Protein AF-0000000065859025 (afdb_homodimer)

Nearest PDB structures (foldseek):
  3ngj-assembly1_B  TM=9.848E-01  e=3.069E-27  Entamoeba histolytica
  1ub3-assembly1_A  TM=9.767E-01  e=1.092E-24  Thermus thermophilus
  3r12-assembly1_B  TM=9.719E-01  e=2.907E-24  Thermotoga maritima
  5dbu-assembly3_F  TM=9.724E-01  e=1.051E-23  Streptococcus suis GZ1
  1mzh-assembly1_B  TM=9.435E-01  e=1.215E-22  Aquifex aeolicus

Organism: Streptococcus agalactiae serotype Ia (strain ATCC 27591 / A909 / CDC SS700) (NCBI:txid205921)

InterPro domains:
  IPR002915 DeoC/FbaB/LacD aldolase [PF01791] (9-194)
  IPR002915 DeoC/FbaB/LacD aldolase [SM01133] (5-215)
  IPR011343 Deoxyribose-phosphate aldolase [PIRSF001357] (2-219)
  IPR011343 Deoxyribose-phosphate aldolase [PTHR10889] (4-218)
  IPR011343 Deoxyribose-phosphate aldolase [TIGR00126] (6-213)
  IPR011343 Deoxyribose-phosphate aldolase [cd00959] (6-207)
  IPR013785 Aldolase-type TIM barrel [G3DSA:3.20.20.70] (1-221)
  IPR028581 Deoxyribose-phosphate aldolase type I [MF_00114] (4-217)

Secondary structure (DSSP, 8-state):
--HHHHHTTEEEE---TT--HHHHHHHHHHHHHTT-SEEE--GGGHHHHHHHHTTSS-EEEEESTTT--S-HHHHHHHHHHHHHTT-SEEEEE--HHHHHTT-HHHHHHHHHHHHHHHTTSEEEEE--GGGS-HHHHHHHHHHHHHHT-SEEE---SSSS----HHHHHHHHHHS-TT-EEEEES---SHHHHHHHHHHTEEEEEESSHHHHHHHHHHHHHT-/--HHHHHTTEEEE---TT--HHHHHHHHHHHHHTT-SEEE--GGGHHHHHHHHTTSS-EEEEESTTT--S-HHHHHHHHHHHHHTT-SEEEEE--HHHHHTT-HHHHHHHHHHHHHHHTTSEEEEE--GGGS-HHHHHHHHHHHHHHT-SEEE---SSSS----HHHHHHHHHHS-TT-EEEEES---SHHHHHHHHHHTEEEEEESSHHHHHHHHHHHHHT-

Foldseek 3Di:
DDLLVLQQQEAQEDEDPPDDPVNLVVSLVLCLVSVHVAHEYELVCLLVSQVVCVPSGAYEYEFCPPQQQDDLVRRLVSLLSSVVSHHQEYEYEHHVVCLVVVNLVVRLVSLLSSVVSNPPGAYEYEDAQVVDDLVSLLSVLVSCQVSQHQEYEHRRQPDDFFFDLVSLLSSQVRHDDRYAYEGEGDQAEPVSSVSSVVSGHSHYYDNHHSVVVVVVVVVVVVD/DDLLLLQQQEAQEDEDPPDDPVNLVVSLVLCLVSVHVAHEYELVCLLVSQVVCVPSGAYEYEFCPPQQQDDLVRRLVSLLSSVVSHHQEYEYEHHVVCLVVVNLVVRLVSLLSNVVSNPPGAYEYEDAQVPDDLVSLLSVLVSCQVSQHQEYEHRRQPDDFFDDLVSLLSSQVRHDPRYAYEGEGDQAEPVSSVSSVVSGHSHYYDNHSSVVVVVVVVVVVVD

Structure (mmCIF, N/CA/C/O backbone):
data_AF-0000000065859025-model_v1
#
loop_
_entity.id
_entity.type
_entity.pdbx_description
1 polymer 'Deoxyribose-phosphate aldolase'
#
loop_
_atom_site.group_PDB
_atom_site.id
_atom_site.type_symbol
_atom_site.label_atom_id
_atom_site.label_alt_id
_atom_site.label_comp_id
_atom_site.label_asym_id
_atom_site.label_entity_id
_atom_site.label_seq_id
_atom_site.pdbx_PDB_ins_code
_atom_site.Cartn_x
_atom_site.Cartn_y
_atom_site.Cartn_z
_atom_site.occupancy
_atom_site.B_iso_or_equiv
_atom_site.auth_seq_id
_atom_site.auth_comp_id
_atom_site.auth_asym_id
_atom_site.auth_atom_id
_atom_site.pdbx_PDB_model_num
ATOM 1 N N . MET A 1 1 ? 0.119 24.859 26.078 1 86.12 1 MET A N 1
ATOM 2 C CA . MET A 1 1 ? -0.562 25.109 24.812 1 86.12 1 MET A CA 1
ATOM 3 C C . MET A 1 1 ? -2.055 24.812 24.922 1 86.12 1 MET A C 1
ATOM 5 O O . MET A 1 1 ? -2.451 23.859 25.594 1 86.12 1 MET A O 1
ATOM 9 N N . GLU A 1 2 ? -2.791 25.672 24.312 1 93.06 2 GLU A N 1
ATOM 10 C CA . GLU A 1 2 ? -4.227 25.406 24.297 1 93.0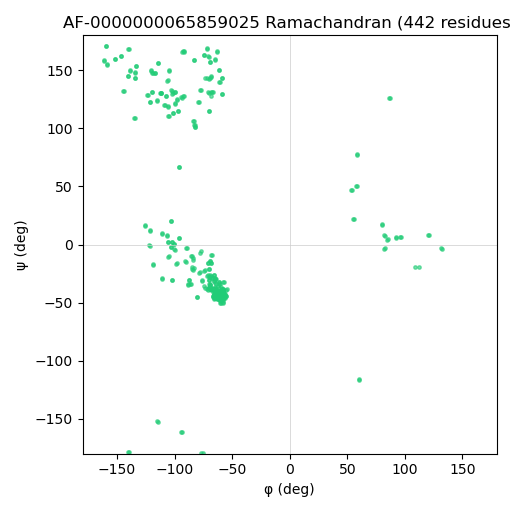6 2 GLU A CA 1
ATOM 11 C C . GLU A 1 2 ? -4.57 24.234 23.375 1 93.06 2 GLU A C 1
ATOM 13 O O . GLU A 1 2 ? -3.969 24.094 22.297 1 93.06 2 GLU A O 1
ATOM 18 N N . VAL A 1 3 ? -5.523 23.484 23.812 1 93.81 3 VAL A N 1
ATOM 19 C CA . VAL A 1 3 ? -5.934 22.297 23.062 1 93.81 3 VAL A CA 1
ATOM 20 C C . VAL A 1 3 ? -6.301 22.688 21.625 1 93.81 3 VAL A C 1
ATOM 22 O O . VAL A 1 3 ? -5.945 22 20.672 1 93.81 3 VAL A O 1
ATOM 25 N N . LYS A 1 4 ? -6.934 23.797 21.562 1 94.38 4 LYS A N 1
ATOM 26 C CA . LYS A 1 4 ? -7.375 24.266 20.25 1 94.38 4 LYS A CA 1
ATOM 27 C C . LYS A 1 4 ? -6.191 24.5 19.312 1 94.38 4 LYS A C 1
ATOM 29 O O . LYS A 1 4 ? -6.285 24.266 18.109 1 94.38 4 LYS A O 1
ATOM 34 N N . ASP A 1 5 ? -5.125 24.984 19.859 1 96.25 5 ASP A N 1
ATOM 35 C CA . ASP A 1 5 ? -3.926 25.25 19.062 1 96.25 5 ASP A CA 1
ATOM 36 C C . ASP A 1 5 ? -3.277 23.938 18.594 1 96.25 5 ASP A C 1
ATOM 38 O O . ASP A 1 5 ? -2.719 23.875 17.5 1 96.25 5 ASP A O 1
ATOM 42 N N . ILE A 1 6 ? -3.35 22.906 19.438 1 96.88 6 ILE A N 1
ATOM 43 C CA . ILE A 1 6 ? -2.861 21.594 19.062 1 96.88 6 ILE A CA 1
ATOM 44 C C . ILE A 1 6 ? -3.715 21.016 17.922 1 96.88 6 ILE A C 1
ATOM 46 O O . ILE A 1 6 ? -3.186 20.531 16.922 1 96.88 6 ILE A O 1
ATOM 50 N N . LEU A 1 7 ? -5.016 21.141 18.047 1 97.12 7 LEU A N 1
ATOM 51 C CA . LEU A 1 7 ? -5.957 20.562 17.094 1 97.12 7 LEU A CA 1
ATOM 52 C C . LEU A 1 7 ? -5.789 21.188 15.711 1 97.12 7 LEU A C 1
ATOM 54 O O . LEU A 1 7 ? -5.969 20.516 14.688 1 97.12 7 LEU A O 1
ATOM 58 N N . LYS A 1 8 ? -5.371 22.438 15.648 1 97.75 8 LYS A N 1
ATOM 59 C CA . LYS A 1 8 ? -5.184 23.156 14.391 1 97.75 8 LYS A CA 1
ATOM 60 C C . LYS A 1 8 ? -3.998 22.594 13.609 1 97.75 8 LYS A C 1
ATOM 62 O O . LYS A 1 8 ? -3.84 22.875 12.422 1 97.75 8 LYS A O 1
ATOM 67 N N . THR A 1 9 ? -3.127 21.766 14.242 1 98.19 9 THR A N 1
ATOM 68 C CA . THR A 1 9 ? -1.971 21.172 13.578 1 98.19 9 THR A CA 1
ATOM 69 C C . THR A 1 9 ? -2.256 19.719 13.188 1 98.19 9 THR A C 1
ATOM 71 O O . THR A 1 9 ? -1.408 19.062 12.586 1 98.19 9 THR A O 1
ATOM 74 N N . VAL A 1 10 ? -3.428 19.234 13.469 1 98.25 10 VAL A N 1
ATOM 75 C CA . VAL A 1 10 ? -3.709 17.812 13.359 1 98.25 10 VAL A CA 1
ATOM 76 C C . VAL A 1 10 ? -4.301 17.5 11.984 1 98.25 10 VAL A C 1
ATOM 78 O O . VAL A 1 10 ? -5.23 18.188 11.539 1 98.25 10 VAL A O 1
ATOM 81 N N . ASP A 1 11 ? -3.734 16.594 11.289 1 98.69 11 ASP A N 1
ATOM 82 C CA . ASP A 1 11 ? -4.457 15.852 10.266 1 98.69 11 ASP A CA 1
ATOM 83 C C . ASP A 1 11 ? -5.25 14.695 10.875 1 98.69 11 ASP A C 1
ATOM 85 O O . ASP A 1 11 ? -4.676 13.672 11.258 1 98.69 11 ASP A O 1
ATOM 89 N N . HIS A 1 12 ? -6.492 14.867 11.008 1 98.38 12 HIS A N 1
ATOM 90 C CA . HIS A 1 12 ? -7.332 13.812 11.562 1 98.38 12 HIS A CA 1
ATOM 91 C C . HIS A 1 12 ? -7.457 12.641 10.602 1 98.38 12 HIS A C 1
ATOM 93 O O . HIS A 1 12 ? -8.055 12.773 9.531 1 98.38 12 HIS A O 1
ATOM 99 N N . THR A 1 13 ? -6.918 11.469 11.023 1 98.56 13 THR A N 1
ATOM 100 C CA . THR A 1 13 ? -6.547 10.469 10.031 1 98.56 13 THR A CA 1
ATOM 101 C C . THR A 1 13 ? -7.32 9.172 10.258 1 98.56 13 THR A C 1
ATOM 103 O O . THR A 1 13 ? -7.453 8.719 11.398 1 98.56 13 THR A O 1
ATOM 106 N N . LEU A 1 14 ? -7.891 8.617 9.281 1 98.31 14 LEU A N 1
ATOM 107 C CA . LEU A 1 14 ? -8.367 7.246 9.219 1 98.31 14 LEU A CA 1
ATOM 108 C C . LEU A 1 14 ? -7.977 6.594 7.895 1 98.31 14 LEU A C 1
ATOM 110 O O . LEU A 1 14 ? -8.555 6.902 6.848 1 98.31 14 LEU A O 1
ATOM 114 N N . LEU A 1 15 ? -7.023 5.648 7.945 1 98.56 15 LEU A N 1
ATOM 115 C CA . LEU A 1 15 ? -6.508 5.016 6.738 1 98.56 15 LEU A CA 1
ATOM 116 C C . LEU A 1 15 ? -6.625 3.498 6.824 1 98.56 15 LEU A C 1
ATOM 118 O O . LEU A 1 15 ? -5.961 2.773 6.082 1 98.56 15 LEU A O 1
ATOM 122 N N . ALA A 1 16 ? -7.441 3.025 7.77 1 98.06 16 ALA A N 1
ATOM 123 C CA . ALA A 1 16 ? -7.672 1.587 7.875 1 98.06 16 ALA A CA 1
ATOM 124 C C . ALA A 1 16 ? -8.242 1.027 6.578 1 98.06 16 ALA A C 1
ATOM 126 O O . ALA A 1 16 ? -9.117 1.643 5.961 1 98.06 16 ALA A O 1
ATOM 127 N N . THR A 1 17 ? -7.859 -0.178 6.172 1 98.69 17 THR A N 1
ATOM 128 C CA . THR A 1 17 ? -8.234 -0.765 4.891 1 98.69 17 THR A CA 1
ATOM 129 C C . THR A 1 17 ? -9.719 -1.142 4.887 1 98.69 17 THR A C 1
ATOM 131 O O . THR A 1 17 ? -10.297 -1.387 3.824 1 98.69 17 THR A O 1
ATOM 134 N N . THR A 1 18 ? -10.328 -1.204 6.07 1 98.69 18 THR A N 1
ATOM 135 C CA . THR A 1 18 ? -11.719 -1.63 6.16 1 98.69 18 THR A CA 1
ATOM 136 C C . THR A 1 18 ? -12.617 -0.462 6.555 1 98.69 18 THR A C 1
ATOM 138 O O . THR A 1 18 ? -13.773 -0.663 6.934 1 98.69 18 THR A O 1
ATOM 141 N N . ALA A 1 19 ? -12.062 0.735 6.559 1 98.69 19 ALA A N 1
ATOM 142 C CA . ALA A 1 19 ? -12.836 1.905 6.969 1 98.69 19 ALA A CA 1
ATOM 143 C C . ALA A 1 19 ? -14.07 2.084 6.09 1 98.69 19 ALA A C 1
ATOM 145 O O . ALA A 1 19 ? -13.961 2.156 4.863 1 98.69 19 ALA A O 1
ATOM 146 N N . THR A 1 20 ? -15.227 2.252 6.711 1 98.81 20 THR A N 1
ATOM 147 C CA . THR A 1 20 ? -16.469 2.443 5.98 1 98.81 20 THR A CA 1
ATOM 148 C C . THR A 1 20 ? -16.766 3.928 5.773 1 98.81 20 THR A C 1
ATOM 150 O O . THR A 1 20 ? -16.125 4.781 6.402 1 98.81 20 THR A O 1
ATOM 153 N N . TRP A 1 21 ? -17.703 4.164 4.891 1 98.81 21 TRP A N 1
ATOM 154 C CA . TRP A 1 21 ? -18.062 5.559 4.645 1 98.81 21 TRP A CA 1
ATOM 155 C C . TRP A 1 21 ? -18.594 6.215 5.91 1 98.81 21 TRP A C 1
ATOM 157 O O . TRP A 1 21 ? -18.203 7.336 6.25 1 98.81 21 TRP A O 1
ATOM 167 N N . PRO A 1 22 ? -19.469 5.555 6.699 1 98.88 22 PRO A N 1
ATOM 168 C CA . PRO A 1 22 ? -19.922 6.199 7.934 1 98.88 22 PRO A CA 1
ATOM 169 C C . PRO A 1 22 ? -18.766 6.562 8.867 1 98.88 22 PRO A C 1
ATOM 171 O O . PRO A 1 22 ? -18.781 7.617 9.5 1 98.88 22 PRO A O 1
ATOM 174 N N . GLU A 1 23 ? -17.781 5.738 8.953 1 98.75 23 GLU A N 1
ATOM 175 C CA . GLU A 1 23 ? -16.609 6.043 9.781 1 98.75 23 GLU A CA 1
ATOM 176 C C . GLU A 1 23 ? -15.836 7.234 9.219 1 98.75 23 GLU A C 1
ATOM 178 O O . GLU A 1 23 ? -15.375 8.086 9.977 1 98.75 23 GLU A O 1
ATOM 183 N N . ILE A 1 24 ? -15.695 7.277 7.887 1 98.88 24 ILE A N 1
ATOM 184 C CA . ILE A 1 24 ? -15.031 8.398 7.234 1 98.88 24 ILE A CA 1
ATOM 185 C C . ILE A 1 24 ? -15.82 9.688 7.488 1 98.88 24 ILE A C 1
ATOM 187 O O . ILE A 1 24 ? -15.234 10.727 7.797 1 98.88 24 ILE A O 1
ATOM 191 N N . GLN A 1 25 ? -17.094 9.57 7.348 1 98.81 25 GLN A N 1
ATOM 192 C CA . GLN A 1 25 ? -17.938 10.727 7.613 1 98.81 25 GLN A CA 1
ATOM 193 C C . GLN A 1 25 ? -17.719 11.258 9.023 1 98.81 25 GLN A C 1
ATOM 195 O O . GLN A 1 25 ? -17.688 12.469 9.242 1 98.81 25 GLN A O 1
ATOM 200 N N . THR A 1 26 ? -17.641 10.391 9.969 1 98.44 26 THR A N 1
ATOM 201 C CA . THR A 1 26 ? -17.375 10.789 11.344 1 98.44 26 THR A CA 1
ATOM 202 C C . THR A 1 26 ? -16.062 11.539 11.453 1 98.44 26 THR A C 1
ATOM 204 O O . THR A 1 26 ? -15.977 12.555 12.148 1 98.44 26 THR A O 1
ATOM 207 N N . ILE A 1 27 ? -15.031 11.055 10.797 1 98.38 27 ILE A N 1
ATOM 208 C CA . ILE A 1 27 ? -13.727 11.711 10.75 1 98.38 27 ILE A CA 1
ATOM 209 C C . ILE A 1 27 ? -13.875 13.125 10.211 1 98.38 27 ILE A C 1
ATOM 211 O O . ILE A 1 27 ? -13.312 14.07 10.766 1 98.38 27 ILE A O 1
ATOM 215 N N . LEU A 1 28 ? -14.633 13.242 9.141 1 98.81 28 LEU A N 1
ATOM 216 C CA . LEU A 1 28 ? -14.828 14.539 8.492 1 98.81 28 LEU A CA 1
ATOM 217 C C . LEU A 1 28 ? -15.594 15.484 9.406 1 98.81 28 LEU A C 1
ATOM 219 O O . LEU A 1 28 ? -15.203 16.641 9.57 1 98.81 28 LEU A O 1
ATOM 223 N N . ASP A 1 29 ? -16.641 14.992 9.984 1 98.69 29 ASP A N 1
ATOM 224 C CA . ASP A 1 29 ? -17.438 15.805 10.898 1 98.69 29 ASP A CA 1
ATOM 225 C C . ASP A 1 29 ? -16.594 16.281 12.086 1 98.69 29 ASP A C 1
ATOM 227 O O . ASP A 1 29 ? -16.641 17.453 12.445 1 98.69 29 ASP A O 1
ATOM 231 N N . ASP A 1 30 ? -15.859 15.391 12.656 1 98.19 30 ASP A N 1
ATOM 232 C CA . ASP A 1 30 ? -14.992 15.734 13.773 1 98.19 30 ASP A CA 1
ATOM 233 C C . ASP A 1 30 ? -13.953 16.781 13.367 1 98.19 30 ASP A C 1
ATOM 235 O O . ASP A 1 30 ? -13.719 17.75 14.094 1 98.19 30 ASP A O 1
ATOM 239 N N . ALA A 1 31 ? -13.344 16.547 12.258 1 98.56 31 ALA A N 1
ATOM 240 C CA . ALA A 1 31 ? -12.305 17.453 11.789 1 98.56 31 ALA A CA 1
ATOM 241 C C . ALA A 1 31 ? -12.859 18.859 11.602 1 98.56 31 ALA A C 1
ATOM 243 O O . ALA A 1 31 ? -12.195 19.844 11.945 1 98.56 31 ALA A O 1
ATOM 244 N N . MET A 1 32 ? -14.031 18.984 11.023 1 98.62 32 MET A N 1
ATOM 245 C CA . MET A 1 32 ? -14.672 20.297 10.844 1 98.62 32 MET A CA 1
ATOM 246 C C . MET A 1 32 ? -15.031 20.906 12.195 1 98.62 32 MET A C 1
ATOM 248 O O . MET A 1 32 ? -14.742 22.078 12.438 1 98.62 32 MET A O 1
ATOM 252 N N . ALA A 1 33 ? -15.562 20.094 13.055 1 97.69 33 ALA A N 1
ATOM 253 C CA . ALA A 1 33 ? -16.031 20.594 14.352 1 97.69 33 ALA A CA 1
ATOM 254 C C . ALA A 1 33 ? -14.859 21.109 15.195 1 97.69 33 ALA A C 1
ATOM 256 O O . ALA A 1 33 ? -14.992 22.094 15.906 1 97.69 33 ALA A O 1
ATOM 257 N N . TYR A 1 34 ? -13.75 20.453 15.109 1 97.25 34 TYR A N 1
ATOM 258 C CA . TYR A 1 34 ? -12.617 20.781 15.969 1 97.25 34 TYR A CA 1
ATOM 259 C C . TYR A 1 34 ? -11.57 21.594 15.219 1 97.25 34 TYR A C 1
ATOM 261 O O . TYR A 1 34 ? -10.477 21.844 15.727 1 97.25 34 TYR A O 1
ATOM 269 N N . GLU A 1 35 ? -11.867 21.891 13.992 1 97.81 35 GLU A N 1
ATOM 270 C CA . GLU A 1 35 ? -11.062 22.781 13.164 1 97.81 35 GLU A CA 1
ATOM 271 C C . GLU A 1 35 ? -9.633 22.266 13.039 1 97.81 35 GLU A C 1
ATOM 273 O O . GLU A 1 35 ? -8.68 23.016 13.273 1 97.81 35 GLU A O 1
ATOM 278 N N . THR A 1 36 ? -9.531 21.031 12.688 1 98.56 36 THR A N 1
ATOM 279 C CA . THR A 1 36 ? -8.211 20.438 12.453 1 98.56 36 THR A CA 1
ATOM 280 C C . THR A 1 36 ? -7.605 20.984 11.156 1 98.56 36 THR A C 1
ATOM 282 O O . THR A 1 36 ? -8.273 21.688 10.398 1 98.56 36 THR A O 1
ATOM 285 N N . ALA A 1 37 ? -6.324 20.719 10.953 1 98.69 37 ALA A N 1
ATOM 286 C CA . ALA A 1 37 ? -5.641 21.172 9.75 1 98.69 37 ALA A CA 1
ATOM 287 C C . ALA A 1 37 ? -6.223 20.516 8.5 1 98.69 37 ALA A C 1
ATOM 289 O O . ALA A 1 37 ? -6.414 21.172 7.477 1 98.69 37 ALA A O 1
ATOM 290 N N . SER A 1 38 ? -6.465 19.203 8.562 1 98.88 38 SER A N 1
ATOM 291 C CA . SER A 1 38 ? -7.059 18.438 7.473 1 98.88 38 SER A CA 1
ATOM 292 C C . SER A 1 38 ? -7.656 17.125 7.98 1 98.88 38 SER A C 1
ATOM 294 O O . SER A 1 38 ? -7.547 16.812 9.172 1 98.88 38 SER A O 1
ATOM 296 N N . ALA A 1 39 ? -8.367 16.438 7.152 1 98.88 39 ALA A N 1
ATOM 297 C CA . ALA A 1 39 ? -8.68 15.023 7.305 1 98.88 39 ALA A CA 1
ATOM 298 C C . ALA A 1 39 ? -7.898 14.18 6.301 1 98.88 39 ALA A C 1
ATOM 300 O O . ALA A 1 39 ? -7.875 14.484 5.105 1 98.88 39 ALA A O 1
ATOM 301 N N . CYS A 1 40 ? -7.238 13.219 6.773 1 98.94 40 CYS A N 1
ATOM 302 C CA . CYS A 1 40 ? -6.469 12.328 5.906 1 98.94 40 CYS A CA 1
ATOM 303 C C . CYS A 1 40 ? -7.164 10.977 5.758 1 98.94 40 CYS A C 1
ATOM 305 O O . CYS A 1 40 ? -7.324 10.25 6.738 1 98.94 40 CYS A O 1
ATOM 307 N N . ILE A 1 41 ? -7.527 10.664 4.535 1 98.94 41 ILE A N 1
ATOM 308 C CA . ILE A 1 41 ? -8.383 9.508 4.281 1 98.94 41 ILE A CA 1
ATOM 309 C C . ILE A 1 41 ? -7.906 8.773 3.031 1 98.94 41 ILE A C 1
ATOM 311 O O . ILE A 1 41 ? -7.074 9.289 2.281 1 98.94 41 ILE A O 1
ATOM 315 N N . PRO A 1 42 ? -8.414 7.547 2.777 1 98.94 42 PRO A N 1
ATOM 316 C CA . PRO A 1 42 ? -8.039 6.801 1.574 1 98.94 42 PRO A CA 1
ATOM 317 C C . PRO A 1 42 ? -8.422 7.523 0.286 1 98.94 42 PRO A C 1
ATOM 319 O O . PRO A 1 42 ? -9.461 8.188 0.232 1 98.94 42 PRO A O 1
ATOM 322 N N . ALA A 1 43 ? -7.633 7.281 -0.744 1 98.94 43 ALA A N 1
ATOM 323 C CA . ALA A 1 43 ? -7.805 7.984 -2.012 1 98.94 43 ALA A CA 1
ATOM 324 C C . ALA A 1 43 ? -9.172 7.695 -2.619 1 98.94 43 ALA A C 1
ATOM 326 O O . ALA A 1 43 ? -9.766 8.555 -3.268 1 98.94 43 ALA A O 1
ATOM 327 N N . SER A 1 44 ? -9.695 6.508 -2.402 1 98.81 44 SER A N 1
ATOM 328 C CA . SER A 1 44 ? -10.953 6.105 -3.014 1 98.81 44 SER A CA 1
ATOM 329 C C . SER A 1 44 ? -12.125 6.906 -2.447 1 98.81 44 SER A C 1
ATOM 331 O O . SER A 1 44 ? -13.203 6.934 -3.033 1 98.81 44 SER A O 1
ATOM 333 N N . TYR A 1 45 ? -11.938 7.582 -1.301 1 98.94 45 TYR A N 1
ATOM 334 C CA . TYR A 1 45 ? -13.008 8.328 -0.657 1 98.94 45 TYR A CA 1
ATOM 335 C C . TYR A 1 45 ? -12.898 9.82 -0.964 1 98.94 45 TYR A C 1
ATOM 337 O O . TYR A 1 45 ? -13.766 10.609 -0.576 1 98.94 45 TYR A O 1
ATOM 345 N N . VAL A 1 46 ? -11.852 10.234 -1.655 1 98.94 46 VAL A N 1
ATOM 346 C CA . VAL A 1 46 ? -11.508 11.648 -1.755 1 98.94 46 VAL A CA 1
ATOM 347 C C . VAL A 1 46 ? -12.633 12.406 -2.459 1 98.94 46 VAL A C 1
ATOM 349 O O . VAL A 1 46 ? -13.07 13.453 -1.985 1 98.94 46 VAL A O 1
ATOM 352 N N . LYS A 1 47 ? -13.125 11.867 -3.584 1 98.94 47 LYS A N 1
ATOM 353 C CA . LYS A 1 47 ? -14.156 12.57 -4.336 1 98.94 47 LYS A CA 1
ATOM 354 C C . LYS A 1 47 ? -15.406 12.789 -3.488 1 98.94 47 LYS A C 1
ATOM 356 O O . LYS A 1 47 ? -15.898 13.914 -3.377 1 98.94 47 LYS A O 1
ATOM 361 N N . LYS A 1 48 ? -15.875 11.734 -2.832 1 98.88 48 LYS A N 1
ATOM 362 C CA . LYS A 1 48 ? -17.062 11.812 -1.995 1 98.88 48 LYS A CA 1
ATOM 363 C C . LYS A 1 48 ? -16.844 12.734 -0.8 1 98.88 48 LYS A C 1
ATOM 365 O O . LYS A 1 48 ? -17.734 13.508 -0.429 1 98.88 48 LYS A O 1
ATOM 370 N N . ALA A 1 49 ? -15.695 12.656 -0.19 1 98.94 49 ALA A N 1
ATOM 371 C CA . ALA A 1 49 ? -15.367 13.484 0.966 1 98.94 49 ALA A CA 1
ATOM 372 C C . ALA A 1 49 ? -15.32 14.961 0.59 1 98.94 49 ALA A C 1
ATOM 374 O O . ALA A 1 49 ? -15.82 15.812 1.328 1 98.94 49 ALA A O 1
ATOM 375 N N . ALA A 1 50 ? -14.656 15.258 -0.562 1 98.94 50 ALA A N 1
ATOM 376 C CA . ALA A 1 50 ? -14.57 16.641 -1.027 1 98.94 50 ALA A CA 1
ATOM 377 C C . ALA A 1 50 ? -15.961 17.234 -1.228 1 98.94 50 ALA A C 1
ATOM 379 O O . ALA A 1 50 ? -16.219 18.375 -0.83 1 98.94 50 ALA A O 1
ATOM 380 N N . GLU A 1 51 ? -16.828 16.484 -1.844 1 98.88 51 GLU A N 1
ATOM 381 C CA . GLU A 1 51 ? -18.203 16.938 -2.025 1 98.88 51 GLU A CA 1
ATOM 382 C C . GLU A 1 51 ? -18.906 17.141 -0.683 1 98.88 51 GLU A C 1
ATOM 384 O O . GLU A 1 51 ? -19.625 18.125 -0.493 1 98.88 51 GLU A O 1
ATOM 389 N N . TYR A 1 52 ? -18.688 16.234 0.207 1 98.88 52 TYR A N 1
ATOM 390 C CA . TYR A 1 52 ? -19.344 16.234 1.508 1 98.88 52 TYR A CA 1
ATOM 391 C C . TYR A 1 52 ? -18.953 17.469 2.311 1 98.88 52 TYR A C 1
ATOM 393 O O . TYR A 1 52 ? -19.812 18.141 2.898 1 98.88 52 TYR A O 1
ATOM 401 N N . VAL A 1 53 ? -17.672 17.828 2.35 1 98.81 53 VAL A N 1
ATOM 402 C CA . VAL A 1 53 ? -17.188 18.891 3.227 1 98.81 53 VAL A CA 1
ATOM 403 C C . VAL A 1 53 ? -17.391 20.25 2.543 1 98.81 53 VAL A C 1
ATOM 405 O O . VAL A 1 53 ? -17.281 21.297 3.186 1 98.81 53 VAL A O 1
ATOM 408 N N . SER A 1 54 ? -17.516 20.312 1.187 1 98.44 54 SER A N 1
ATOM 409 C CA . SER A 1 54 ? -17.859 21.484 0.392 1 98.44 54 SER A CA 1
ATOM 410 C C . SER A 1 54 ? -16.938 22.656 0.704 1 98.44 54 SER A C 1
ATOM 412 O O . SER A 1 54 ? -17.406 23.75 1.001 1 98.44 54 SER A O 1
ATOM 414 N N . GLY A 1 55 ? -15.68 22.391 0.734 1 98.31 55 GLY A N 1
ATOM 415 C CA . GLY A 1 55 ? -14.688 23.453 0.861 1 98.31 55 GLY A CA 1
ATOM 416 C C . GLY A 1 55 ? -14.438 23.859 2.299 1 98.31 55 GLY A C 1
ATOM 417 O O . GLY A 1 55 ? -13.578 24.703 2.566 1 98.31 55 GLY A O 1
ATOM 418 N N . LYS A 1 56 ? -15 23.25 3.326 1 98.69 56 LYS A N 1
ATOM 419 C CA . LYS A 1 56 ? -14.914 23.656 4.723 1 98.69 56 LYS A CA 1
ATOM 420 C C . LYS A 1 56 ? -13.719 23.016 5.418 1 98.69 56 LYS A C 1
ATOM 422 O O . LYS A 1 56 ? -13.344 23.422 6.52 1 98.69 56 LYS A O 1
ATOM 427 N N . LEU A 1 57 ? -13.211 22.078 4.836 1 98.88 57 LEU A N 1
ATOM 428 C CA . LEU A 1 57 ? -12.125 21.281 5.406 1 98.88 57 LEU A CA 1
ATOM 429 C C . LEU A 1 57 ? -11.148 20.844 4.32 1 98.88 57 LEU A C 1
ATOM 431 O O . LEU A 1 57 ? -11.57 20.406 3.244 1 98.88 57 LEU A O 1
ATOM 435 N N . ALA A 1 58 ? -9.859 21 4.527 1 98.94 58 ALA A N 1
ATOM 436 C CA . ALA A 1 58 ? -8.867 20.453 3.604 1 98.94 58 ALA A CA 1
ATOM 437 C C . ALA A 1 58 ? -8.875 18.922 3.635 1 98.94 58 ALA A C 1
ATOM 439 O O . ALA A 1 58 ? -8.852 18.328 4.711 1 98.94 58 ALA A O 1
ATOM 440 N N . ILE A 1 59 ? -8.914 18.328 2.463 1 98.94 59 ILE A N 1
ATOM 441 C CA . ILE A 1 59 ? -8.859 16.875 2.334 1 98.94 59 ILE A CA 1
ATOM 442 C C . ILE A 1 59 ? -7.441 16.438 1.96 1 98.94 59 ILE A C 1
ATOM 444 O O . ILE A 1 59 ? -6.883 16.906 0.967 1 98.94 59 ILE A O 1
ATOM 448 N N . CYS A 1 60 ? -6.855 15.633 2.773 1 98.94 60 CYS A N 1
ATOM 449 C CA . CYS A 1 60 ? -5.551 15.016 2.533 1 98.94 60 CYS A CA 1
ATOM 450 C C . CYS A 1 60 ? -5.699 13.547 2.178 1 98.94 60 CYS A C 1
ATOM 452 O O . CYS A 1 60 ? -6.559 12.852 2.727 1 98.94 60 CYS A O 1
ATOM 454 N N . THR A 1 61 ? -4.914 13.047 1.258 1 98.94 61 THR A N 1
ATOM 455 C CA . THR A 1 61 ? -4.871 11.617 0.961 1 98.94 61 THR A CA 1
ATOM 456 C C . THR A 1 61 ? -3.439 11.164 0.707 1 98.94 61 THR A C 1
ATOM 458 O O . THR A 1 61 ? -2.496 11.945 0.863 1 98.94 61 THR A O 1
ATOM 461 N N . VAL A 1 62 ? -3.334 9.859 0.392 1 98.94 62 VAL A N 1
ATOM 462 C CA . VAL A 1 62 ? -2.01 9.258 0.304 1 98.94 62 VAL A CA 1
ATOM 463 C C . VAL A 1 62 ? -1.793 8.688 -1.097 1 98.94 62 VAL A C 1
ATOM 465 O O . VAL A 1 62 ? -2.742 8.25 -1.751 1 98.94 62 VAL A O 1
ATOM 468 N N . ILE A 1 63 ? -0.53 8.68 -1.54 1 98.94 63 ILE A N 1
ATOM 469 C CA . ILE A 1 63 ? -0.17 8.039 -2.797 1 98.94 63 ILE A CA 1
ATOM 470 C C . ILE A 1 63 ? 1.081 7.184 -2.602 1 98.94 63 ILE A C 1
ATOM 472 O O . ILE A 1 63 ? 1.919 7.488 -1.749 1 98.94 63 ILE A O 1
ATOM 476 N N . GLY A 1 64 ? 1.205 6.082 -3.518 1 98.88 64 GLY A N 1
ATOM 477 C CA . GLY A 1 64 ? 2.273 5.125 -3.281 1 98.88 64 GLY A CA 1
ATOM 478 C C . GLY A 1 64 ? 2.238 4.52 -1.89 1 98.88 64 GLY A C 1
ATOM 479 O O . GLY A 1 64 ? 3.277 4.148 -1.342 1 98.88 64 GLY A O 1
ATOM 480 N N . PHE A 1 65 ? 1.107 4.52 -1.213 1 98.88 65 PHE A N 1
ATOM 481 C CA . PHE A 1 65 ? 0.931 4.242 0.208 1 98.88 65 PHE A CA 1
ATOM 482 C C . PHE A 1 65 ? 0.451 2.812 0.425 1 98.88 65 PHE A C 1
ATOM 484 O O . PHE A 1 65 ? -0.473 2.352 -0.25 1 98.88 65 PHE A O 1
ATOM 491 N N . PRO A 1 66 ? 1.026 2.021 1.293 1 98.81 66 PRO A N 1
ATOM 492 C CA . PRO A 1 66 ? 2.064 2.48 2.219 1 98.81 66 PRO A CA 1
ATOM 493 C C . PRO A 1 66 ? 3.467 2.061 1.786 1 98.81 66 PRO A C 1
ATOM 495 O O . PRO A 1 66 ? 4.453 2.432 2.43 1 98.81 66 PRO A O 1
ATOM 498 N N . ASN A 1 67 ? 3.584 1.31 0.684 1 98.81 67 ASN A N 1
ATOM 499 C CA . ASN A 1 67 ? 4.855 0.636 0.431 1 98.81 67 ASN A CA 1
ATOM 500 C C . ASN A 1 67 ? 5.824 1.535 -0.33 1 98.81 67 ASN A C 1
ATOM 502 O O . ASN A 1 67 ? 7.039 1.35 -0.253 1 98.81 67 ASN A O 1
ATOM 506 N N . GLY A 1 68 ? 5.281 2.42 -1.159 1 98.88 68 GLY A N 1
ATOM 507 C CA . GLY A 1 68 ? 6.082 3.439 -1.819 1 98.88 68 GLY A CA 1
ATOM 508 C C . GLY A 1 68 ? 6.785 2.934 -3.064 1 98.88 68 GLY A C 1
ATOM 509 O O . GLY A 1 68 ? 7.43 3.705 -3.775 1 98.88 68 GLY A O 1
ATOM 510 N N . TYR A 1 69 ? 6.656 1.607 -3.373 1 98.75 69 TYR A N 1
ATOM 511 C CA . TYR A 1 69 ? 7.527 1.069 -4.414 1 98.75 69 TYR A CA 1
ATOM 512 C C . TYR A 1 69 ? 6.766 0.888 -5.719 1 98.75 69 TYR A C 1
ATOM 514 O O . TYR A 1 69 ? 7.109 0.029 -6.535 1 98.75 69 TYR A O 1
ATOM 522 N N . SER A 1 70 ? 5.594 1.59 -5.922 1 98.69 70 SER A N 1
ATOM 523 C CA . SER A 1 70 ? 5.043 1.761 -7.262 1 98.69 70 SER A CA 1
ATOM 524 C C . SER A 1 70 ? 5.992 2.562 -8.148 1 98.69 70 SER A C 1
ATOM 526 O O . SER A 1 70 ? 6.934 3.184 -7.656 1 98.69 70 SER A O 1
ATOM 528 N N . THR A 1 71 ? 5.777 2.568 -9.453 1 98.88 71 THR A N 1
ATOM 529 C CA . THR A 1 71 ? 6.613 3.363 -10.352 1 98.88 71 THR A CA 1
ATOM 530 C C . THR A 1 71 ? 6.359 4.855 -10.148 1 98.88 71 THR A C 1
ATOM 532 O O . THR A 1 71 ? 5.297 5.25 -9.664 1 98.88 71 THR A O 1
ATOM 535 N N . THR A 1 72 ? 7.336 5.652 -10.531 1 98.88 72 THR A N 1
ATOM 536 C CA . THR A 1 72 ? 7.168 7.098 -10.5 1 98.88 72 THR A CA 1
ATOM 537 C C . THR A 1 72 ? 5.961 7.516 -11.344 1 98.88 72 THR A C 1
ATOM 539 O O . THR A 1 72 ? 5.156 8.344 -10.914 1 98.88 72 THR A O 1
ATOM 542 N N . ALA A 1 73 ? 5.789 6.906 -12.508 1 98.94 73 ALA A N 1
ATOM 543 C CA . ALA A 1 73 ? 4.668 7.234 -13.383 1 98.94 73 ALA A CA 1
ATOM 544 C C . ALA A 1 73 ? 3.336 6.969 -12.695 1 98.94 73 ALA A C 1
ATOM 546 O O . ALA A 1 73 ? 2.404 7.77 -12.797 1 98.94 73 ALA A O 1
ATOM 547 N N . ALA A 1 74 ? 3.262 5.891 -12.008 1 98.94 74 ALA A N 1
ATOM 548 C CA . ALA A 1 74 ? 2.037 5.531 -11.297 1 98.94 74 ALA A CA 1
ATOM 549 C C . ALA A 1 74 ? 1.736 6.535 -10.188 1 98.94 74 ALA A C 1
ATOM 551 O O . ALA A 1 74 ? 0.587 6.945 -10.008 1 98.94 74 ALA A O 1
ATOM 552 N N . LYS A 1 75 ? 2.773 6.945 -9.438 1 98.94 75 LYS A N 1
ATOM 553 C CA . LYS A 1 75 ? 2.555 7.879 -8.336 1 98.94 75 LYS A CA 1
ATOM 554 C C . LYS A 1 75 ? 2.182 9.266 -8.859 1 98.94 75 LYS A C 1
ATOM 556 O O . LYS A 1 75 ? 1.383 9.969 -8.234 1 98.94 75 LYS A O 1
ATOM 561 N N . VAL A 1 76 ? 2.799 9.656 -9.953 1 98.94 76 VAL A N 1
ATOM 562 C CA . VAL A 1 76 ? 2.416 10.914 -10.586 1 98.94 76 VAL A CA 1
ATOM 563 C C . VAL A 1 76 ? 0.943 10.867 -10.984 1 98.94 76 VAL A C 1
ATOM 565 O O . VAL A 1 76 ? 0.194 11.812 -10.742 1 98.94 76 VAL A O 1
ATOM 568 N N . PHE A 1 77 ? 0.488 9.766 -11.57 1 98.94 77 PHE A N 1
ATOM 569 C CA . PHE A 1 77 ? -0.911 9.609 -11.953 1 98.94 77 PHE A CA 1
ATOM 570 C C . PHE A 1 77 ? -1.815 9.664 -10.727 1 98.94 77 PHE A C 1
ATOM 572 O O . PHE A 1 77 ? -2.84 10.352 -10.734 1 98.94 77 PHE A O 1
ATOM 579 N N . GLU A 1 78 ? -1.44 8.938 -9.688 1 98.94 78 GLU A N 1
ATOM 580 C CA . GLU A 1 78 ? -2.221 8.953 -8.453 1 98.94 78 GLU A CA 1
ATOM 581 C C . GLU A 1 78 ? -2.389 10.383 -7.93 1 98.94 78 GLU A C 1
ATOM 583 O O . GLU A 1 78 ? -3.475 10.758 -7.484 1 98.94 78 GLU A O 1
ATOM 588 N N . CYS A 1 79 ? -1.287 11.102 -7.969 1 98.94 79 CYS A N 1
ATOM 589 C CA . CYS A 1 79 ? -1.301 12.477 -7.492 1 98.94 79 CYS A CA 1
ATOM 590 C C . CYS A 1 79 ? -2.293 13.32 -8.289 1 98.94 79 CYS A C 1
ATOM 592 O O . CYS A 1 79 ? -3.164 13.969 -7.707 1 98.94 79 CYS A O 1
ATOM 594 N N . GLN A 1 80 ? -2.205 13.25 -9.562 1 98.94 80 GLN A N 1
ATOM 595 C CA . GLN A 1 80 ? -3.086 14.023 -10.43 1 98.94 80 GLN A CA 1
ATOM 596 C C . GLN A 1 80 ? -4.543 13.609 -10.242 1 98.94 80 GLN A C 1
ATOM 598 O O . GLN A 1 80 ? -5.434 14.461 -10.195 1 98.94 80 GLN A O 1
ATOM 603 N N . ASP A 1 81 ? -4.742 12.344 -10.141 1 98.94 81 ASP A N 1
ATOM 604 C CA . ASP A 1 81 ? -6.082 11.797 -9.945 1 98.94 81 ASP A CA 1
ATOM 605 C C . ASP A 1 81 ? -6.68 12.266 -8.625 1 98.94 81 ASP A C 1
ATOM 607 O O . ASP A 1 81 ? -7.852 12.648 -8.57 1 98.94 81 ASP A O 1
ATOM 611 N N . ALA A 1 82 ? -5.871 12.211 -7.543 1 98.94 82 ALA A N 1
ATOM 612 C CA . ALA A 1 82 ? -6.324 12.648 -6.227 1 98.94 82 ALA A CA 1
ATOM 613 C C . ALA A 1 82 ? -6.719 14.117 -6.246 1 98.94 82 ALA A C 1
ATOM 615 O O . ALA A 1 82 ? -7.762 14.5 -5.703 1 98.94 82 ALA A O 1
ATOM 616 N N . ILE A 1 83 ? -5.906 14.969 -6.895 1 98.94 83 ILE A N 1
ATOM 617 C CA . ILE A 1 83 ? -6.164 16.406 -6.965 1 98.94 83 ILE A CA 1
ATOM 618 C C . ILE A 1 83 ? -7.422 16.656 -7.789 1 98.94 83 ILE A C 1
ATOM 620 O O . ILE A 1 83 ? -8.281 17.438 -7.387 1 98.94 83 ILE A O 1
ATOM 624 N N . LYS A 1 84 ? -7.52 15.969 -8.891 1 98.81 84 LYS A N 1
ATOM 625 C CA . LYS A 1 84 ? -8.719 16.078 -9.719 1 98.81 84 LYS A CA 1
ATOM 626 C C . LYS A 1 84 ? -9.969 15.719 -8.938 1 98.81 84 LYS A C 1
ATOM 628 O O . LYS A 1 84 ? -11.031 16.312 -9.141 1 98.81 84 LYS A O 1
ATOM 633 N N . ASN A 1 85 ? -9.828 14.805 -7.988 1 98.88 85 ASN A N 1
ATOM 634 C CA . ASN A 1 85 ? -10.961 14.32 -7.203 1 98.88 85 ASN A CA 1
ATOM 635 C C . ASN A 1 85 ? -11.242 15.227 -6.008 1 98.88 85 ASN A C 1
ATOM 637 O O . ASN A 1 85 ? -12.211 15.023 -5.281 1 98.88 85 ASN A O 1
ATOM 641 N N . GLY A 1 86 ? -10.336 16.188 -5.699 1 98.81 86 GLY A N 1
ATOM 642 C CA . GLY A 1 86 ? -10.664 17.188 -4.703 1 98.81 86 GLY A CA 1
ATOM 643 C C . GLY A 1 86 ? -9.703 17.203 -3.527 1 98.81 86 GLY A C 1
ATOM 644 O O . GLY A 1 86 ? -9.945 17.891 -2.531 1 98.81 86 GLY A O 1
ATOM 645 N N . ALA A 1 87 ? -8.625 16.469 -3.586 1 98.94 87 ALA A N 1
ATOM 646 C CA . ALA A 1 87 ? -7.633 16.516 -2.514 1 98.94 87 ALA A CA 1
ATOM 647 C C . ALA A 1 87 ? -6.926 17.859 -2.475 1 98.94 87 ALA A C 1
ATOM 649 O O . ALA A 1 87 ? -6.605 18.438 -3.52 1 98.94 87 ALA A O 1
ATOM 650 N N . ASP A 1 88 ? -6.602 18.328 -1.291 1 98.88 88 ASP A N 1
ATOM 651 C CA . ASP A 1 88 ? -5.883 19.578 -1.078 1 98.88 88 ASP A CA 1
ATOM 652 C C . ASP A 1 88 ? -4.414 19.312 -0.748 1 98.88 88 ASP A C 1
ATOM 654 O O . ASP A 1 88 ? -3.557 20.156 -1.006 1 98.88 88 ASP A O 1
ATOM 658 N N . GLU A 1 89 ? -4.188 18.219 -0.138 1 98.94 89 GLU A N 1
ATOM 659 C CA . GLU A 1 89 ? -2.854 17.828 0.304 1 98.94 89 GLU A CA 1
ATOM 660 C C . GLU A 1 89 ? -2.561 16.359 -0.039 1 98.94 89 GLU A C 1
ATOM 662 O O . GLU A 1 89 ? -3.453 15.516 0.026 1 98.94 89 GLU A O 1
ATOM 667 N N . ILE A 1 90 ? -1.319 16.125 -0.393 1 98.94 90 ILE A N 1
ATOM 668 C CA . ILE A 1 90 ? -0.879 14.781 -0.787 1 98.94 90 ILE A CA 1
ATOM 669 C C . ILE A 1 90 ? 0.251 14.32 0.13 1 98.94 90 ILE A C 1
ATOM 671 O O . ILE A 1 90 ? 1.248 15.023 0.301 1 98.94 90 ILE A O 1
ATOM 675 N N . ASP A 1 91 ? 0.077 13.188 0.79 1 98.94 91 ASP A N 1
ATOM 676 C CA . ASP A 1 91 ? 1.158 12.469 1.456 1 98.94 91 ASP A CA 1
ATOM 677 C C . ASP A 1 91 ? 1.698 11.344 0.57 1 98.94 91 ASP A C 1
ATOM 679 O O . ASP A 1 91 ? 0.997 10.367 0.298 1 98.94 91 ASP A O 1
ATOM 683 N N . MET A 1 92 ? 2.91 11.422 0.135 1 98.94 92 MET A N 1
ATOM 684 C CA . MET A 1 92 ? 3.508 10.367 -0.68 1 98.94 92 MET A CA 1
ATOM 685 C C . MET A 1 92 ? 4.492 9.539 0.139 1 98.94 92 MET A C 1
ATOM 687 O O . MET A 1 92 ? 5.117 10.055 1.071 1 98.94 92 MET A O 1
ATOM 691 N N . VAL A 1 93 ? 4.66 8.305 -0.174 1 99 93 VAL A N 1
ATOM 692 C CA . VAL A 1 93 ? 5.688 7.461 0.427 1 99 93 VAL A CA 1
ATOM 693 C C . VAL A 1 93 ? 6.863 7.312 -0.539 1 99 93 VAL A C 1
ATOM 695 O O . VAL A 1 93 ? 6.668 7.012 -1.719 1 99 93 VAL A O 1
ATOM 698 N N . ILE A 1 94 ? 8.016 7.539 -0.12 1 98.94 94 ILE A N 1
ATOM 699 C CA . ILE A 1 94 ? 9.18 7.359 -0.976 1 98.94 94 ILE A CA 1
ATOM 700 C C . ILE A 1 94 ? 9.406 5.871 -1.238 1 98.94 94 ILE A C 1
ATOM 702 O O . ILE A 1 94 ? 8.836 5.023 -0.55 1 98.94 94 ILE A O 1
ATOM 706 N N . ASN A 1 95 ? 10.172 5.59 -2.279 1 98.94 95 ASN A N 1
ATOM 707 C CA . ASN A 1 95 ? 10.578 4.215 -2.555 1 98.94 95 ASN A CA 1
ATOM 708 C C . ASN A 1 95 ? 11.781 3.809 -1.708 1 98.94 95 ASN A C 1
ATOM 710 O O . ASN A 1 95 ? 12.922 4.133 -2.047 1 98.94 95 ASN A O 1
ATOM 714 N N . LEU A 1 96 ? 11.586 3.076 -0.656 1 98.94 96 LEU A N 1
ATOM 715 C CA . LEU A 1 96 ? 12.648 2.695 0.27 1 98.94 96 LEU A CA 1
ATOM 716 C C . LEU A 1 96 ? 13.656 1.771 -0.408 1 98.94 96 LEU A C 1
ATOM 718 O O . LEU A 1 96 ? 14.805 1.682 0.019 1 98.94 96 LEU A O 1
ATOM 722 N N . THR A 1 97 ? 13.203 1.014 -1.459 1 98.81 97 THR A N 1
ATOM 723 C CA . THR A 1 97 ? 14.164 0.186 -2.174 1 98.81 97 THR A CA 1
ATOM 724 C C . THR A 1 97 ? 15.289 1.043 -2.76 1 98.81 97 THR A C 1
ATOM 726 O O . THR A 1 97 ? 16.453 0.638 -2.764 1 98.81 97 THR A O 1
ATOM 729 N N . ASP A 1 98 ? 14.938 2.244 -3.264 1 98.94 98 ASP A N 1
ATOM 730 C CA . ASP A 1 98 ? 15.945 3.156 -3.785 1 98.94 98 ASP A CA 1
ATOM 731 C C . ASP A 1 98 ? 16.891 3.617 -2.68 1 98.94 98 ASP A C 1
ATOM 733 O O . ASP A 1 98 ? 18.109 3.676 -2.879 1 98.94 98 ASP A O 1
ATOM 737 N N . VAL A 1 99 ? 16.375 3.908 -1.533 1 98.94 99 VAL A N 1
ATOM 738 C CA . VAL A 1 99 ? 17.188 4.324 -0.395 1 98.94 99 VAL A CA 1
ATOM 739 C C . VAL A 1 99 ? 18.172 3.217 -0.036 1 98.94 99 VAL A C 1
ATOM 741 O O . VAL A 1 99 ? 19.375 3.471 0.115 1 98.94 99 VAL A O 1
ATOM 744 N N . LYS A 1 100 ? 17.688 1.958 0.049 1 98.88 100 LYS A N 1
ATOM 745 C CA . LYS A 1 100 ? 18.516 0.831 0.481 1 98.88 100 LYS A CA 1
ATOM 746 C C . LYS A 1 100 ? 19.562 0.477 -0.574 1 98.88 100 LYS A C 1
ATOM 748 O O . LYS A 1 100 ? 20.594 -0.099 -0.253 1 98.88 100 LYS A O 1
ATOM 753 N N . ASN A 1 101 ? 19.281 0.904 -1.82 1 98.81 101 ASN A N 1
ATOM 754 C CA . ASN A 1 101 ? 20.266 0.723 -2.891 1 98.81 101 ASN A CA 1
ATOM 755 C C . ASN A 1 101 ? 21.219 1.911 -2.988 1 98.81 101 ASN A C 1
ATOM 757 O O . ASN A 1 101 ? 22.078 1.947 -3.863 1 98.81 101 ASN A O 1
ATOM 761 N N . GLY A 1 102 ? 21 2.955 -2.16 1 98.75 102 GLY A N 1
ATOM 762 C CA . GLY A 1 102 ? 21.844 4.141 -2.182 1 98.75 102 GLY A CA 1
ATOM 763 C C . GLY A 1 102 ? 21.5 5.094 -3.309 1 98.75 102 GLY A C 1
ATOM 764 O O . GLY A 1 102 ? 22.312 5.965 -3.656 1 98.75 102 GLY A O 1
ATOM 765 N N . ASP A 1 103 ? 20.328 4.941 -3.873 1 98.69 103 ASP A N 1
ATOM 766 C CA . ASP A 1 103 ? 19.938 5.742 -5.031 1 98.69 103 ASP A CA 1
ATOM 767 C C . ASP A 1 103 ? 19.109 6.949 -4.605 1 98.69 103 ASP A C 1
ATOM 769 O O . ASP A 1 103 ? 17.984 7.129 -5.078 1 98.69 103 ASP A O 1
ATOM 773 N N . PHE A 1 104 ? 19.672 7.867 -3.912 1 98.88 104 PHE A N 1
ATOM 774 C CA . PHE A 1 104 ? 19 9.039 -3.369 1 98.88 104 PHE A CA 1
ATOM 775 C C . PHE A 1 104 ? 18.625 10.016 -4.48 1 98.88 104 PHE A C 1
ATOM 777 O O . PHE A 1 104 ? 17.609 10.711 -4.387 1 98.88 104 PHE A O 1
ATOM 784 N N . ASP A 1 105 ? 19.359 10 -5.582 1 98.81 105 ASP A N 1
ATOM 785 C CA . ASP A 1 105 ? 19.047 10.859 -6.715 1 98.81 105 ASP A CA 1
ATOM 786 C C . ASP A 1 105 ? 17.688 10.484 -7.324 1 98.81 105 ASP A C 1
ATOM 788 O O . ASP A 1 105 ? 16.906 11.352 -7.707 1 98.81 105 ASP A O 1
ATOM 792 N N . THR A 1 106 ? 17.484 9.203 -7.422 1 98.88 106 THR A N 1
ATOM 793 C CA . THR A 1 106 ? 16.219 8.719 -7.957 1 98.88 106 THR A CA 1
ATOM 794 C C . THR A 1 106 ? 15.062 9.117 -7.043 1 98.88 106 THR A C 1
ATOM 796 O O . THR A 1 106 ? 13.992 9.5 -7.523 1 98.88 106 THR A O 1
ATOM 799 N N . VAL A 1 107 ? 15.281 9.039 -5.738 1 98.94 107 VAL A N 1
ATOM 800 C CA . VAL A 1 107 ? 14.273 9.461 -4.766 1 98.94 107 VAL A CA 1
ATOM 801 C C . VAL A 1 107 ? 13.969 10.945 -4.949 1 98.94 107 VAL A C 1
ATOM 803 O O . VAL A 1 107 ? 12.797 11.336 -5.02 1 98.94 107 VAL A O 1
ATOM 806 N N . GLU A 1 108 ? 14.977 11.75 -5.059 1 98.94 108 GL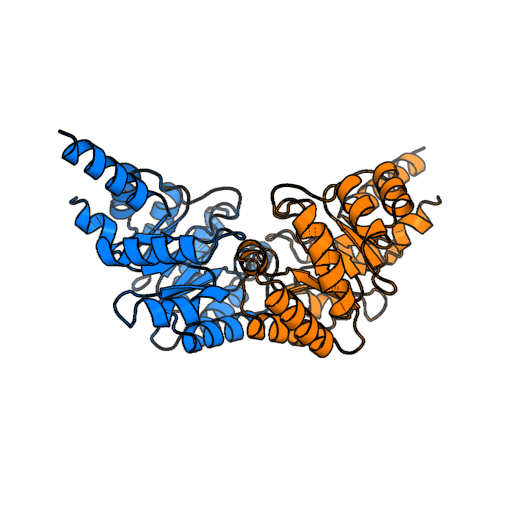U A N 1
ATOM 807 C CA . GLU A 1 108 ? 14.812 13.188 -5.219 1 98.94 108 GLU A CA 1
ATOM 808 C C . GLU A 1 108 ? 14.047 13.523 -6.492 1 98.94 108 GLU A C 1
ATOM 810 O O . GLU A 1 108 ? 13.133 14.352 -6.477 1 98.94 108 GLU A O 1
ATOM 815 N N . GLU A 1 109 ? 14.414 12.883 -7.559 1 98.94 109 GLU A N 1
ATOM 816 C CA . GLU A 1 109 ? 13.773 13.141 -8.844 1 98.94 109 GLU A CA 1
ATOM 817 C C . GLU A 1 109 ? 12.297 12.75 -8.805 1 98.94 109 GLU A C 1
ATOM 819 O O . GLU A 1 109 ? 11.453 13.453 -9.359 1 98.94 109 GLU A O 1
ATOM 824 N N . GLU A 1 110 ? 11.977 11.648 -8.156 1 98.94 110 GLU A N 1
ATOM 825 C CA . GLU A 1 110 ? 10.578 11.258 -8.023 1 98.94 110 GLU A CA 1
ATOM 826 C C . GLU A 1 110 ? 9.781 12.32 -7.27 1 98.94 110 GLU A C 1
ATOM 828 O O . GLU A 1 110 ? 8.688 12.703 -7.695 1 98.94 110 GLU A O 1
ATOM 833 N N . ILE A 1 111 ? 10.352 12.805 -6.16 1 98.94 111 ILE A N 1
ATOM 834 C CA . ILE A 1 111 ? 9.648 13.82 -5.379 1 98.94 111 ILE A CA 1
ATOM 835 C C . ILE A 1 111 ? 9.43 15.07 -6.23 1 98.94 111 ILE A C 1
ATOM 837 O O . ILE A 1 111 ? 8.352 15.672 -6.199 1 98.94 111 ILE A O 1
ATOM 841 N N . ARG A 1 112 ? 10.43 15.422 -7.02 1 98.88 112 ARG A N 1
ATOM 842 C CA . ARG A 1 112 ? 10.32 16.609 -7.871 1 98.88 112 ARG A CA 1
ATOM 843 C C . ARG A 1 112 ? 9.18 16.453 -8.875 1 98.88 112 ARG A C 1
ATOM 845 O O . ARG A 1 112 ? 8.422 17.391 -9.102 1 98.88 112 ARG A O 1
ATOM 852 N N . GLN A 1 113 ? 9.086 15.297 -9.477 1 98.94 113 GLN A N 1
ATOM 853 C CA . GLN A 1 113 ? 8.023 15.047 -10.453 1 98.94 113 GLN A CA 1
ATOM 854 C C . GLN A 1 113 ? 6.652 15.086 -9.789 1 98.94 113 GLN A C 1
ATOM 856 O O . GLN A 1 113 ? 5.699 15.625 -10.359 1 98.94 113 GLN A O 1
ATOM 861 N N . ILE A 1 114 ? 6.57 14.539 -8.594 1 98.94 114 ILE A N 1
ATOM 862 C CA . ILE A 1 114 ? 5.289 14.523 -7.891 1 98.94 114 ILE A CA 1
ATOM 863 C C . ILE A 1 114 ? 4.945 15.938 -7.422 1 98.94 114 ILE A C 1
ATOM 865 O O . ILE A 1 114 ? 3.781 16.344 -7.473 1 98.94 114 ILE A O 1
ATOM 869 N N . LYS A 1 115 ? 5.945 16.703 -6.965 1 98.88 115 LYS A N 1
ATOM 870 C CA . LYS A 1 115 ? 5.715 18.109 -6.59 1 98.88 115 LYS A CA 1
ATOM 871 C C . LYS A 1 115 ? 5.184 18.906 -7.773 1 98.88 115 LYS A C 1
ATOM 873 O O . LYS A 1 115 ? 4.258 19.703 -7.621 1 98.88 115 LYS A O 1
ATOM 878 N N . ALA A 1 116 ? 5.762 18.703 -8.914 1 98.81 116 ALA A N 1
ATOM 879 C CA . ALA A 1 116 ? 5.27 19.375 -10.117 1 98.81 116 ALA A CA 1
ATOM 880 C C . ALA A 1 116 ? 3.814 19 -10.391 1 98.81 116 ALA A C 1
ATOM 882 O O . ALA A 1 116 ? 3.006 19.859 -10.742 1 98.81 116 ALA A O 1
ATOM 883 N N . ALA A 1 117 ? 3.479 17.75 -10.195 1 98.81 117 ALA A N 1
ATOM 884 C CA . ALA A 1 117 ? 2.115 17.281 -10.422 1 98.81 117 ALA A CA 1
ATOM 885 C C . ALA A 1 117 ? 1.151 17.891 -9.406 1 98.81 117 ALA A C 1
ATOM 887 O O . ALA A 1 117 ? -0.042 18.031 -9.68 1 98.81 117 ALA A O 1
ATOM 888 N N . CYS A 1 118 ? 1.675 18.203 -8.234 1 98.12 118 CYS A N 1
ATOM 889 C CA . CYS A 1 118 ? 0.864 18.766 -7.168 1 98.12 118 CYS A CA 1
ATOM 890 C C . CYS A 1 118 ? 0.435 20.188 -7.516 1 98.12 118 CYS A C 1
ATOM 892 O O . CYS A 1 118 ? -0.522 20.719 -6.938 1 98.12 118 CYS A O 1
ATOM 894 N N . GLN A 1 119 ? 1.256 20.875 -8.336 1 96.12 119 GLN A N 1
ATOM 895 C CA . GLN A 1 119 ? 1.017 22.297 -8.609 1 96.12 119 GLN A CA 1
ATOM 896 C C . GLN A 1 119 ? 1.068 23.109 -7.328 1 96.12 119 GLN A C 1
ATOM 898 O O . GLN A 1 119 ? 2.082 23.125 -6.625 1 96.12 119 GLN A O 1
ATOM 903 N N . ASP A 1 120 ? -0.059 23.766 -6.902 1 97.25 120 ASP A N 1
ATOM 904 C CA . ASP A 1 120 ? -0.041 24.656 -5.734 1 97.25 120 ASP A CA 1
ATOM 905 C C . ASP A 1 120 ? -0.51 23.906 -4.484 1 97.25 120 ASP A C 1
ATOM 907 O O . ASP A 1 120 ? -0.618 24.5 -3.41 1 97.25 120 ASP A O 1
ATOM 911 N N . HIS A 1 121 ? -0.729 22.641 -4.625 1 98.75 121 HIS A N 1
ATOM 912 C CA . HIS A 1 121 ? -1.174 21.844 -3.486 1 98.75 121 HIS A CA 1
ATOM 913 C C . HIS A 1 121 ? 0.006 21.406 -2.627 1 98.75 121 HIS A C 1
ATOM 915 O O . HIS A 1 121 ? 1.14 21.344 -3.107 1 98.75 121 HIS A O 1
ATOM 921 N N . ILE A 1 122 ? -0.255 21.078 -1.394 1 98.81 122 ILE A N 1
ATOM 922 C CA . ILE A 1 122 ? 0.771 20.703 -0.424 1 98.81 122 ILE A CA 1
ATOM 923 C C . ILE A 1 122 ? 1.231 19.266 -0.681 1 98.81 122 ILE A C 1
ATOM 925 O O . ILE A 1 122 ? 0.408 18.375 -0.885 1 98.81 122 ILE A O 1
ATOM 929 N N . LEU A 1 123 ? 2.5 19.062 -0.704 1 98.94 123 LEU A N 1
ATOM 930 C CA . LEU A 1 123 ? 3.086 17.734 -0.771 1 98.94 123 LEU A CA 1
ATOM 931 C C . LEU A 1 123 ? 3.873 17.422 0.497 1 98.94 123 LEU A C 1
ATOM 933 O O . LEU A 1 123 ? 4.762 18.188 0.885 1 98.94 123 LEU A O 1
ATOM 937 N N . LYS A 1 124 ? 3.539 16.359 1.15 1 98.94 124 LYS A N 1
ATOM 938 C CA . LYS A 1 124 ? 4.262 15.82 2.301 1 98.94 124 LYS A CA 1
ATOM 939 C C . LYS A 1 124 ? 4.934 14.492 1.962 1 98.94 124 LYS A C 1
ATOM 941 O O . LYS A 1 124 ? 4.289 13.586 1.422 1 98.94 124 LYS A O 1
ATOM 946 N N . VAL A 1 125 ? 6.172 14.344 2.264 1 99 125 VAL A N 1
ATOM 947 C CA . VAL A 1 125 ? 6.957 13.18 1.861 1 99 125 VAL A CA 1
ATOM 948 C C . VAL A 1 125 ? 7.18 12.266 3.064 1 99 125 VAL A C 1
ATOM 950 O O . VAL A 1 125 ? 7.941 12.609 3.975 1 99 125 VAL A O 1
ATOM 953 N N . ILE A 1 126 ? 6.57 11.125 3.057 1 99 126 ILE A N 1
ATOM 954 C CA . ILE A 1 126 ? 6.766 10.117 4.094 1 99 126 ILE A CA 1
ATOM 955 C C . ILE A 1 126 ? 8.062 9.352 3.838 1 99 126 ILE A C 1
ATOM 957 O O . ILE A 1 126 ? 8.219 8.703 2.805 1 99 126 ILE A O 1
ATOM 961 N N . VAL A 1 127 ? 8.875 9.406 4.805 1 98.94 127 VAL A N 1
ATOM 962 C CA . VAL A 1 127 ? 10.172 8.766 4.598 1 98.94 127 VAL A CA 1
ATOM 963 C C . VAL A 1 127 ? 10.227 7.449 5.367 1 98.94 127 VAL A C 1
ATOM 965 O O . VAL A 1 127 ? 11.109 6.621 5.133 1 98.94 127 VAL A O 1
ATOM 968 N N . GLU A 1 128 ? 9.297 7.133 6.234 1 98.81 128 GLU A N 1
ATOM 969 C CA . GLU A 1 128 ? 9.172 5.918 7.039 1 98.81 128 GLU A CA 1
ATOM 970 C C . GLU A 1 128 ? 10.406 5.711 7.922 1 98.81 128 GLU A C 1
ATOM 972 O O . GLU A 1 128 ? 11.156 4.754 7.734 1 98.81 128 GLU A O 1
ATOM 977 N N . THR A 1 129 ? 10.492 6.398 8.945 1 98.75 129 THR A N 1
ATOM 978 C CA . THR A 1 129 ? 11.695 6.543 9.75 1 98.75 129 THR A CA 1
ATOM 979 C C . THR A 1 129 ? 12.07 5.211 10.398 1 98.75 129 THR A C 1
ATOM 981 O O . THR A 1 129 ? 13.258 4.91 10.562 1 98.75 129 THR A O 1
ATOM 984 N N . CYS A 1 130 ? 11.086 4.344 10.727 1 98.5 130 CYS A N 1
ATOM 985 C CA . CYS A 1 130 ? 11.383 3.109 11.445 1 98.5 130 CYS A CA 1
ATOM 986 C C . CYS A 1 130 ? 12.164 2.139 10.57 1 98.5 130 CYS A C 1
ATOM 988 O O . CYS A 1 130 ? 12.695 1.143 11.062 1 98.5 130 CYS A O 1
ATOM 990 N N . GLN A 1 131 ? 12.289 2.461 9.266 1 98.69 131 GLN A N 1
ATOM 991 C CA . GLN A 1 131 ? 13.023 1.601 8.344 1 98.69 131 GLN A CA 1
ATOM 992 C C . GLN A 1 131 ? 14.375 2.213 7.977 1 98.69 131 GLN A C 1
ATOM 994 O O . GLN A 1 131 ? 15.039 1.747 7.051 1 98.69 131 GLN A O 1
ATOM 999 N N . LEU A 1 132 ? 14.75 3.289 8.633 1 98.88 132 LEU A N 1
ATOM 1000 C CA . LEU A 1 132 ? 15.938 4.043 8.234 1 98.88 132 LEU A CA 1
ATOM 1001 C C . LEU A 1 132 ? 16.984 4.027 9.336 1 98.88 132 LEU A C 1
ATOM 1003 O O . LEU A 1 132 ? 16.641 4.008 10.523 1 98.88 132 LEU A O 1
ATOM 1007 N N . THR A 1 133 ? 18.219 4.055 8.938 1 98.69 133 THR A N 1
ATOM 1008 C CA . THR A 1 133 ? 19.281 4.48 9.852 1 98.69 133 THR A CA 1
ATOM 1009 C C . THR A 1 133 ? 19.25 5.992 10.047 1 98.69 133 THR A C 1
ATOM 1011 O O . THR A 1 133 ? 18.609 6.711 9.273 1 98.69 133 THR A O 1
ATOM 1014 N N . LYS A 1 134 ? 19.922 6.445 11.094 1 98.62 134 LYS A N 1
ATOM 1015 C CA . LYS A 1 134 ? 20.031 7.883 11.32 1 98.62 134 LYS A CA 1
ATOM 1016 C C . LYS A 1 134 ? 20.672 8.586 10.133 1 98.62 134 LYS A C 1
ATOM 1018 O O . LYS A 1 134 ? 20.25 9.672 9.734 1 98.62 134 LYS A O 1
ATOM 1023 N N . GLU A 1 135 ? 21.688 7.953 9.555 1 98.81 135 GLU A N 1
ATOM 1024 C CA . GLU A 1 135 ? 22.391 8.516 8.406 1 98.81 135 GLU A CA 1
ATOM 1025 C C . GLU A 1 135 ? 21.469 8.641 7.199 1 98.81 135 GLU A C 1
ATOM 1027 O O . GLU A 1 135 ? 21.484 9.656 6.492 1 98.81 135 GLU A O 1
ATOM 1032 N N . GLU A 1 136 ? 20.688 7.652 6.977 1 98.94 136 GLU A N 1
ATOM 1033 C CA . GLU A 1 136 ? 19.719 7.695 5.883 1 98.94 136 GLU A CA 1
ATOM 1034 C C . GLU A 1 136 ? 18.688 8.812 6.094 1 98.94 136 GLU A C 1
ATOM 1036 O O . GLU A 1 136 ? 18.328 9.516 5.148 1 98.94 136 GLU A O 1
ATOM 1041 N N . LEU A 1 137 ? 18.234 8.969 7.312 1 98.94 137 LEU A N 1
ATOM 1042 C CA . LEU A 1 137 ? 17.266 10.016 7.605 1 98.94 137 LEU A CA 1
ATOM 1043 C C . LEU A 1 137 ? 17.859 11.398 7.355 1 98.94 137 LEU A C 1
ATOM 1045 O O . LEU A 1 137 ? 17.203 12.266 6.77 1 98.94 137 LEU A O 1
ATOM 1049 N N . ILE A 1 138 ? 19.078 11.555 7.758 1 98.94 138 ILE A N 1
ATOM 1050 C CA . ILE A 1 138 ? 19.75 12.828 7.539 1 98.94 138 ILE A CA 1
ATOM 1051 C C . ILE A 1 138 ? 19.875 13.102 6.039 1 98.94 138 ILE A C 1
ATOM 1053 O O . ILE A 1 138 ? 19.578 14.211 5.582 1 98.94 138 ILE A O 1
ATOM 1057 N N . GLU A 1 139 ? 20.281 12.094 5.301 1 98.94 139 GLU A N 1
ATOM 1058 C CA . GLU A 1 139 ? 20.375 12.234 3.852 1 98.94 139 GLU A CA 1
ATOM 1059 C C . GLU A 1 139 ? 19.031 12.586 3.24 1 98.94 139 GLU A C 1
ATOM 1061 O O . GLU A 1 139 ? 18.953 13.453 2.363 1 98.94 139 GLU A O 1
ATOM 1066 N N . LEU A 1 140 ? 17.984 11.992 3.711 1 98.94 140 LEU A N 1
ATOM 1067 C CA . LEU A 1 140 ? 16.656 12.219 3.174 1 98.94 140 LEU A CA 1
ATOM 1068 C C . LEU A 1 140 ? 16.156 13.625 3.525 1 98.94 140 LEU A C 1
ATOM 1070 O O . LEU A 1 140 ? 15.383 14.219 2.771 1 98.94 140 LEU A O 1
ATOM 1074 N N . CYS A 1 141 ? 16.578 14.172 4.664 1 98.94 141 CYS A N 1
ATOM 1075 C CA . CYS A 1 141 ? 16.281 15.57 4.957 1 98.94 141 CYS A CA 1
ATOM 1076 C C . CYS A 1 141 ? 16.812 16.484 3.857 1 98.94 141 CYS A C 1
ATOM 1078 O O . CYS A 1 141 ? 16.109 17.406 3.424 1 98.94 141 CYS A O 1
ATOM 1080 N N . GLY A 1 142 ? 18.016 16.188 3.463 1 98.88 142 GLY A N 1
ATOM 1081 C CA . GLY A 1 142 ? 18.578 16.938 2.355 1 98.88 142 GLY A CA 1
ATOM 1082 C C . GLY A 1 142 ? 17.844 16.734 1.051 1 98.88 142 GLY A C 1
ATOM 1083 O O . GLY A 1 142 ? 17.531 17.703 0.343 1 98.88 142 GLY A O 1
ATOM 1084 N N . VAL A 1 143 ? 17.531 15.508 0.709 1 98.94 143 VAL A N 1
ATOM 1085 C CA . VAL A 1 143 ? 16.828 15.133 -0.514 1 98.94 143 VAL A CA 1
ATOM 1086 C C . VAL A 1 143 ? 15.477 15.836 -0.579 1 98.94 143 VAL A C 1
ATOM 1088 O O . VAL A 1 143 ? 15.141 16.453 -1.591 1 98.94 143 VAL A O 1
ATOM 1091 N N . VAL A 1 144 ? 14.719 15.758 0.49 1 98.94 144 VAL A N 1
ATOM 1092 C CA . VAL A 1 144 ? 13.391 16.359 0.536 1 98.94 144 VAL A CA 1
ATOM 1093 C C . VAL A 1 144 ? 13.508 17.875 0.406 1 98.94 144 VAL A C 1
ATOM 1095 O O . VAL A 1 144 ? 12.727 18.516 -0.307 1 98.94 144 VAL A O 1
ATOM 1098 N N . THR A 1 145 ? 14.5 18.484 1.062 1 98.88 145 THR A N 1
ATOM 1099 C CA . THR A 1 145 ? 14.742 19.922 0.985 1 98.88 145 THR A CA 1
ATOM 1100 C C . THR A 1 145 ? 14.992 20.344 -0.457 1 98.88 145 THR A C 1
ATOM 1102 O O . THR A 1 145 ? 14.359 21.281 -0.956 1 98.88 145 THR A O 1
ATOM 1105 N N . ARG A 1 146 ? 15.836 19.594 -1.135 1 98.56 146 ARG A N 1
ATOM 1106 C CA . ARG A 1 146 ? 16.25 19.969 -2.488 1 98.56 146 ARG A CA 1
ATOM 1107 C C . ARG A 1 146 ? 15.117 19.703 -3.486 1 98.56 146 ARG A C 1
ATOM 1109 O O . ARG A 1 146 ? 15.062 20.328 -4.547 1 98.56 146 ARG A O 1
ATOM 1116 N N . SER A 1 147 ? 14.195 18.828 -3.174 1 98.38 147 SER A N 1
ATOM 1117 C CA . SER A 1 147 ? 13.156 18.406 -4.102 1 98.38 147 SER A CA 1
ATOM 1118 C C . SER A 1 147 ? 12.055 19.453 -4.211 1 98.38 147 SER A C 1
ATOM 1120 O O . SER A 1 147 ? 11.258 19.438 -5.152 1 98.38 147 SER A O 1
ATOM 1122 N N . GLY A 1 148 ? 11.883 20.312 -3.172 1 97.81 148 GLY A N 1
ATOM 1123 C CA . GLY A 1 148 ? 10.867 21.359 -3.188 1 97.81 148 GLY A CA 1
ATOM 1124 C C . GLY A 1 148 ? 9.586 20.953 -2.486 1 97.81 148 GLY A C 1
ATOM 1125 O O . GLY A 1 148 ? 8.609 21.719 -2.482 1 97.81 148 GLY A O 1
ATOM 1126 N N . ALA A 1 149 ? 9.531 19.812 -1.837 1 98.69 149 ALA A N 1
ATOM 1127 C CA . ALA A 1 149 ? 8.352 19.391 -1.094 1 98.69 149 ALA A CA 1
ATOM 1128 C C . ALA A 1 149 ? 8.07 20.312 0.085 1 98.69 149 ALA A C 1
ATOM 1130 O O . ALA A 1 149 ? 8.969 21.016 0.554 1 98.69 149 ALA A O 1
ATOM 1131 N N . ASP A 1 150 ? 6.871 20.297 0.556 1 98.88 150 ASP A N 1
ATOM 1132 C CA . ASP A 1 150 ? 6.461 21.219 1.608 1 98.88 150 ASP A CA 1
ATOM 1133 C C . ASP A 1 150 ? 6.738 20.641 2.992 1 98.88 150 ASP A C 1
ATOM 1135 O O . ASP A 1 150 ? 6.988 21.375 3.945 1 98.88 150 ASP A O 1
ATOM 1139 N N . PHE A 1 151 ? 6.594 19.312 3.111 1 98.94 151 PHE A N 1
ATOM 1140 C CA . PHE A 1 151 ? 6.773 18.641 4.391 1 98.94 151 PHE A CA 1
ATOM 1141 C C . PHE A 1 151 ? 7.637 17.391 4.227 1 98.94 151 PHE A C 1
ATOM 1143 O O . PHE A 1 151 ? 7.613 16.75 3.176 1 98.94 151 PHE A O 1
ATOM 1150 N N . ILE A 1 152 ? 8.383 17.078 5.223 1 98.94 152 ILE A N 1
ATOM 1151 C CA . ILE A 1 152 ? 8.867 15.727 5.473 1 98.94 152 ILE A CA 1
ATOM 1152 C C . ILE A 1 152 ? 8.047 15.078 6.586 1 98.94 152 ILE A C 1
ATOM 1154 O O . ILE A 1 152 ? 7.727 15.727 7.586 1 98.94 152 ILE A O 1
ATOM 1158 N N . LYS A 1 153 ? 7.613 13.883 6.379 1 98.94 153 LYS A N 1
ATOM 1159 C CA . LYS A 1 153 ? 6.742 13.172 7.305 1 98.94 153 LYS A CA 1
ATOM 1160 C C . LYS A 1 153 ? 7.402 11.891 7.805 1 98.94 153 LYS A C 1
ATOM 1162 O O . LYS A 1 153 ? 8.039 11.172 7.031 1 98.94 153 LYS A O 1
ATOM 1167 N N . THR A 1 154 ? 7.148 11.469 9.031 1 98.81 154 THR A N 1
ATOM 1168 C CA . THR A 1 154 ? 7.922 10.43 9.695 1 98.81 154 THR A CA 1
ATOM 1169 C C . THR A 1 154 ? 7.469 9.047 9.234 1 98.81 154 THR A C 1
ATOM 1171 O O . THR A 1 154 ? 8.297 8.18 8.93 1 98.81 154 THR A O 1
ATOM 1174 N N . SER A 1 155 ? 6.148 8.844 9.18 1 98.44 155 SER A N 1
ATOM 1175 C CA . SER A 1 155 ? 5.727 7.445 9.133 1 98.44 155 SER A CA 1
ATOM 1176 C C . SER A 1 155 ? 4.395 7.293 8.406 1 98.44 155 SER A C 1
ATOM 1178 O O . SER A 1 155 ? 3.617 8.25 8.32 1 98.44 155 SER A O 1
ATOM 1180 N N . THR A 1 156 ? 4.152 6.094 7.949 1 98.25 156 THR A N 1
ATOM 1181 C CA . THR A 1 156 ? 2.877 5.734 7.336 1 98.25 156 THR A CA 1
ATOM 1182 C C . THR A 1 156 ? 1.867 5.305 8.398 1 98.25 156 THR A C 1
ATOM 1184 O O . THR A 1 156 ? 0.659 5.457 8.211 1 98.25 156 THR A O 1
ATOM 1187 N N . GLY A 1 157 ? 2.367 4.691 9.398 1 96.38 157 GLY A N 1
ATOM 1188 C CA . GLY A 1 157 ? 1.513 4.027 10.367 1 96.38 157 GLY A CA 1
ATOM 1189 C C . GLY A 1 157 ? 1.258 2.568 10.047 1 96.38 157 GLY A C 1
ATOM 1190 O O . GLY A 1 157 ? 0.558 1.876 10.789 1 96.38 157 GLY A O 1
ATOM 1191 N N . PHE A 1 158 ? 1.926 2.029 9.008 1 97.19 158 PHE A N 1
ATOM 1192 C CA . PHE A 1 158 ? 1.677 0.67 8.547 1 97.19 158 PHE A CA 1
ATOM 1193 C C . PHE A 1 158 ? 2.949 -0.166 8.609 1 97.19 158 PHE A C 1
ATOM 1195 O O . PHE A 1 158 ? 3.027 -1.233 7.996 1 97.19 158 PHE A O 1
ATOM 1202 N N . SER A 1 159 ? 3.955 0.32 9.258 1 96.81 159 SER A N 1
ATOM 1203 C CA . SER A 1 159 ? 5.227 -0.381 9.406 1 96.81 159 SER A CA 1
ATOM 1204 C C . SER A 1 159 ? 5.5 -0.725 10.867 1 96.81 159 SER A C 1
ATOM 1206 O O . SER A 1 159 ? 4.574 -1.011 11.625 1 96.81 159 SER A O 1
ATOM 1208 N N . THR A 1 160 ? 6.703 -0.822 11.281 1 95.75 160 THR A N 1
ATOM 1209 C CA . THR A 1 160 ? 7.043 -1.432 12.562 1 95.75 160 THR A CA 1
ATOM 1210 C C . THR A 1 160 ? 6.922 -0.416 13.695 1 95.75 160 THR A C 1
ATOM 1212 O O . THR A 1 160 ? 6.867 -0.79 14.867 1 95.75 160 THR A O 1
ATOM 1215 N N . ALA A 1 161 ? 6.938 0.886 13.391 1 95.56 161 ALA A N 1
ATOM 1216 C CA . ALA A 1 161 ? 6.828 1.899 14.43 1 95.56 161 ALA A CA 1
ATOM 1217 C C . ALA A 1 161 ? 6.422 3.248 13.852 1 95.56 161 ALA A C 1
ATOM 1219 O O . ALA A 1 161 ? 6.559 3.477 12.648 1 95.56 161 ALA A O 1
ATOM 1220 N N . GLY A 1 162 ? 5.836 4.141 14.703 1 96 162 GLY A N 1
ATOM 1221 C CA . GLY A 1 162 ? 5.5 5.508 14.328 1 96 162 GLY A CA 1
ATOM 1222 C C . GLY A 1 162 ? 6.586 6.508 14.68 1 96 162 GLY A C 1
ATOM 1223 O O . GLY A 1 162 ? 7.738 6.129 14.883 1 96 162 GLY A O 1
ATOM 1224 N N . ALA A 1 163 ? 6.184 7.695 14.711 1 96.38 163 ALA A N 1
ATOM 1225 C CA . ALA A 1 163 ? 7.109 8.797 14.984 1 96.38 163 ALA A CA 1
ATOM 1226 C C . ALA A 1 163 ? 7.75 8.641 16.359 1 96.38 163 ALA A C 1
ATOM 1228 O O . ALA A 1 163 ? 7.082 8.258 17.328 1 96.38 163 ALA A O 1
ATOM 1229 N N . THR A 1 164 ? 9.047 8.945 16.438 1 97.81 164 THR A N 1
ATOM 1230 C CA . THR A 1 164 ? 9.727 9.102 17.719 1 97.81 164 THR A CA 1
ATOM 1231 C C . THR A 1 164 ? 10.188 10.547 17.906 1 97.81 164 THR A C 1
ATOM 1233 O O . THR A 1 164 ? 10.352 11.289 16.938 1 97.81 164 THR A O 1
ATOM 1236 N N . PHE A 1 165 ? 10.352 10.906 19.172 1 98.19 165 PHE A N 1
ATOM 1237 C CA . PHE A 1 165 ? 10.867 12.242 19.469 1 98.19 165 PHE A CA 1
ATOM 1238 C C . PHE A 1 165 ? 12.234 12.445 18.828 1 98.19 165 PHE A C 1
ATOM 1240 O O . PHE A 1 165 ? 12.523 13.516 18.281 1 98.19 165 PHE A O 1
ATOM 1247 N N . GLU A 1 166 ? 13.023 11.438 18.828 1 98.31 166 GLU A N 1
ATOM 1248 C CA . GLU A 1 166 ? 14.367 11.492 18.25 1 98.31 166 GLU A CA 1
ATOM 1249 C C . GLU A 1 166 ? 14.312 11.75 16.75 1 98.31 166 GLU A C 1
ATOM 1251 O O . GLU A 1 166 ? 15.109 12.531 16.219 1 98.31 166 GLU A O 1
ATOM 1256 N N . ASP A 1 167 ? 13.414 11.117 16.031 1 98.44 167 ASP A N 1
ATOM 1257 C CA . ASP A 1 167 ? 13.258 11.336 14.594 1 98.44 167 ASP A CA 1
ATOM 1258 C C . ASP A 1 167 ? 12.969 12.805 14.297 1 98.44 167 ASP A C 1
ATOM 1260 O O . ASP A 1 167 ? 13.57 13.391 13.391 1 98.44 167 ASP A O 1
ATOM 1264 N N . VAL A 1 168 ? 12.078 13.383 15.055 1 98.81 168 VAL A N 1
ATOM 1265 C CA . VAL A 1 168 ? 11.648 14.758 14.82 1 98.81 168 VAL A CA 1
ATOM 1266 C C . VAL A 1 168 ? 12.797 15.711 15.148 1 98.81 168 VAL A C 1
ATOM 1268 O O . VAL A 1 168 ? 13.008 16.703 14.445 1 98.81 168 VAL A O 1
ATOM 1271 N N . GLU A 1 169 ? 13.508 15.359 16.203 1 98.62 169 GLU A N 1
ATOM 1272 C CA . GLU A 1 169 ? 14.68 16.156 16.531 1 98.62 169 GLU A CA 1
ATOM 1273 C C . GLU A 1 169 ? 15.695 16.156 15.391 1 98.62 169 GLU A C 1
ATOM 1275 O O . GLU A 1 169 ? 16.25 17.203 15.039 1 98.62 169 GLU A O 1
ATOM 1280 N N . VAL A 1 170 ? 15.945 15.008 14.867 1 98.81 170 VAL A N 1
ATOM 1281 C CA . VAL A 1 170 ? 16.875 14.875 13.75 1 98.81 170 VAL A CA 1
ATOM 1282 C C . VAL A 1 170 ? 16.359 15.664 12.547 1 98.81 170 VAL A C 1
ATOM 1284 O O . VAL A 1 170 ? 17.094 16.438 11.93 1 98.81 170 VAL A O 1
ATOM 1287 N N . MET A 1 171 ? 15.102 15.523 12.234 1 98.94 171 MET A N 1
ATOM 1288 C CA . MET A 1 171 ? 14.508 16.234 11.109 1 98.94 171 MET A CA 1
ATOM 1289 C C . MET A 1 171 ? 14.602 17.75 11.312 1 98.94 171 MET A C 1
ATOM 1291 O O . MET A 1 171 ? 14.977 18.484 10.398 1 98.94 171 MET A O 1
ATOM 1295 N N . ALA A 1 172 ? 14.305 18.219 12.508 1 98.81 172 ALA A N 1
ATOM 1296 C CA . ALA A 1 172 ? 14.352 19.641 12.805 1 98.81 172 ALA A CA 1
ATOM 1297 C C . ALA A 1 172 ? 15.758 20.203 12.617 1 98.81 172 ALA A C 1
ATOM 1299 O O . ALA A 1 172 ? 15.922 21.344 12.195 1 98.81 172 ALA A O 1
ATOM 1300 N N . LYS A 1 173 ? 16.672 19.391 12.906 1 98.69 173 LYS A N 1
ATOM 1301 C CA . LYS A 1 173 ? 18.078 19.828 12.82 1 98.69 173 LYS A CA 1
ATOM 1302 C C . LYS A 1 173 ? 18.547 19.875 11.375 1 98.69 173 LYS A C 1
ATOM 1304 O O . LYS A 1 173 ? 19.375 20.719 11.016 1 98.69 173 LYS A O 1
ATOM 1309 N N . TYR A 1 174 ? 18 18.984 10.469 1 98.81 174 TYR A N 1
ATOM 1310 C CA . TYR A 1 174 ? 18.703 18.781 9.211 1 98.81 174 TYR A CA 1
ATOM 1311 C C . TYR A 1 174 ? 17.844 19.172 8.023 1 98.81 174 TYR A C 1
ATOM 1313 O O . TYR A 1 174 ? 18.344 19.328 6.902 1 98.81 174 TYR A O 1
ATOM 1321 N N . VAL A 1 175 ? 16.547 19.312 8.195 1 98.5 175 VAL A N 1
ATOM 1322 C CA . VAL A 1 175 ? 15.719 19.766 7.078 1 98.5 175 VAL A CA 1
ATOM 1323 C C . VAL A 1 175 ? 16.016 21.234 6.789 1 98.5 175 VAL A C 1
ATOM 1325 O O . VAL A 1 175 ? 16.375 21.984 7.695 1 98.5 175 VAL A O 1
ATOM 1328 N N . GLY A 1 176 ? 16.016 21.594 5.508 1 97.31 176 GLY A N 1
ATOM 1329 C CA . GLY A 1 176 ? 16.281 22.969 5.121 1 97.31 176 GLY A CA 1
ATOM 1330 C C . GLY A 1 176 ? 15.109 23.906 5.367 1 97.31 176 GLY A C 1
ATOM 1331 O O . GLY A 1 176 ? 14.031 23.453 5.766 1 97.31 176 GLY A O 1
ATOM 1332 N N . GLU A 1 177 ? 15.492 25.172 4.938 1 90.31 177 GLU A N 1
ATOM 1333 C CA . GLU A 1 177 ? 14.477 26.203 5.098 1 90.31 177 GLU A CA 1
ATOM 1334 C C . GLU A 1 177 ? 13.305 25.969 4.152 1 90.31 177 GLU A C 1
ATOM 1336 O O . GLU A 1 177 ? 13.492 25.516 3.018 1 90.31 177 GLU A O 1
ATOM 1341 N N . GLY A 1 178 ? 12.086 25.938 4.547 1 95 178 GLY A N 1
ATOM 1342 C CA . GLY A 1 178 ? 10.914 25.844 3.691 1 95 178 GLY A CA 1
ATOM 1343 C C . GLY A 1 178 ? 10.18 24.531 3.82 1 95 178 GLY A C 1
ATOM 1344 O O . GLY A 1 178 ? 9.102 24.344 3.25 1 95 178 GLY A O 1
ATOM 1345 N N . VAL A 1 179 ? 10.938 23.547 4.367 1 98.56 179 VAL A N 1
ATOM 1346 C CA . VAL A 1 179 ? 10.289 22.266 4.562 1 98.56 179 VAL A CA 1
ATOM 1347 C C . VAL A 1 179 ? 9.805 22.125 6.004 1 98.56 179 VAL A C 1
ATOM 1349 O O . VAL A 1 179 ? 10.586 22.297 6.945 1 98.56 179 VAL A O 1
ATOM 1352 N N . LYS A 1 180 ? 8.609 21.875 6.168 1 98.88 180 LYS A N 1
ATOM 1353 C CA . LYS A 1 180 ? 8.023 21.656 7.488 1 98.88 180 LYS A CA 1
ATOM 1354 C C . LYS A 1 180 ? 8.031 20.172 7.852 1 98.88 180 LYS A C 1
AT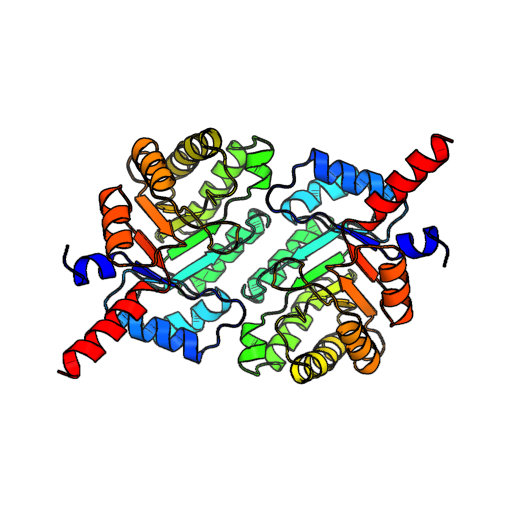OM 1356 O O . LYS A 1 180 ? 8.312 19.328 7.004 1 98.88 180 LYS A O 1
ATOM 1361 N N . ILE A 1 181 ? 7.793 19.875 9.164 1 98.94 181 ILE A N 1
ATOM 1362 C CA . ILE A 1 181 ? 7.832 18.5 9.648 1 98.94 181 ILE A CA 1
ATOM 1363 C C . ILE A 1 181 ? 6.43 18.062 10.055 1 98.94 181 ILE A C 1
ATOM 1365 O O . ILE A 1 181 ? 5.719 18.781 10.758 1 98.94 181 ILE A O 1
ATOM 1369 N N . LYS A 1 182 ? 6.004 16.938 9.586 1 98.94 182 LYS A N 1
ATOM 1370 C CA . LYS A 1 182 ? 4.82 16.234 10.086 1 98.94 182 LYS A CA 1
ATOM 1371 C C . LYS A 1 182 ? 5.203 14.984 10.859 1 98.94 182 LYS A C 1
ATOM 1373 O O . LYS A 1 182 ? 5.832 14.078 10.305 1 98.94 182 LYS A O 1
ATOM 1378 N N . ALA A 1 183 ? 4.844 14.914 12.094 1 98.75 183 ALA A N 1
ATOM 1379 C CA . ALA A 1 183 ? 4.988 13.695 12.898 1 98.75 183 ALA A CA 1
ATOM 1380 C C . ALA A 1 183 ? 3.721 12.852 12.836 1 98.75 183 ALA A C 1
ATOM 1382 O O . ALA A 1 183 ? 2.619 13.344 13.086 1 98.75 183 ALA A O 1
ATOM 1383 N N . ALA A 1 184 ? 3.893 11.594 12.5 1 97.81 184 ALA A N 1
ATOM 1384 C CA . ALA A 1 184 ? 2.725 10.727 12.391 1 97.81 184 ALA A CA 1
ATOM 1385 C C . ALA A 1 184 ? 3.01 9.352 12.977 1 97.81 184 ALA A C 1
ATOM 1387 O O . ALA A 1 184 ? 4.137 8.852 12.891 1 97.81 184 ALA A O 1
ATOM 1388 N N . GLY A 1 185 ? 1.957 8.727 13.492 1 88.06 185 GLY A N 1
ATOM 1389 C CA . GLY A 1 185 ? 2.049 7.406 14.086 1 88.06 185 GLY A CA 1
ATOM 1390 C C . GLY A 1 185 ? 2.438 7.434 15.555 1 88.06 185 GLY A C 1
ATOM 1391 O O . GLY A 1 185 ? 3.391 8.117 15.93 1 88.06 185 GLY A O 1
ATOM 1392 N N . GLY A 1 186 ? 1.743 6.871 16.375 1 81.62 186 GLY A N 1
ATOM 1393 C CA . GLY A 1 186 ? 2.119 6.656 17.75 1 81.62 186 GLY A CA 1
ATOM 1394 C C . GLY A 1 186 ? 1.859 7.863 18.641 1 81.62 186 GLY A C 1
ATOM 1395 O O . GLY A 1 186 ? 2.338 7.926 19.766 1 81.62 186 GLY A O 1
ATOM 1396 N N . ILE A 1 187 ? 1.2 8.859 18.078 1 92.19 187 ILE A N 1
ATOM 1397 C CA . ILE A 1 187 ? 0.843 10.016 18.891 1 92.19 187 ILE A CA 1
ATOM 1398 C C . ILE A 1 187 ? -0.455 9.734 19.656 1 92.19 187 ILE A C 1
ATOM 1400 O O . ILE A 1 187 ? -1.543 9.812 19.078 1 92.19 187 ILE A O 1
ATOM 1404 N N . SER A 1 188 ? -0.274 9.516 20.953 1 89.69 188 SER A N 1
ATOM 1405 C CA . SER A 1 188 ? -1.405 8.898 21.625 1 89.69 188 SER A CA 1
ATOM 1406 C C . SER A 1 188 ? -1.91 9.766 22.781 1 89.69 188 SER A C 1
ATOM 1408 O O . SER A 1 188 ? -2.885 9.414 23.453 1 89.69 188 SER A O 1
ATOM 1410 N N . SER A 1 189 ? -1.258 10.945 23.031 1 93.25 189 SER A N 1
ATOM 1411 C CA . SER A 1 189 ? -1.706 11.844 24.094 1 93.25 189 SER A CA 1
ATOM 1412 C C . SER A 1 189 ? -1.479 13.305 23.734 1 93.25 189 SER A C 1
ATOM 1414 O O . SER A 1 189 ? -0.721 13.602 22.797 1 93.25 189 SER A O 1
ATOM 1416 N N . LEU A 1 190 ? -2.172 14.148 24.453 1 94.69 190 LEU A N 1
ATOM 1417 C CA . LEU A 1 190 ? -1.968 15.578 24.25 1 94.69 190 LEU A CA 1
ATOM 1418 C C . LEU A 1 190 ? -0.546 15.984 24.641 1 94.69 190 LEU A C 1
ATOM 1420 O O . LEU A 1 190 ? 0.041 16.859 24 1 94.69 190 LEU A O 1
ATOM 1424 N N . GLU A 1 191 ? -0.04 15.297 25.641 1 95.38 191 GLU A N 1
ATOM 1425 C CA . GLU A 1 191 ? 1.338 15.555 26.047 1 95.38 191 GLU A CA 1
ATOM 1426 C C . GLU A 1 191 ? 2.318 15.203 24.938 1 95.38 191 GLU A C 1
ATOM 1428 O O . GLU A 1 191 ? 3.254 15.961 24.672 1 95.38 191 GLU A O 1
ATOM 1433 N N . ASP A 1 192 ? 2.117 14.047 24.312 1 96.12 192 ASP A N 1
ATOM 1434 C CA . ASP A 1 192 ? 2.926 13.664 23.172 1 96.12 192 ASP A CA 1
ATOM 1435 C C . ASP A 1 192 ? 2.842 14.711 22.062 1 96.12 192 ASP A C 1
ATOM 1437 O O . ASP A 1 192 ? 3.863 15.109 21.5 1 96.12 192 ASP A O 1
ATOM 1441 N N . ALA A 1 193 ? 1.616 15.125 21.812 1 97.19 193 ALA A N 1
ATOM 1442 C CA . ALA A 1 193 ? 1.382 16.109 20.75 1 97.19 193 ALA A CA 1
ATOM 1443 C C . ALA A 1 193 ? 2.166 17.391 21.031 1 97.19 193 ALA A C 1
ATOM 1445 O O . ALA A 1 193 ? 2.867 17.891 20.141 1 97.19 193 ALA A O 1
ATOM 1446 N N . GLU A 1 194 ? 2.08 17.859 22.219 1 97.31 194 GLU A N 1
ATOM 1447 C CA . GLU A 1 194 ? 2.781 19.078 22.609 1 97.31 194 GLU A CA 1
ATOM 1448 C C . GLU A 1 194 ? 4.293 18.922 22.469 1 97.31 194 GLU A C 1
ATOM 1450 O O . GLU A 1 194 ? 4.98 19.844 22.016 1 97.31 194 GLU A O 1
ATOM 1455 N N . LYS A 1 195 ? 4.738 17.812 22.891 1 97.56 195 LYS A N 1
ATOM 1456 C CA . LYS A 1 195 ? 6.176 17.547 22.828 1 97.56 195 LYS A CA 1
ATOM 1457 C C . LYS A 1 195 ? 6.668 17.516 21.375 1 97.56 195 LYS A C 1
ATOM 1459 O O . LYS A 1 195 ? 7.711 18.078 21.062 1 97.56 195 LYS A O 1
ATOM 1464 N N . PHE A 1 196 ? 5.941 16.859 20.484 1 98.5 196 PHE A N 1
ATOM 1465 C CA . PHE A 1 196 ? 6.305 16.828 19.078 1 98.5 196 PHE A CA 1
ATOM 1466 C C . PHE A 1 196 ? 6.332 18.234 18.484 1 98.5 196 PHE A C 1
ATOM 1468 O O . PHE A 1 196 ? 7.242 18.578 17.734 1 98.5 196 PHE A O 1
ATOM 1475 N N . ILE A 1 197 ? 5.355 19.062 18.797 1 98.38 197 ILE A N 1
ATOM 1476 C CA . ILE A 1 197 ? 5.293 20.438 18.312 1 98.38 197 ILE A CA 1
ATOM 1477 C C . ILE A 1 197 ? 6.492 21.234 18.828 1 98.38 197 ILE A C 1
ATOM 1479 O O . ILE A 1 197 ? 7.141 21.953 18.062 1 98.38 197 ILE A O 1
ATOM 1483 N N . ALA A 1 198 ? 6.82 21.016 20.078 1 98.12 198 ALA A N 1
ATOM 1484 C CA . ALA A 1 198 ? 7.949 21.719 20.688 1 98.12 198 ALA A CA 1
ATOM 1485 C C . ALA A 1 198 ? 9.266 21.328 20.016 1 98.12 198 ALA A C 1
ATOM 1487 O O . ALA A 1 198 ? 10.188 22.125 19.922 1 98.12 198 ALA A O 1
ATOM 1488 N N . LEU A 1 199 ? 9.297 20.125 19.5 1 98.12 199 LEU A N 1
ATOM 1489 C CA . LEU A 1 199 ? 10.516 19.594 18.891 1 98.12 199 LEU A CA 1
ATOM 1490 C C . LEU A 1 199 ? 10.633 20.047 17.438 1 98.12 199 LEU A C 1
ATOM 1492 O O . LEU A 1 199 ? 11.656 19.828 16.797 1 98.12 199 LEU A O 1
ATOM 1496 N N . GLY A 1 200 ? 9.516 20.578 16.906 1 97.88 200 GLY A N 1
ATOM 1497 C CA . GLY A 1 200 ? 9.656 21.172 15.586 1 97.88 200 GLY A CA 1
ATOM 1498 C C . GLY A 1 200 ? 8.57 20.734 14.625 1 97.88 200 GLY A C 1
ATOM 1499 O O . GLY A 1 200 ? 8.508 21.203 13.492 1 97.88 200 GLY A O 1
ATOM 1500 N N . ALA A 1 201 ? 7.684 19.828 15.031 1 98.62 201 ALA A N 1
ATOM 1501 C CA . ALA A 1 201 ? 6.605 19.391 14.148 1 98.62 201 ALA A CA 1
ATOM 1502 C C . ALA A 1 201 ? 5.582 20.516 13.945 1 98.62 201 ALA A C 1
ATOM 1504 O O . ALA A 1 201 ? 5.094 21.109 14.906 1 98.62 201 ALA A O 1
ATOM 1505 N N . SER A 1 202 ? 5.285 20.734 12.703 1 98.38 202 SER A N 1
ATOM 1506 C CA . SER A 1 202 ? 4.277 21.734 12.352 1 98.38 202 SER A CA 1
ATOM 1507 C C . SER A 1 202 ? 2.924 21.078 12.086 1 98.38 202 SER A C 1
ATOM 1509 O O . SER A 1 202 ? 1.902 21.766 12.016 1 98.38 202 SER A O 1
ATOM 1511 N N . ARG A 1 203 ? 2.926 19.812 11.891 1 98.75 203 ARG A N 1
ATOM 1512 C CA . ARG A 1 203 ? 1.736 19.016 11.625 1 98.75 203 ARG A CA 1
ATOM 1513 C C . ARG A 1 203 ? 1.808 17.672 12.344 1 98.75 203 ARG A C 1
ATOM 1515 O O . ARG A 1 203 ? 2.889 17.094 12.5 1 98.75 203 ARG A O 1
ATOM 1522 N N . LEU A 1 204 ? 0.66 17.203 12.789 1 98.62 204 LEU A N 1
ATOM 1523 C CA . LEU A 1 204 ? 0.55 15.898 13.445 1 98.62 204 LEU A CA 1
ATOM 1524 C C . LEU A 1 204 ? -0.452 15.008 12.727 1 98.62 204 LEU A C 1
ATOM 1526 O O . LEU A 1 204 ? -1.564 15.438 12.414 1 98.62 204 LEU A O 1
ATOM 1530 N N . GLY A 1 205 ? -0.034 13.766 12.398 1 98.06 205 GLY A N 1
ATOM 1531 C CA . GLY A 1 205 ? -0.951 12.766 11.875 1 98.06 205 GLY A CA 1
ATOM 1532 C C . GLY A 1 205 ? -1.385 11.75 12.922 1 98.06 205 GLY A C 1
ATOM 1533 O O . GLY A 1 205 ? -0.581 10.93 13.367 1 98.06 205 GLY A O 1
ATOM 1534 N N . THR A 1 206 ? -2.578 11.766 13.266 1 94.94 206 THR A N 1
ATOM 1535 C CA . THR A 1 206 ? -3.066 10.867 14.305 1 94.94 206 THR A CA 1
ATOM 1536 C C . THR A 1 206 ? -4.578 10.68 14.188 1 94.94 206 THR A C 1
ATOM 1538 O O . THR A 1 206 ? -5.277 11.555 13.672 1 94.94 206 THR A O 1
ATOM 1541 N N . SER A 1 207 ? -5.047 9.594 14.664 1 90.88 207 SER A N 1
ATOM 1542 C CA . SER A 1 207 ? -6.473 9.297 14.75 1 90.88 207 SER A CA 1
ATOM 1543 C C . SER A 1 207 ? -6.977 9.414 16.188 1 90.88 207 SER A C 1
ATOM 1545 O O . SER A 1 207 ? -8.172 9.258 16.453 1 90.88 207 SER A O 1
ATOM 1547 N N . ARG A 1 208 ? -6.137 9.789 17.141 1 90.75 208 ARG A N 1
ATOM 1548 C CA . ARG A 1 208 ? -6.465 9.531 18.531 1 90.75 208 ARG A CA 1
ATOM 1549 C C . ARG A 1 208 ? -6.762 10.828 19.281 1 90.75 208 ARG A C 1
ATOM 1551 O O . ARG A 1 208 ? -7.523 10.836 20.25 1 90.75 208 ARG A O 1
ATOM 1558 N N . ILE A 1 209 ? -6.172 11.844 18.875 1 90.81 209 ILE A N 1
ATOM 1559 C CA . ILE A 1 209 ? -6.195 13.062 19.672 1 90.81 209 ILE A CA 1
ATOM 1560 C C . ILE A 1 209 ? -7.629 13.57 19.797 1 90.81 209 ILE A C 1
ATOM 1562 O O . ILE A 1 209 ? -8.078 13.93 20.891 1 90.81 209 ILE A O 1
ATOM 1566 N N . ILE A 1 210 ? -8.344 13.594 18.719 1 92.06 210 ILE A N 1
ATOM 1567 C CA . ILE A 1 210 ? -9.719 14.078 18.766 1 92.06 210 ILE A CA 1
ATOM 1568 C C . ILE A 1 210 ? -10.555 13.156 19.656 1 92.06 210 ILE A C 1
ATOM 1570 O O . ILE A 1 210 ? -11.406 13.625 20.406 1 92.06 210 ILE A O 1
ATOM 1574 N N . LYS A 1 211 ? -10.289 11.914 19.5 1 89.12 211 LYS A N 1
ATOM 1575 C CA . LYS A 1 211 ? -11.008 10.969 20.359 1 89.12 211 LYS A CA 1
ATOM 1576 C C . LYS A 1 211 ? -10.773 11.273 21.828 1 89.12 211 LYS A C 1
ATOM 1578 O O . LYS A 1 211 ? -11.703 11.211 22.641 1 89.12 211 LYS A O 1
ATOM 1583 N N . ILE A 1 212 ? -9.586 11.617 22.156 1 88.31 212 ILE A N 1
ATOM 1584 C CA . ILE A 1 212 ? -9.203 11.945 23.531 1 88.31 212 ILE A CA 1
ATOM 1585 C C . ILE A 1 212 ? -9.93 13.219 23.969 1 88.31 212 ILE A C 1
ATOM 1587 O O . ILE A 1 212 ? -10.484 13.266 25.078 1 88.31 212 ILE A O 1
ATOM 1591 N N . VAL A 1 213 ? -9.984 14.172 23.141 1 91.06 213 VAL A N 1
ATOM 1592 C CA . VAL A 1 213 ? -10.602 15.453 23.469 1 91.06 213 VAL A CA 1
ATOM 1593 C C . VAL A 1 213 ? -12.117 15.273 23.609 1 91.06 213 VAL A C 1
ATOM 1595 O O . VAL A 1 213 ? -12.727 15.836 24.516 1 91.06 213 VAL A O 1
ATOM 1598 N N . LYS A 1 214 ? -12.703 14.469 22.797 1 88.69 214 LYS A N 1
ATOM 1599 C CA . LYS A 1 214 ? -14.133 14.18 22.859 1 88.69 214 LYS A CA 1
ATOM 1600 C C . LYS A 1 214 ? -14.492 13.484 24.172 1 88.69 214 LYS A C 1
ATOM 1602 O O . LYS A 1 214 ? -15.523 13.781 24.781 1 88.69 214 LYS A O 1
ATOM 1607 N N . ASN A 1 215 ? -13.648 12.57 24.531 1 82.31 215 ASN A N 1
ATOM 1608 C CA . ASN A 1 215 ? -13.914 11.82 25.766 1 82.31 215 ASN A CA 1
ATOM 1609 C C . ASN A 1 215 ? -13.742 12.688 27 1 82.31 215 ASN A C 1
ATOM 1611 O O . ASN A 1 215 ? -14.43 12.492 28 1 82.31 215 ASN A O 1
ATOM 1615 N N . GLN A 1 216 ? -12.836 13.578 26.953 1 73.25 216 GLN A N 1
ATOM 1616 C CA . GLN A 1 216 ? -12.656 14.523 28.062 1 73.25 216 GLN A CA 1
ATOM 1617 C C . GLN A 1 216 ? -13.852 15.469 28.156 1 73.25 216 GLN A C 1
ATOM 1619 O O . GLN A 1 216 ? -14.289 15.812 29.266 1 73.25 216 GLN A O 1
ATOM 1624 N N . LYS A 1 217 ? -14.391 15.883 27.109 1 69.69 217 LYS A N 1
ATOM 1625 C CA . LYS A 1 217 ? -15.547 16.781 27.125 1 69.69 217 LYS A CA 1
ATOM 1626 C C . LYS A 1 217 ? -16.781 16.062 27.656 1 69.69 217 LYS A C 1
ATOM 1628 O O . LYS A 1 217 ? -17.594 16.672 28.375 1 69.69 217 LYS A O 1
ATOM 1633 N N . VAL A 1 218 ? -16.922 14.898 27.344 1 62.19 218 VAL A N 1
ATOM 1634 C CA . VAL A 1 218 ? -18.047 14.133 27.859 1 62.19 218 VAL A CA 1
ATOM 1635 C C . VAL A 1 218 ? -17.938 13.984 29.375 1 62.19 218 VAL A C 1
ATOM 1637 O O . VAL A 1 218 ? -18.922 14.094 30.094 1 62.19 218 VAL A O 1
ATOM 1640 N N . GLU A 1 219 ? -16.719 13.797 29.75 1 55.59 219 GLU A N 1
ATOM 1641 C CA . GLU A 1 219 ? -16.531 13.656 31.188 1 55.59 219 GLU A CA 1
ATOM 1642 C C . GLU A 1 219 ? -16.766 14.984 31.906 1 55.59 219 GLU A C 1
ATOM 1644 O O . GLU A 1 219 ? -17.328 15.008 33 1 55.59 219 GLU A O 1
ATOM 1649 N N . GLU A 1 220 ? -16.391 16.016 31.328 1 55.31 220 GLU A N 1
ATOM 1650 C CA . GLU A 1 220 ? -16.594 17.312 31.969 1 55.31 220 GLU A CA 1
ATOM 1651 C C . GLU A 1 220 ? -18.062 17.734 31.891 1 55.31 220 GLU A C 1
ATOM 1653 O O . GLU A 1 220 ? -18.547 18.453 32.781 1 55.31 220 GLU A O 1
ATOM 1658 N N . GLY A 1 221 ? -18.672 17.406 30.812 1 49.34 221 GLY A N 1
ATOM 1659 C CA . GLY A 1 221 ? -20.078 17.75 30.75 1 49.34 221 GLY A CA 1
ATOM 1660 C C . GLY A 1 221 ? -20.938 16.953 31.703 1 49.34 221 GLY A C 1
ATOM 1661 O O . GLY A 1 221 ? -22.125 17.234 31.875 1 49.34 221 GLY A O 1
ATOM 1662 N N . THR A 1 222 ? -20.484 15.812 32 1 46.28 222 THR A N 1
ATOM 1663 C CA . THR A 1 222 ? -21.266 15.016 32.969 1 46.28 222 THR A CA 1
ATOM 1664 C C . THR A 1 222 ? -21.047 15.508 34.375 1 46.28 222 THR A C 1
ATOM 1666 O O . THR A 1 222 ? -21.641 14.969 35.312 1 46.28 222 THR A O 1
ATOM 1669 N N . TYR A 1 223 ? -20.172 16.438 34.625 1 36.25 223 TYR A N 1
ATOM 1670 C CA . TYR A 1 223 ? -20.234 17.016 35.969 1 36.25 223 TYR A CA 1
ATOM 1671 C C . TYR A 1 223 ? -21.078 18.281 36 1 36.25 223 TYR A C 1
ATOM 1673 O O . TYR A 1 223 ? -21.094 19.047 35.031 1 36.25 223 TYR A O 1
ATOM 1681 N N . MET B 1 1 ? 3.91 -35.969 -3.664 1 86.31 1 MET B N 1
ATOM 1682 C CA . MET B 1 1 ? 4.215 -35.062 -4.773 1 86.31 1 MET B CA 1
ATOM 1683 C C . MET B 1 1 ? 5.711 -34.781 -4.852 1 86.31 1 MET B C 1
ATOM 1685 O O . MET B 1 1 ? 6.375 -34.656 -3.824 1 86.31 1 MET B O 1
ATOM 1689 N N . GLU B 1 2 ? 6.164 -34.75 -6.062 1 93 2 GLU B N 1
ATOM 1690 C CA . GLU B 1 2 ? 7.574 -34.406 -6.219 1 93 2 GLU B CA 1
ATOM 1691 C C . GLU B 1 2 ? 7.809 -32.938 -5.973 1 93 2 GLU B C 1
ATOM 1693 O O . GLU B 1 2 ? 6.977 -32.094 -6.34 1 93 2 GLU B O 1
ATOM 1698 N N . VAL B 1 3 ? 8.914 -32.656 -5.371 1 93.81 3 VAL B N 1
ATOM 1699 C CA . VAL B 1 3 ? 9.258 -31.281 -5.023 1 93.81 3 VAL B CA 1
ATOM 1700 C C . VAL B 1 3 ? 9.203 -30.406 -6.266 1 93.81 3 VAL B C 1
ATOM 1702 O O . VAL B 1 3 ? 8.703 -29.281 -6.215 1 93.81 3 VAL B O 1
ATOM 1705 N N . LYS B 1 4 ? 9.648 -30.984 -7.328 1 94.38 4 LYS B N 1
ATOM 1706 C CA . LYS B 1 4 ? 9.68 -30.219 -8.578 1 94.38 4 LYS B CA 1
ATOM 1707 C C . LYS B 1 4 ? 8.273 -29.812 -9 1 94.38 4 LYS B C 1
ATOM 1709 O O . LYS B 1 4 ? 8.078 -28.734 -9.562 1 94.38 4 LYS B O 1
ATOM 1714 N N . ASP B 1 5 ? 7.336 -30.641 -8.766 1 96.19 5 ASP B N 1
ATOM 1715 C CA . ASP B 1 5 ? 5.953 -30.359 -9.117 1 96.19 5 ASP B CA 1
ATOM 1716 C C . ASP B 1 5 ? 5.375 -29.25 -8.234 1 96.19 5 ASP B C 1
ATOM 1718 O O . ASP B 1 5 ? 4.566 -28.438 -8.695 1 96.19 5 ASP B O 1
ATOM 1722 N N . ILE B 1 6 ? 5.789 -29.219 -6.98 1 96.88 6 ILE B N 1
ATOM 1723 C CA . ILE B 1 6 ? 5.387 -28.156 -6.066 1 96.88 6 ILE B CA 1
ATOM 1724 C C . ILE B 1 6 ? 5.988 -26.828 -6.527 1 96.88 6 ILE B C 1
ATOM 1726 O O . ILE B 1 6 ? 5.285 -25.828 -6.621 1 96.88 6 ILE B O 1
ATOM 1730 N N . LEU B 1 7 ? 7.246 -26.844 -6.887 1 97.12 7 LEU B N 1
ATOM 1731 C CA . LEU B 1 7 ? 7.977 -25.625 -7.25 1 97.12 7 LEU B CA 1
ATOM 1732 C C . LEU B 1 7 ? 7.387 -25 -8.508 1 97.12 7 LEU B C 1
ATOM 1734 O O . LEU B 1 7 ? 7.379 -23.781 -8.648 1 97.12 7 LEU B O 1
ATOM 1738 N N . LYS B 1 8 ? 6.824 -25.797 -9.383 1 97.75 8 LYS B N 1
ATOM 1739 C CA . LYS B 1 8 ? 6.238 -25.312 -10.633 1 97.75 8 LYS B CA 1
ATOM 1740 C C . LYS B 1 8 ? 4.969 -24.5 -10.359 1 97.75 8 LYS B C 1
ATOM 1742 O O . LYS B 1 8 ? 4.48 -23.797 -11.242 1 97.75 8 LYS B O 1
ATOM 1747 N N . THR B 1 9 ? 4.391 -24.562 -9.133 1 98.19 9 THR B N 1
ATOM 1748 C CA . THR B 1 9 ? 3.186 -23.828 -8.773 1 98.19 9 THR B CA 1
ATOM 1749 C C . THR B 1 9 ? 3.533 -22.578 -7.977 1 98.19 9 THR B C 1
ATOM 1751 O O . THR B 1 9 ? 2.648 -21.797 -7.617 1 98.19 9 THR B O 1
ATOM 1754 N N . VAL B 1 10 ? 4.797 -22.328 -7.734 1 98.25 10 VAL B N 1
ATOM 1755 C CA . VAL B 1 10 ? 5.211 -21.312 -6.785 1 98.25 10 VAL B CA 1
ATOM 1756 C C . VAL B 1 10 ? 5.465 -20 -7.52 1 98.25 10 VAL B C 1
ATOM 1758 O O . VAL B 1 10 ? 6.156 -19.969 -8.539 1 98.25 10 VAL B O 1
ATOM 1761 N N . ASP B 1 11 ? 4.855 -18.953 -7.09 1 98.69 11 ASP B N 1
ATOM 1762 C CA . ASP B 1 11 ? 5.379 -17.609 -7.316 1 98.69 11 ASP B CA 1
ATOM 1763 C C . ASP B 1 11 ? 6.434 -17.25 -6.277 1 98.69 11 ASP B C 1
ATOM 1765 O O . ASP B 1 11 ? 6.105 -16.969 -5.125 1 98.69 11 ASP B O 1
ATOM 1769 N N . HIS B 1 12 ? 7.637 -17.312 -6.656 1 98.38 12 HIS B N 1
ATOM 1770 C CA . HIS B 1 12 ? 8.711 -16.969 -5.734 1 98.38 12 HIS B CA 1
ATOM 1771 C C . HIS B 1 12 ? 8.727 -15.469 -5.445 1 98.38 12 HIS B C 1
ATOM 1773 O O . HIS B 1 12 ? 9.008 -14.664 -6.34 1 98.38 12 HIS B O 1
ATOM 1779 N N . THR B 1 13 ? 8.461 -15.109 -4.164 1 98.56 13 THR B N 1
ATOM 1780 C CA . THR B 1 13 ? 7.977 -13.766 -3.893 1 98.56 13 THR B CA 1
ATOM 1781 C C . THR B 1 13 ? 8.93 -13.023 -2.965 1 98.56 13 THR B C 1
ATOM 1783 O O . THR B 1 13 ? 9.406 -13.586 -1.975 1 98.56 13 THR B O 1
ATOM 1786 N N . LEU B 1 14 ? 9.305 -11.859 -3.271 1 98.31 14 LEU B N 1
ATOM 1787 C CA . LEU B 1 14 ? 9.914 -10.875 -2.385 1 98.31 14 LEU B CA 1
ATOM 1788 C C . LEU B 1 14 ? 9.273 -9.5 -2.574 1 98.31 14 LEU B C 1
ATOM 1790 O O . LEU B 1 14 ? 9.523 -8.828 -3.578 1 98.31 14 LEU B O 1
ATOM 1794 N N . LEU B 1 15 ? 8.492 -9.062 -1.578 1 98.56 15 LEU B N 1
ATOM 1795 C CA . LEU B 1 15 ? 7.766 -7.801 -1.682 1 98.56 15 LEU B CA 1
ATOM 1796 C C . LEU B 1 15 ? 8.086 -6.891 -0.502 1 98.56 15 LEU B C 1
ATOM 1798 O O . LEU B 1 15 ? 7.344 -5.945 -0.221 1 98.56 15 LEU B O 1
ATOM 1802 N N . ALA B 1 16 ? 9.172 -7.199 0.213 1 98.06 16 ALA B N 1
ATOM 1803 C CA . ALA B 1 16 ? 9.594 -6.336 1.313 1 98.06 16 ALA B CA 1
ATOM 1804 C C . ALA B 1 16 ? 9.883 -4.922 0.822 1 98.06 16 ALA B C 1
ATOM 1806 O O . ALA B 1 16 ? 10.484 -4.738 -0.238 1 98.06 16 ALA B O 1
ATOM 1807 N N . THR B 1 17 ? 9.555 -3.898 1.6 1 98.69 17 THR B N 1
ATOM 1808 C CA . THR B 1 17 ? 9.664 -2.502 1.19 1 98.69 17 THR B CA 1
ATOM 1809 C C . THR B 1 17 ? 11.125 -2.076 1.097 1 98.69 17 THR B C 1
ATOM 1811 O O . THR B 1 17 ? 11.438 -1.042 0.506 1 98.69 17 THR B O 1
ATOM 1814 N N . THR B 1 18 ? 12.023 -2.869 1.693 1 98.69 18 THR B N 1
ATOM 1815 C CA . THR B 1 18 ? 13.43 -2.496 1.714 1 98.69 18 THR B CA 1
ATOM 1816 C C . THR B 1 18 ? 14.25 -3.434 0.832 1 98.69 18 THR B C 1
ATOM 1818 O O . THR B 1 18 ? 15.484 -3.447 0.909 1 98.69 18 THR B O 1
ATOM 1821 N N . ALA B 1 19 ? 13.57 -4.27 0.061 1 98.69 19 ALA B N 1
ATOM 1822 C CA . ALA B 1 19 ? 14.273 -5.23 -0.785 1 98.69 19 ALA B CA 1
ATOM 1823 C C . ALA B 1 19 ? 15.211 -4.523 -1.761 1 98.69 19 ALA B C 1
ATOM 1825 O O . ALA B 1 19 ? 14.781 -3.646 -2.516 1 98.69 19 ALA B O 1
ATOM 1826 N N . THR B 1 20 ? 16.453 -4.957 -1.812 1 98.81 20 THR B N 1
ATOM 1827 C CA . THR B 1 20 ? 17.453 -4.367 -2.711 1 98.81 20 THR B CA 1
ATOM 1828 C C . THR B 1 20 ? 17.484 -5.117 -4.039 1 98.81 20 THR B C 1
ATOM 1830 O O . THR B 1 20 ? 16.938 -6.215 -4.152 1 98.81 20 THR B O 1
ATOM 1833 N N . TRP B 1 21 ? 18.141 -4.477 -4.988 1 98.81 21 TRP B N 1
ATOM 1834 C CA . TRP B 1 21 ? 18.25 -5.129 -6.289 1 98.81 21 TRP B CA 1
ATOM 1835 C C . TRP B 1 21 ? 19 -6.445 -6.176 1 98.81 21 TRP B C 1
ATOM 1837 O O . TRP B 1 21 ? 18.578 -7.465 -6.727 1 98.81 21 TRP B O 1
ATOM 1847 N N . PRO B 1 22 ? 20.125 -6.52 -5.422 1 98.88 22 PRO B N 1
ATOM 1848 C CA . PRO B 1 22 ? 20.797 -7.816 -5.301 1 98.88 22 PRO B CA 1
ATOM 1849 C C . PRO B 1 22 ? 19.875 -8.898 -4.727 1 98.88 22 PRO B C 1
ATOM 1851 O O . PRO B 1 22 ? 19.938 -10.055 -5.164 1 98.88 22 PRO B O 1
ATOM 1854 N N . GLU B 1 23 ? 19.062 -8.562 -3.797 1 98.75 23 GLU B N 1
ATOM 1855 C CA . GLU B 1 23 ? 18.109 -9.531 -3.242 1 98.75 23 GLU B CA 1
ATOM 1856 C C . GLU B 1 23 ? 17.078 -9.953 -4.285 1 98.75 23 GLU B C 1
ATOM 1858 O O . GLU B 1 23 ? 16.719 -11.133 -4.367 1 98.75 23 GLU B O 1
ATOM 1863 N N . ILE B 1 24 ? 16.594 -8.984 -5.074 1 98.88 24 ILE B N 1
ATOM 1864 C CA . ILE B 1 24 ? 15.648 -9.281 -6.148 1 98.88 24 ILE B CA 1
ATOM 1865 C C . ILE B 1 24 ? 16.312 -10.188 -7.18 1 98.88 24 ILE B C 1
ATOM 1867 O O . ILE B 1 24 ? 15.711 -11.164 -7.641 1 98.88 24 ILE B O 1
ATOM 1871 N N . GLN B 1 25 ? 17.516 -9.859 -7.5 1 98.81 25 GLN B N 1
ATOM 1872 C CA . GLN B 1 25 ? 18.25 -10.688 -8.445 1 98.81 25 GLN B CA 1
ATOM 1873 C C . GLN B 1 25 ? 18.344 -12.133 -7.953 1 98.81 25 GLN B C 1
ATOM 1875 O O . GLN B 1 25 ? 18.219 -13.07 -8.742 1 98.81 25 GLN B O 1
ATOM 1880 N N . THR B 1 26 ? 18.609 -12.305 -6.711 1 98.38 26 THR B N 1
ATOM 1881 C CA . THR B 1 26 ? 18.672 -13.641 -6.125 1 98.38 26 THR B CA 1
ATOM 1882 C C . THR B 1 26 ? 17.328 -14.367 -6.297 1 98.38 26 THR B C 1
ATOM 1884 O O . THR B 1 26 ? 17.297 -15.547 -6.637 1 98.38 26 THR B O 1
ATOM 1887 N N . ILE B 1 27 ? 16.234 -13.68 -6.059 1 98.44 27 ILE B N 1
ATOM 1888 C CA . ILE B 1 27 ? 14.891 -14.219 -6.25 1 98.44 27 ILE B CA 1
ATOM 1889 C C . ILE B 1 27 ? 14.719 -14.688 -7.691 1 98.44 27 ILE B C 1
ATOM 1891 O O . ILE B 1 27 ? 14.211 -15.781 -7.938 1 98.44 27 ILE B O 1
ATOM 1895 N N . LEU B 1 28 ? 15.164 -13.859 -8.609 1 98.81 28 LEU B N 1
ATOM 1896 C CA . LEU B 1 28 ? 15.031 -14.164 -10.031 1 98.81 28 LEU B CA 1
ATOM 1897 C C . LEU B 1 28 ? 15.883 -15.375 -10.406 1 98.81 28 LEU B C 1
ATOM 1899 O O . LEU B 1 28 ? 15.406 -16.281 -11.086 1 98.81 28 LEU B O 1
ATOM 1903 N N . ASP B 1 29 ? 17.094 -15.367 -9.953 1 98.69 29 ASP B N 1
ATOM 1904 C CA . ASP B 1 29 ? 17.984 -16.484 -10.234 1 98.69 29 ASP B CA 1
ATOM 1905 C C . ASP B 1 29 ? 17.438 -17.797 -9.68 1 98.69 29 ASP B C 1
ATOM 1907 O O . ASP B 1 29 ? 17.422 -18.812 -10.375 1 98.69 29 ASP B O 1
ATOM 1911 N N . ASP B 1 30 ? 16.969 -17.75 -8.477 1 98.25 30 ASP B N 1
ATOM 1912 C CA . ASP B 1 30 ? 16.391 -18.938 -7.848 1 98.25 30 ASP B CA 1
ATOM 1913 C C . ASP B 1 30 ? 15.156 -19.406 -8.617 1 98.25 30 ASP B C 1
ATOM 1915 O O . ASP B 1 30 ? 15 -20.609 -8.867 1 98.25 30 ASP B O 1
ATOM 1919 N N . ALA B 1 31 ? 14.32 -18.5 -8.938 1 98.56 31 ALA B N 1
ATOM 1920 C CA . ALA B 1 31 ? 13.094 -18.844 -9.641 1 98.56 31 ALA B CA 1
ATOM 1921 C C . ALA B 1 31 ? 13.398 -19.531 -10.977 1 98.56 31 ALA B C 1
ATOM 1923 O O . ALA B 1 31 ? 12.734 -20.484 -11.352 1 98.56 31 ALA B O 1
ATOM 1924 N N . MET B 1 32 ? 14.375 -19.016 -11.711 1 98.62 32 MET B N 1
ATOM 1925 C CA . MET B 1 32 ? 14.781 -19.641 -12.977 1 98.62 32 MET B CA 1
ATOM 1926 C C . MET B 1 32 ? 15.391 -21.016 -12.742 1 98.62 32 MET B C 1
ATOM 1928 O O . MET B 1 32 ? 15.031 -21.984 -13.414 1 98.62 32 MET B O 1
ATOM 1932 N N . ALA B 1 33 ? 16.234 -21.094 -11.75 1 97.75 33 ALA B N 1
ATOM 1933 C CA . ALA B 1 33 ? 16.953 -22.328 -11.477 1 97.75 33 ALA B CA 1
ATOM 1934 C C . ALA B 1 33 ? 15.984 -23.438 -11.07 1 97.75 33 ALA B C 1
ATOM 1936 O O . ALA B 1 33 ? 16.172 -24.609 -11.438 1 97.75 33 ALA B O 1
ATOM 1937 N N . TYR B 1 34 ? 14.961 -23.094 -10.336 1 97.31 34 TYR B N 1
ATOM 1938 C CA . TYR B 1 34 ? 14.062 -24.094 -9.781 1 97.31 34 TYR B CA 1
ATOM 1939 C C . TYR B 1 34 ? 12.766 -24.172 -10.578 1 97.31 34 TYR B C 1
ATOM 1941 O O . TYR B 1 34 ? 11.82 -24.859 -10.18 1 97.31 34 TYR B O 1
ATOM 1949 N N . GLU B 1 35 ? 12.703 -23.391 -11.617 1 97.81 35 GLU B N 1
ATOM 1950 C CA . GLU B 1 35 ? 11.609 -23.422 -12.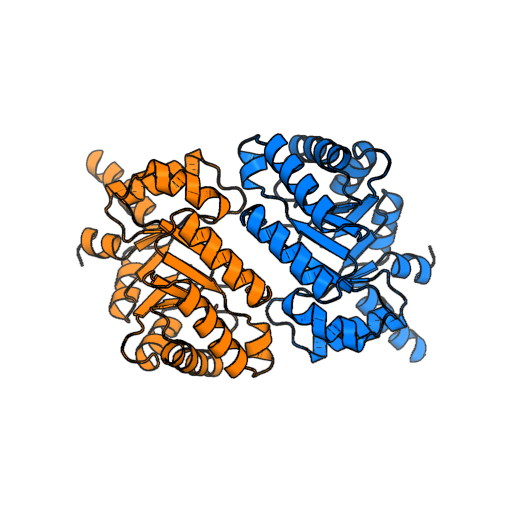578 1 97.81 35 GLU B CA 1
ATOM 1951 C C . GLU B 1 35 ? 10.266 -23.172 -11.898 1 97.81 35 GLU B C 1
ATOM 1953 O O . GLU B 1 35 ? 9.32 -23.953 -12.078 1 97.81 35 GLU B O 1
ATOM 1958 N N . THR B 1 36 ? 10.227 -22.125 -11.125 1 98.56 36 THR B N 1
ATOM 1959 C CA . THR B 1 36 ? 8.977 -21.75 -10.484 1 98.56 36 THR B CA 1
ATOM 1960 C C . THR B 1 36 ? 8 -21.172 -11.508 1 98.56 36 THR B C 1
ATOM 1962 O O . THR B 1 36 ? 8.359 -20.969 -12.672 1 98.56 36 THR B O 1
ATOM 1965 N N . ALA B 1 37 ? 6.746 -21 -11.094 1 98.69 37 ALA B N 1
ATOM 1966 C CA . ALA B 1 37 ? 5.727 -20.453 -11.984 1 98.69 37 ALA B CA 1
ATOM 1967 C C . ALA B 1 37 ? 6.051 -19.016 -12.375 1 98.69 37 ALA B C 1
ATOM 1969 O O . ALA B 1 37 ? 5.898 -18.641 -13.539 1 98.69 37 ALA B O 1
ATOM 1970 N N . SER B 1 38 ? 6.449 -18.203 -11.406 1 98.88 38 SER B N 1
ATOM 1971 C CA . SER B 1 38 ? 6.84 -16.812 -11.617 1 98.88 38 SER B CA 1
ATOM 1972 C C . SER B 1 38 ? 7.703 -16.297 -10.469 1 98.88 38 SER B C 1
ATOM 1974 O O . SER B 1 38 ? 7.941 -17.016 -9.492 1 98.88 38 SER B O 1
ATOM 1976 N N . ALA B 1 39 ? 8.258 -15.148 -10.633 1 98.88 39 ALA B N 1
ATOM 1977 C CA . ALA B 1 39 ? 8.766 -14.32 -9.539 1 98.88 39 ALA B CA 1
ATOM 1978 C C . ALA B 1 39 ? 7.863 -13.109 -9.297 1 98.88 39 ALA B C 1
ATOM 1980 O O . ALA B 1 39 ? 7.504 -12.398 -10.234 1 98.88 39 ALA B O 1
ATOM 1981 N N . CYS B 1 40 ? 7.473 -12.945 -8.102 1 98.94 40 CYS B N 1
ATOM 1982 C CA . CYS B 1 40 ? 6.625 -11.812 -7.746 1 98.94 40 CYS B CA 1
ATOM 1983 C C . CYS B 1 40 ? 7.418 -10.758 -6.984 1 98.94 40 CYS B C 1
ATOM 1985 O O . CYS B 1 40 ? 7.91 -11.016 -5.883 1 98.94 40 CYS B O 1
ATOM 1987 N N . ILE B 1 41 ? 7.488 -9.578 -7.559 1 98.94 41 ILE B N 1
ATOM 1988 C CA . ILE B 1 41 ? 8.391 -8.547 -7.047 1 98.94 41 ILE B CA 1
ATOM 1989 C C . ILE B 1 41 ? 7.699 -7.184 -7.109 1 98.94 41 ILE B C 1
ATOM 1991 O O . ILE B 1 41 ? 6.652 -7.039 -7.742 1 98.94 41 ILE B O 1
ATOM 1995 N N . PRO B 1 42 ? 8.266 -6.148 -6.457 1 98.94 42 PRO B N 1
ATOM 1996 C CA . PRO B 1 42 ? 7.691 -4.805 -6.508 1 98.94 42 PRO B CA 1
ATOM 1997 C C . PRO B 1 42 ? 7.645 -4.234 -7.922 1 98.94 42 PRO B C 1
ATOM 1999 O O . PRO B 1 42 ? 8.547 -4.488 -8.727 1 98.94 42 PRO B O 1
ATOM 2002 N N . ALA B 1 43 ? 6.656 -3.389 -8.141 1 98.94 43 ALA B N 1
ATOM 2003 C CA . ALA B 1 43 ? 6.414 -2.844 -9.477 1 98.94 43 ALA B CA 1
ATOM 2004 C C . ALA B 1 43 ? 7.609 -2.029 -9.969 1 98.94 43 ALA B C 1
ATOM 2006 O O . ALA B 1 43 ? 7.906 -2.008 -11.164 1 98.94 43 ALA B O 1
ATOM 2007 N N . SER B 1 44 ? 8.305 -1.383 -9.062 1 98.81 44 SER B N 1
ATOM 2008 C CA . SER B 1 44 ? 9.406 -0.507 -9.445 1 98.81 44 SER B CA 1
ATOM 2009 C C . SER B 1 44 ? 10.578 -1.304 -10.016 1 98.81 44 SER B C 1
ATOM 2011 O O . SER B 1 44 ? 11.461 -0.74 -10.656 1 98.81 44 SER B O 1
ATOM 2013 N N . TYR B 1 45 ? 10.617 -2.631 -9.805 1 98.94 45 TYR B N 1
ATOM 2014 C CA . TYR B 1 45 ? 11.719 -3.467 -10.273 1 98.94 45 TYR B CA 1
ATOM 2015 C C . TYR B 1 45 ? 11.344 -4.191 -11.555 1 98.94 45 TYR B C 1
ATOM 2017 O O . TYR B 1 45 ? 12.18 -4.871 -12.156 1 98.94 45 TYR B O 1
ATOM 2025 N N . VAL B 1 46 ? 10.117 -4.051 -12.016 1 98.94 46 VAL B N 1
ATOM 2026 C CA . VAL B 1 46 ? 9.586 -4.918 -13.062 1 98.94 46 VAL B CA 1
ATOM 2027 C C . VAL B 1 46 ? 10.391 -4.727 -14.352 1 98.94 46 VAL B C 1
ATOM 2029 O O . VAL B 1 46 ? 10.797 -5.703 -14.984 1 98.94 46 VAL B O 1
ATOM 2032 N N . LYS B 1 47 ? 10.641 -3.467 -14.727 1 98.94 47 LYS B N 1
ATOM 2033 C CA . LYS B 1 47 ? 11.344 -3.217 -15.977 1 98.94 47 LYS B CA 1
ATOM 2034 C C . LYS B 1 47 ? 12.734 -3.848 -15.961 1 98.94 47 LYS B C 1
ATOM 2036 O O . LYS B 1 47 ? 13.094 -4.586 -16.875 1 98.94 47 LYS B O 1
ATOM 2041 N N . LYS B 1 48 ? 13.492 -3.617 -14.883 1 98.88 48 LYS B N 1
ATOM 2042 C CA . LYS B 1 48 ? 14.836 -4.16 -14.75 1 98.88 48 LYS B CA 1
ATOM 2043 C C . LYS B 1 48 ? 14.812 -5.684 -14.688 1 98.88 48 LYS B C 1
ATOM 20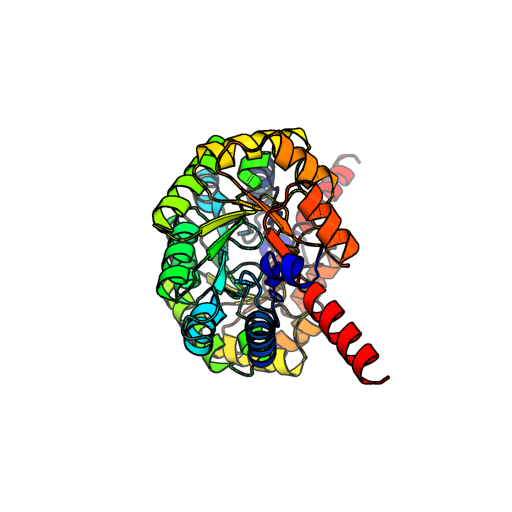45 O O . LYS B 1 48 ? 15.664 -6.348 -15.281 1 98.88 48 LYS B O 1
ATOM 2050 N N . ALA B 1 49 ? 13.875 -6.25 -13.977 1 98.94 49 ALA B N 1
ATOM 2051 C CA . ALA B 1 49 ? 13.75 -7.695 -13.836 1 98.94 49 ALA B CA 1
ATOM 2052 C C . ALA B 1 49 ? 13.43 -8.352 -15.172 1 98.94 49 ALA B C 1
ATOM 2054 O O . ALA B 1 49 ? 13.992 -9.398 -15.516 1 98.94 49 ALA B O 1
ATOM 2055 N N . ALA B 1 50 ? 12.469 -7.738 -15.914 1 98.94 50 ALA B N 1
ATOM 2056 C CA . ALA B 1 50 ? 12.094 -8.273 -17.219 1 98.94 50 ALA B CA 1
ATOM 2057 C C . ALA B 1 50 ? 13.305 -8.328 -18.156 1 98.94 50 ALA B C 1
ATOM 2059 O O . ALA B 1 50 ? 13.508 -9.328 -18.844 1 98.94 50 ALA B O 1
ATOM 2060 N N . GLU B 1 51 ? 14.062 -7.281 -18.172 1 98.88 51 GLU B N 1
ATOM 2061 C CA . GLU B 1 51 ? 15.281 -7.254 -18.969 1 98.88 51 GLU B CA 1
ATOM 2062 C C . GLU B 1 51 ? 16.266 -8.32 -18.516 1 98.88 51 GLU B C 1
ATOM 2064 O O . GLU B 1 51 ? 16.875 -9.008 -19.328 1 98.88 51 GLU B O 1
ATOM 2069 N N . TYR B 1 52 ? 16.406 -8.453 -17.234 1 98.88 52 TYR B N 1
ATOM 2070 C CA . TYR B 1 52 ? 17.375 -9.367 -16.641 1 98.88 52 TYR B CA 1
ATOM 2071 C C . TYR B 1 52 ? 17.047 -10.812 -17 1 98.88 52 TYR B C 1
ATOM 2073 O O . TYR B 1 52 ? 17.938 -11.578 -17.375 1 98.88 52 TYR B O 1
ATOM 2081 N N . VAL B 1 53 ? 15.781 -11.227 -16.922 1 98.81 53 VAL B N 1
ATOM 2082 C CA . VAL B 1 53 ? 15.422 -12.625 -17.094 1 98.81 53 VAL B CA 1
ATOM 2083 C C . VAL B 1 53 ? 15.258 -12.945 -18.578 1 98.81 53 VAL B C 1
ATOM 2085 O O . VAL B 1 53 ? 15.203 -14.109 -18.969 1 98.81 53 VAL B O 1
ATOM 2088 N N . SER B 1 54 ? 15.016 -11.938 -19.453 1 98.44 54 SER B N 1
ATOM 2089 C CA . SER B 1 54 ? 15.008 -12.031 -20.922 1 98.44 54 SER B CA 1
ATOM 2090 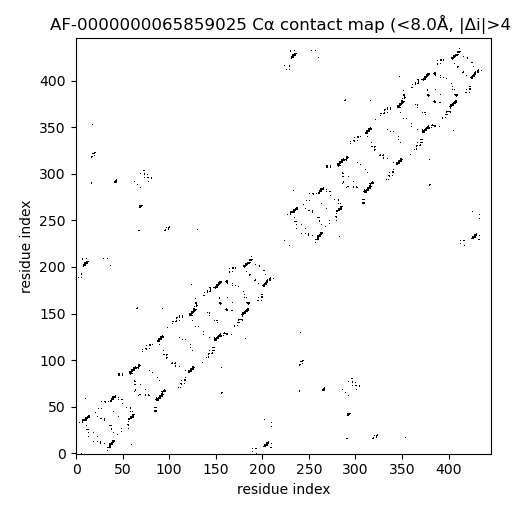C C . SER B 1 54 ? 14.055 -13.125 -21.391 1 98.44 54 SER B C 1
ATOM 2092 O O . SER B 1 54 ? 14.445 -14 -22.172 1 98.44 54 SER B O 1
ATOM 2094 N N . GLY B 1 55 ? 12.891 -13.141 -20.844 1 98.31 55 GLY B N 1
ATOM 2095 C CA . GLY B 1 55 ? 11.844 -14.023 -21.328 1 98.31 55 GLY B CA 1
ATOM 2096 C C . GLY B 1 55 ? 11.922 -15.422 -20.719 1 98.31 55 GLY B C 1
ATOM 2097 O O . GLY B 1 55 ? 11.062 -16.266 -20.984 1 98.31 55 GLY B O 1
ATOM 2098 N N . LYS B 1 56 ? 12.805 -15.727 -19.781 1 98.69 56 LYS B N 1
ATOM 2099 C CA . LYS B 1 56 ? 13.023 -17.062 -19.25 1 98.69 56 LYS B CA 1
ATOM 2100 C C . LYS B 1 56 ? 12.133 -17.328 -18.031 1 98.69 56 LYS B C 1
ATOM 2102 O O . LYS B 1 56 ? 12 -18.469 -17.594 1 98.69 56 LYS B O 1
ATOM 2107 N N . LEU B 1 57 ? 11.609 -16.359 -17.531 1 98.88 57 LEU B N 1
ATOM 2108 C CA . LEU B 1 57 ? 10.812 -16.422 -16.312 1 98.88 57 LEU B CA 1
ATOM 2109 C C . LEU B 1 57 ? 9.656 -15.43 -16.375 1 98.88 57 LEU B C 1
ATOM 2111 O O . LEU B 1 57 ? 9.828 -14.281 -16.781 1 98.88 57 LEU B O 1
ATOM 2115 N N . ALA B 1 58 ? 8.453 -15.852 -16.047 1 98.94 58 ALA B N 1
ATOM 2116 C CA . ALA B 1 58 ? 7.332 -14.922 -15.922 1 98.94 58 ALA B CA 1
ATOM 2117 C C . ALA B 1 58 ? 7.531 -13.977 -14.742 1 98.94 58 ALA B C 1
ATOM 2119 O O . ALA B 1 58 ? 7.863 -14.414 -13.633 1 98.94 58 ALA B O 1
ATOM 2120 N N . ILE B 1 59 ? 7.348 -12.695 -14.984 1 98.94 59 ILE B N 1
ATOM 2121 C CA . ILE B 1 59 ? 7.438 -11.68 -13.938 1 98.94 59 ILE B CA 1
ATOM 2122 C C . ILE B 1 59 ? 6.035 -11.297 -13.469 1 98.94 59 ILE B C 1
ATOM 2124 O O . ILE B 1 59 ? 5.188 -10.906 -14.281 1 98.94 59 ILE B O 1
ATOM 2128 N N . CYS B 1 60 ? 5.785 -11.469 -12.227 1 98.94 60 CYS B N 1
ATOM 2129 C CA . CYS B 1 60 ? 4.551 -11.062 -11.562 1 98.94 60 CYS B CA 1
ATOM 2130 C C . CYS B 1 60 ? 4.781 -9.836 -10.688 1 98.94 60 CYS B C 1
ATOM 2132 O O . CYS B 1 60 ? 5.832 -9.711 -10.055 1 98.94 60 CYS B O 1
ATOM 2134 N N . THR B 1 61 ? 3.852 -8.914 -10.656 1 98.94 61 THR B N 1
ATOM 2135 C CA . THR B 1 61 ? 3.91 -7.789 -9.734 1 98.94 61 THR B CA 1
ATOM 2136 C C . THR B 1 61 ? 2.527 -7.477 -9.172 1 98.94 61 THR B C 1
ATOM 2138 O O . THR B 1 61 ? 1.566 -8.203 -9.438 1 98.94 61 THR B O 1
ATOM 2141 N N . VAL B 1 62 ? 2.506 -6.426 -8.336 1 98.94 62 VAL B N 1
ATOM 2142 C CA . VAL B 1 62 ? 1.288 -6.133 -7.586 1 98.94 62 VAL B CA 1
ATOM 2143 C C . VAL B 1 62 ? 0.793 -4.73 -7.934 1 98.94 62 VAL B C 1
ATOM 2145 O O . VAL B 1 62 ? 1.592 -3.838 -8.227 1 98.94 62 VAL B O 1
ATOM 2148 N N . ILE B 1 63 ? -0.528 -4.539 -7.871 1 98.94 63 ILE B N 1
ATOM 2149 C CA . ILE B 1 63 ? -1.114 -3.215 -8.031 1 98.94 63 ILE B CA 1
ATOM 2150 C C . ILE B 1 63 ? -2.16 -2.975 -6.945 1 98.94 63 ILE B C 1
ATOM 2152 O O . ILE B 1 63 ? -2.781 -3.92 -6.453 1 98.94 63 ILE B O 1
ATOM 2156 N N . GLY B 1 64 ? -2.377 -1.597 -6.617 1 98.88 64 GLY B N 1
ATOM 2157 C CA . GLY B 1 64 ? -3.227 -1.298 -5.477 1 98.88 64 GLY B CA 1
ATOM 2158 C C . GLY B 1 64 ? -2.764 -1.967 -4.195 1 98.88 64 GLY B C 1
ATOM 2159 O O . GLY B 1 64 ? -3.574 -2.275 -3.322 1 98.88 64 GLY B O 1
ATOM 2160 N N . PHE B 1 65 ? -1.503 -2.344 -4.086 1 98.88 65 PHE B N 1
ATOM 2161 C CA . PHE B 1 65 ? -0.937 -3.229 -3.074 1 98.88 65 PHE B CA 1
ATOM 2162 C C . PHE B 1 65 ? -0.247 -2.426 -1.978 1 98.88 65 PHE B C 1
ATOM 2164 O O . PHE B 1 65 ? 0.519 -1.504 -2.264 1 98.88 65 PHE B O 1
ATOM 2171 N N . PRO B 1 66 ? -0.477 -2.656 -0.71 1 98.81 66 PRO B N 1
ATOM 2172 C CA . PRO B 1 66 ? -1.293 -3.781 -0.247 1 98.81 66 PRO B CA 1
ATOM 2173 C C . PRO B 1 66 ? -2.697 -3.357 0.175 1 98.81 66 PRO B C 1
ATOM 2175 O O . PRO B 1 66 ? -3.523 -4.203 0.525 1 98.81 66 PRO B O 1
ATOM 2178 N N . ASN B 1 67 ? -3 -2.057 0.128 1 98.81 67 ASN B N 1
ATOM 2179 C CA . ASN B 1 67 ? -4.195 -1.593 0.82 1 98.81 67 ASN B CA 1
ATOM 2180 C C . ASN B 1 67 ? -5.434 -1.697 -0.067 1 98.81 67 ASN B C 1
ATOM 2182 O O . ASN B 1 67 ? -6.555 -1.783 0.434 1 98.81 67 ASN B O 1
ATOM 2186 N N . GLY B 1 68 ? -5.242 -1.559 -1.375 1 98.88 68 GLY B N 1
ATOM 2187 C CA . GLY B 1 68 ? -6.305 -1.803 -2.338 1 98.88 68 GLY B CA 1
ATOM 2188 C C . GLY B 1 68 ? -7.234 -0.619 -2.512 1 98.88 68 GLY B C 1
ATOM 2189 O O . GLY B 1 68 ? -8.133 -0.648 -3.352 1 98.88 68 GLY B O 1
ATOM 2190 N N . TYR B 1 69 ? -7.023 0.479 -1.721 1 98.75 69 TYR B N 1
ATOM 2191 C CA . TYR B 1 69 ? -8.055 1.508 -1.707 1 98.75 69 TYR B CA 1
ATOM 2192 C C . TYR B 1 69 ? -7.641 2.713 -2.541 1 98.75 69 TYR B C 1
ATOM 2194 O O . TYR B 1 69 ? -8.078 3.836 -2.285 1 98.75 69 TYR B O 1
ATOM 2202 N N . SER B 1 70 ? -6.652 2.564 -3.492 1 98.69 70 SER B N 1
ATOM 2203 C CA . SER B 1 70 ? -6.488 3.545 -4.559 1 98.69 70 SER B CA 1
ATOM 2204 C C . SER B 1 70 ? -7.719 3.594 -5.461 1 98.69 70 SER B C 1
ATOM 2206 O O . SER B 1 70 ? -8.562 2.699 -5.41 1 98.69 70 SER B O 1
ATOM 2208 N N . THR B 1 71 ? -7.852 4.617 -6.293 1 98.88 71 THR B N 1
ATOM 2209 C CA . THR B 1 71 ? -8.977 4.691 -7.215 1 98.88 71 THR B CA 1
ATOM 2210 C C . THR B 1 71 ? -8.867 3.621 -8.297 1 98.88 71 THR B C 1
ATOM 2212 O O . THR B 1 71 ? -7.77 3.131 -8.578 1 98.88 71 THR B O 1
ATOM 2215 N N . THR B 1 72 ? -9.992 3.279 -8.883 1 98.88 72 THR B N 1
ATOM 2216 C CA . THR B 1 72 ? -10 2.361 -10.016 1 98.88 72 THR B CA 1
ATOM 2217 C C . THR B 1 72 ? -9.109 2.885 -11.141 1 98.88 72 THR B C 1
ATOM 2219 O O . THR B 1 72 ? -8.328 2.131 -11.727 1 98.88 72 THR B O 1
ATOM 2222 N N . ALA B 1 73 ? -9.172 4.18 -11.422 1 98.94 73 ALA B N 1
ATOM 2223 C CA . ALA B 1 73 ? -8.359 4.781 -12.477 1 98.94 73 ALA B CA 1
ATOM 2224 C C . ALA B 1 73 ? -6.875 4.586 -12.203 1 98.94 73 ALA B C 1
ATOM 2226 O O . ALA B 1 73 ? -6.105 4.266 -13.109 1 98.94 73 ALA B O 1
ATOM 2227 N N . ALA B 1 74 ? -6.492 4.762 -10.984 1 98.94 74 ALA B N 1
ATOM 2228 C CA . ALA B 1 74 ? -5.094 4.594 -10.602 1 98.94 74 ALA B CA 1
ATOM 2229 C C . ALA B 1 74 ? -4.645 3.146 -10.781 1 98.94 74 ALA B C 1
ATOM 2231 O O . ALA B 1 74 ? -3.547 2.889 -11.281 1 98.94 74 ALA B O 1
ATOM 2232 N N . LYS B 1 75 ? -5.5 2.182 -10.391 1 98.94 75 LYS B N 1
ATOM 2233 C CA . LYS B 1 75 ? -5.125 0.775 -10.5 1 98.94 75 LYS B CA 1
ATOM 2234 C C . LYS B 1 75 ? -5.066 0.338 -11.961 1 98.94 75 LYS B C 1
ATOM 2236 O O . LYS B 1 75 ? -4.23 -0.487 -12.336 1 98.94 75 LYS B O 1
ATOM 2241 N N . VAL B 1 76 ? -5.98 0.854 -12.758 1 98.94 76 VAL B N 1
ATOM 2242 C CA . VAL B 1 76 ? -5.93 0.582 -14.188 1 98.94 76 VAL B CA 1
ATOM 2243 C C . VAL B 1 76 ? -4.613 1.1 -14.766 1 98.94 76 VAL B C 1
ATOM 2245 O O . VAL B 1 76 ? -3.947 0.401 -15.531 1 98.94 76 VAL B O 1
ATOM 2248 N N . PHE B 1 77 ? -4.199 2.299 -14.391 1 98.94 77 PHE B N 1
ATOM 2249 C CA . PHE B 1 77 ? -2.936 2.861 -14.852 1 98.94 77 PHE B CA 1
ATOM 2250 C C . PHE B 1 77 ? -1.762 2 -14.398 1 98.94 77 PHE B C 1
ATOM 2252 O O . PHE B 1 77 ? -0.866 1.698 -15.195 1 98.94 77 PHE B O 1
ATOM 2259 N N . GLU B 1 78 ? -1.763 1.622 -13.125 1 98.94 78 GLU B N 1
ATOM 2260 C CA . GLU B 1 78 ? -0.703 0.762 -12.602 1 98.94 78 GLU B CA 1
ATOM 2261 C C . GLU B 1 78 ? -0.581 -0.519 -13.422 1 98.94 78 GLU B C 1
ATOM 2263 O O . GLU B 1 78 ? 0.527 -0.963 -13.734 1 98.94 78 GLU B O 1
ATOM 2268 N N . CYS B 1 79 ? -1.735 -1.076 -13.719 1 98.94 79 CYS B N 1
ATOM 2269 C CA . CYS B 1 79 ? -1.77 -2.314 -14.492 1 98.94 79 CYS B CA 1
ATOM 2270 C C . CYS B 1 79 ? -1.123 -2.121 -15.859 1 98.94 79 CYS B C 1
ATOM 2272 O O . CYS B 1 79 ? -0.221 -2.873 -16.234 1 98.94 79 CYS B O 1
ATOM 2274 N N . GLN B 1 80 ? -1.522 -1.121 -16.547 1 98.94 80 GLN B N 1
ATOM 2275 C CA . GLN B 1 80 ? -0.995 -0.833 -17.875 1 98.94 80 GLN B CA 1
ATOM 2276 C C . GLN B 1 80 ? 0.501 -0.538 -17.828 1 98.94 80 GLN B C 1
ATOM 2278 O O . GLN B 1 80 ? 1.263 -1.006 -18.672 1 98.94 80 GLN B O 1
ATOM 2283 N N . ASP B 1 81 ? 0.867 0.218 -16.844 1 98.94 81 ASP B N 1
ATOM 2284 C CA . ASP B 1 81 ? 2.268 0.578 -16.641 1 98.94 81 ASP B CA 1
ATOM 2285 C C . ASP B 1 81 ? 3.121 -0.658 -16.375 1 98.94 81 ASP B C 1
ATOM 2287 O O . ASP B 1 81 ? 4.211 -0.803 -16.922 1 98.94 81 ASP B O 1
ATOM 2291 N N . ALA B 1 82 ? 2.629 -1.552 -15.484 1 98.94 82 ALA B N 1
ATOM 2292 C CA . ALA B 1 82 ? 3.346 -2.779 -15.148 1 98.94 82 ALA B CA 1
ATOM 2293 C C . ALA B 1 82 ? 3.539 -3.654 -16.391 1 98.94 82 ALA B C 1
ATOM 2295 O O . ALA B 1 82 ? 4.629 -4.18 -16.609 1 98.94 82 ALA B O 1
ATOM 2296 N N . ILE B 1 83 ? 2.494 -3.785 -17.203 1 98.94 83 ILE B N 1
ATOM 2297 C CA . ILE B 1 83 ? 2.545 -4.609 -18.406 1 98.94 83 ILE B CA 1
ATOM 2298 C C . ILE B 1 83 ? 3.514 -3.994 -19.406 1 98.94 83 ILE B C 1
ATOM 2300 O O . ILE B 1 83 ? 4.344 -4.695 -20 1 98.94 83 ILE B O 1
ATOM 2304 N N . LYS B 1 84 ? 3.412 -2.705 -19.562 1 98.81 84 LYS B N 1
ATOM 2305 C CA . LYS B 1 84 ? 4.332 -2 -20.453 1 98.81 84 LYS B CA 1
ATOM 2306 C C . LYS B 1 84 ? 5.781 -2.217 -20.031 1 98.81 84 LYS B C 1
ATOM 2308 O O . LYS B 1 84 ? 6.676 -2.312 -20.875 1 98.81 84 LYS B O 1
ATOM 2313 N N . ASN B 1 85 ? 5.996 -2.369 -18.734 1 98.88 85 ASN B N 1
ATOM 2314 C CA . ASN B 1 85 ? 7.34 -2.525 -18.188 1 98.88 85 ASN B CA 1
ATOM 2315 C C . ASN B 1 85 ? 7.801 -3.98 -18.234 1 98.88 85 ASN B C 1
ATOM 2317 O O . ASN B 1 85 ? 8.945 -4.285 -17.906 1 98.88 85 ASN B O 1
ATOM 2321 N N . GLY B 1 86 ? 6.898 -4.934 -18.562 1 98.81 86 GLY B N 1
ATOM 2322 C CA . GLY B 1 86 ? 7.34 -6.293 -18.812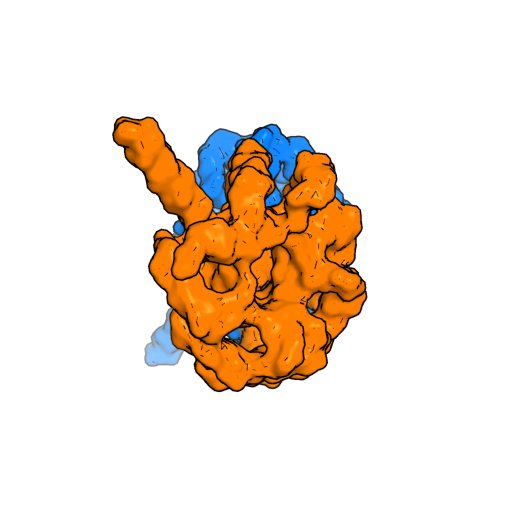 1 98.81 86 GLY B CA 1
ATOM 2323 C C . GLY B 1 86 ? 6.719 -7.312 -17.875 1 98.81 86 GLY B C 1
ATOM 2324 O O . GLY B 1 86 ? 7.125 -8.477 -17.875 1 98.81 86 GLY B O 1
ATOM 2325 N N . ALA B 1 87 ? 5.758 -6.93 -17.078 1 98.94 87 ALA B N 1
ATOM 2326 C CA . ALA B 1 87 ? 5.078 -7.898 -16.219 1 98.94 87 ALA B CA 1
ATOM 2327 C C . ALA B 1 87 ? 4.242 -8.867 -17.047 1 98.94 87 ALA B C 1
ATOM 2329 O O . ALA B 1 87 ? 3.596 -8.469 -18.031 1 98.94 87 ALA B O 1
ATOM 2330 N N . ASP B 1 88 ? 4.172 -10.102 -16.625 1 98.88 88 ASP B N 1
ATOM 2331 C CA . ASP B 1 88 ? 3.383 -11.148 -17.266 1 98.88 88 ASP B CA 1
ATOM 2332 C C . ASP B 1 88 ? 2.092 -11.414 -16.5 1 98.88 88 ASP B C 1
ATOM 2334 O O . ASP B 1 88 ? 1.098 -11.859 -17.078 1 98.88 88 ASP B O 1
ATOM 2338 N N . GLU B 1 89 ? 2.164 -11.211 -15.242 1 98.94 89 GLU B N 1
ATOM 2339 C CA . GLU B 1 89 ? 1.044 -11.461 -14.336 1 98.94 89 GLU B CA 1
ATOM 2340 C C . GLU B 1 89 ? 0.857 -10.312 -13.352 1 98.94 89 GLU B C 1
ATOM 2342 O O . GLU B 1 89 ? 1.834 -9.719 -12.898 1 98.94 89 GLU B O 1
ATOM 2347 N N . ILE B 1 90 ? -0.39 -10.047 -13.062 1 98.94 90 ILE B N 1
ATOM 2348 C CA . ILE B 1 90 ? -0.748 -8.953 -12.164 1 98.94 90 ILE B CA 1
ATOM 2349 C C . ILE B 1 90 ? -1.543 -9.492 -10.977 1 98.94 90 ILE B C 1
ATOM 2351 O O . ILE B 1 90 ? -2.543 -10.188 -11.164 1 98.94 90 ILE B O 1
ATOM 2355 N N . ASP B 1 91 ? -1.069 -9.25 -9.766 1 98.94 91 ASP B N 1
ATOM 2356 C CA . ASP B 1 91 ? -1.847 -9.438 -8.547 1 98.94 91 ASP B CA 1
ATOM 2357 C C . ASP B 1 91 ? -2.453 -8.109 -8.078 1 98.94 91 ASP B C 1
ATOM 2359 O O . ASP B 1 91 ? -1.729 -7.203 -7.668 1 98.94 91 ASP B O 1
ATOM 2363 N N . MET B 1 92 ? -3.736 -7.98 -8.086 1 98.94 92 MET B N 1
ATOM 2364 C CA . MET B 1 92 ? -4.391 -6.766 -7.621 1 98.94 92 MET B CA 1
ATOM 2365 C C . MET B 1 92 ? -5.027 -6.98 -6.25 1 98.94 92 MET B C 1
ATOM 2367 O O . MET B 1 92 ? -5.449 -8.094 -5.926 1 98.94 92 MET B O 1
ATOM 2371 N N . VAL B 1 93 ? -5.105 -5.98 -5.453 1 99 93 VAL B N 1
ATOM 2372 C CA . VAL B 1 93 ? -5.84 -6.027 -4.191 1 99 93 VAL B CA 1
ATOM 2373 C C . VAL B 1 93 ? -7.191 -5.34 -4.352 1 99 93 VAL B C 1
ATOM 2375 O O . VAL B 1 93 ? -7.27 -4.223 -4.867 1 99 93 VAL B O 1
ATOM 2378 N N . ILE B 1 94 ? -8.219 -5.941 -3.969 1 98.94 94 ILE B N 1
ATOM 2379 C CA . ILE B 1 94 ? -9.531 -5.316 -4.043 1 98.94 94 ILE B CA 1
ATOM 2380 C C . ILE B 1 94 ? -9.633 -4.203 -3.002 1 98.94 94 ILE B C 1
ATOM 2382 O O . ILE B 1 94 ? -8.805 -4.117 -2.092 1 98.94 94 ILE B O 1
ATOM 2386 N N . ASN B 1 95 ? -10.609 -3.326 -3.215 1 98.94 95 ASN B N 1
ATOM 2387 C CA . ASN B 1 95 ? -10.898 -2.295 -2.227 1 98.94 95 ASN B CA 1
ATOM 2388 C C . ASN B 1 95 ? -11.789 -2.828 -1.106 1 98.94 95 ASN B C 1
ATOM 2390 O O . ASN B 1 95 ? -13.008 -2.912 -1.262 1 98.94 95 ASN B O 1
ATOM 2394 N N . LEU B 1 96 ? -11.25 -3.145 0.033 1 98.94 96 LEU B N 1
ATOM 2395 C CA . LEU B 1 96 ? -11.984 -3.736 1.146 1 98.94 96 LEU B CA 1
ATOM 2396 C C . LEU B 1 96 ? -13.008 -2.754 1.705 1 98.94 96 LEU B C 1
ATOM 2398 O O . LEU B 1 96 ? -13.992 -3.164 2.32 1 98.94 96 LEU B O 1
ATOM 2402 N N . THR B 1 97 ? -12.75 -1.41 1.546 1 98.81 97 THR B N 1
ATOM 2403 C CA . THR B 1 97 ? -13.758 -0.458 1.999 1 98.81 97 THR B CA 1
ATOM 2404 C C . THR B 1 97 ? -15.078 -0.689 1.278 1 98.81 97 THR B C 1
ATOM 2406 O O . THR B 1 97 ? -16.156 -0.572 1.881 1 98.81 97 THR B O 1
ATOM 2409 N N . ASP B 1 98 ? -15.016 -1.024 -0.028 1 98.94 98 ASP B N 1
ATOM 2410 C CA . ASP B 1 98 ? -16.234 -1.328 -0.777 1 98.94 98 ASP B CA 1
ATOM 2411 C C . ASP B 1 98 ? -16.922 -2.58 -0.23 1 98.94 98 ASP B C 1
ATOM 2413 O O . ASP B 1 98 ? -18.141 -2.611 -0.086 1 98.94 98 ASP B O 1
ATOM 2417 N N . VAL B 1 99 ? -16.156 -3.578 0.099 1 98.94 99 VAL B N 1
ATOM 2418 C CA . VAL B 1 99 ? -16.703 -4.809 0.666 1 98.94 99 VAL B CA 1
ATOM 2419 C C . VAL B 1 99 ? -17.422 -4.504 1.975 1 98.94 99 VAL B C 1
ATOM 2421 O O . VAL B 1 99 ? -18.562 -4.922 2.174 1 98.94 99 VAL B O 1
ATOM 2424 N N . LYS B 1 100 ? -16.781 -3.709 2.867 1 98.88 100 LYS B N 1
ATOM 2425 C CA . LYS B 1 100 ? -17.312 -3.422 4.191 1 98.88 100 LYS B CA 1
ATOM 2426 C C . LYS B 1 100 ? -18.547 -2.52 4.098 1 98.88 100 LYS B C 1
ATOM 2428 O O . LYS B 1 100 ? -19.406 -2.531 4.988 1 98.88 100 LYS B O 1
ATOM 2433 N N . ASN B 1 101 ? -18.656 -1.805 2.959 1 98.81 101 ASN B N 1
ATOM 2434 C CA . ASN B 1 101 ? -19.844 -0.989 2.707 1 98.81 101 ASN B CA 1
ATOM 2435 C C . ASN B 1 101 ? -20.922 -1.782 1.983 1 98.81 101 ASN B C 1
ATOM 2437 O O . ASN B 1 101 ? -21.984 -1.24 1.652 1 98.81 101 ASN B O 1
ATOM 2441 N N . GLY B 1 102 ? -20.641 -3.053 1.632 1 98.75 102 GLY B N 1
ATOM 2442 C CA . GLY B 1 102 ? -21.609 -3.891 0.931 1 98.75 102 GLY B CA 1
ATOM 2443 C C . GLY B 1 102 ? -21.672 -3.598 -0.556 1 98.75 102 GLY B C 1
ATOM 2444 O O . GLY B 1 102 ? -22.641 -3.977 -1.222 1 98.75 102 GLY B O 1
ATOM 2445 N N . ASP B 1 103 ? -20.672 -2.928 -1.075 1 98.69 103 ASP B N 1
ATOM 2446 C CA . ASP B 1 103 ? -20.688 -2.506 -2.473 1 98.69 103 ASP B CA 1
ATOM 2447 C C . ASP B 1 103 ? -19.938 -3.494 -3.355 1 98.69 103 ASP B C 1
ATOM 2449 O O . ASP B 1 103 ? -19 -3.113 -4.059 1 98.69 103 ASP B O 1
ATOM 2453 N N . PHE B 1 104 ? -20.422 -4.68 -3.496 1 98.88 104 PHE B N 1
ATOM 2454 C CA . PHE B 1 104 ? -19.766 -5.754 -4.238 1 98.88 104 PHE B CA 1
ATOM 2455 C C . PHE B 1 104 ? -19.812 -5.484 -5.734 1 98.88 104 PHE B C 1
ATOM 2457 O O . PHE B 1 104 ? -18.906 -5.879 -6.473 1 98.88 104 PHE B O 1
ATOM 2464 N N . ASP B 1 105 ? -20.812 -4.734 -6.203 1 98.81 105 ASP B N 1
ATOM 2465 C CA . ASP B 1 105 ? -20.891 -4.379 -7.613 1 98.81 105 ASP B CA 1
ATOM 2466 C C . ASP B 1 105 ? -19.703 -3.504 -8.031 1 98.81 105 ASP B C 1
ATOM 2468 O O . ASP B 1 105 ? -19.156 -3.67 -9.125 1 98.81 105 ASP B O 1
ATOM 2472 N N . THR B 1 106 ? -19.375 -2.586 -7.16 1 98.88 106 THR B N 1
ATOM 2473 C CA . THR B 1 106 ? -18.234 -1.716 -7.43 1 98.88 106 THR B CA 1
ATOM 2474 C C . THR B 1 106 ? -16.938 -2.521 -7.488 1 98.88 106 THR B C 1
ATOM 2476 O O . THR B 1 106 ? -16.094 -2.273 -8.336 1 98.88 106 THR B O 1
ATOM 2479 N N . VAL B 1 107 ? -16.812 -3.496 -6.598 1 98.94 107 VAL B N 1
ATOM 2480 C CA . VAL B 1 107 ? -15.656 -4.379 -6.594 1 98.94 107 VAL B CA 1
ATOM 2481 C C . VAL B 1 107 ? -15.586 -5.145 -7.914 1 98.94 107 VAL B C 1
ATOM 2483 O O . VAL B 1 107 ? -14.531 -5.195 -8.555 1 98.94 107 VAL B O 1
ATOM 2486 N N . GLU B 1 108 ? -16.672 -5.691 -8.336 1 98.94 108 GLU B N 1
ATOM 2487 C CA . GLU B 1 108 ? -16.734 -6.469 -9.57 1 98.94 108 GLU B CA 1
ATOM 2488 C C . GLU B 1 108 ? -16.375 -5.609 -10.773 1 98.94 108 GLU B C 1
ATOM 2490 O O . GLU B 1 108 ? -15.594 -6.035 -11.633 1 98.94 108 GLU B O 1
ATOM 2495 N N . GLU B 1 109 ? -16.922 -4.445 -10.836 1 98.94 109 GLU B N 1
ATOM 2496 C CA . GLU B 1 109 ? -16.656 -3.547 -11.961 1 98.94 109 GLU B CA 1
ATOM 2497 C C . GLU B 1 109 ? -15.195 -3.146 -12.016 1 98.94 109 GLU B C 1
ATOM 2499 O O . GLU B 1 109 ? -14.609 -3.064 -13.102 1 98.94 109 GLU B O 1
ATOM 2504 N N . GLU B 1 110 ? -14.586 -2.904 -10.859 1 98.94 110 GLU B N 1
ATOM 2505 C CA . GLU B 1 110 ? -13.156 -2.586 -10.852 1 98.94 110 GLU B CA 1
ATOM 2506 C C . GLU B 1 110 ? -12.336 -3.736 -11.414 1 98.94 110 GLU B C 1
ATOM 2508 O O . GLU B 1 110 ? -11.445 -3.521 -12.242 1 98.94 110 GLU B O 1
ATOM 2513 N N . ILE B 1 111 ? -12.648 -4.961 -10.977 1 98.94 111 ILE B N 1
ATOM 2514 C CA . ILE B 1 111 ? -11.906 -6.117 -11.461 1 98.94 111 ILE B CA 1
ATOM 2515 C C . ILE B 1 111 ? -12.062 -6.234 -12.977 1 98.94 111 ILE B C 1
ATOM 2517 O O . ILE B 1 111 ? -11.094 -6.504 -13.695 1 98.94 111 ILE B O 1
ATOM 2521 N N . ARG B 1 112 ? -13.266 -5.977 -13.469 1 98.88 112 ARG B N 1
ATOM 2522 C CA . ARG B 1 112 ? -13.523 -6.066 -14.906 1 98.88 112 ARG B CA 1
ATOM 2523 C C . ARG B 1 112 ? -12.664 -5.066 -15.672 1 98.88 112 ARG B C 1
ATOM 2525 O O . ARG B 1 112 ? -12.109 -5.398 -16.719 1 98.88 112 ARG B O 1
ATOM 2532 N N . GLN B 1 113 ? -12.586 -3.859 -15.172 1 98.94 113 GLN B N 1
ATOM 2533 C CA . GLN B 1 113 ? -11.789 -2.83 -15.828 1 98.94 113 GLN B CA 1
ATOM 2534 C C . GLN B 1 113 ? -10.305 -3.191 -15.82 1 98.94 113 GLN B C 1
ATOM 2536 O O . GLN B 1 113 ? -9.602 -2.977 -16.812 1 98.94 113 GLN B O 1
ATOM 2541 N N . ILE B 1 114 ? -9.859 -3.742 -14.711 1 98.94 114 ILE B N 1
ATOM 2542 C CA . ILE B 1 114 ? -8.453 -4.113 -14.609 1 98.94 114 ILE B CA 1
ATOM 2543 C C . ILE B 1 114 ? -8.172 -5.32 -15.5 1 98.94 114 ILE B C 1
ATOM 2545 O O . ILE B 1 114 ? -7.121 -5.395 -16.141 1 98.94 114 ILE B O 1
ATOM 2549 N N . LYS B 1 115 ? -9.102 -6.289 -15.562 1 98.88 115 LYS B N 1
ATOM 2550 C CA . LYS B 1 115 ? -8.953 -7.426 -16.469 1 98.88 115 LYS B CA 1
ATOM 2551 C C . LYS B 1 115 ? -8.852 -6.969 -17.922 1 98.88 115 LYS B C 1
ATOM 2553 O O . LYS B 1 115 ? -8.023 -7.48 -18.672 1 98.88 115 LYS B O 1
ATOM 2558 N N . ALA B 1 116 ? -9.672 -6.039 -18.297 1 98.81 116 ALA B N 1
ATOM 2559 C CA . ALA B 1 116 ? -9.594 -5.484 -19.641 1 98.81 116 ALA B CA 1
ATOM 2560 C C . ALA B 1 116 ? -8.219 -4.867 -19.891 1 98.81 116 ALA B C 1
ATOM 2562 O O . ALA B 1 116 ? -7.645 -5.043 -20.969 1 98.81 116 ALA B O 1
ATOM 2563 N N . ALA B 1 117 ? -7.691 -4.184 -18.906 1 98.81 117 ALA B N 1
ATOM 2564 C CA . ALA B 1 117 ? -6.383 -3.545 -19.031 1 98.81 117 ALA B CA 1
ATOM 2565 C C . ALA B 1 117 ? -5.273 -4.586 -19.141 1 98.81 117 ALA B C 1
ATOM 2567 O O . ALA B 1 117 ? -4.215 -4.32 -19.703 1 98.81 117 ALA B O 1
ATOM 2568 N N . CYS B 1 118 ? -5.516 -5.738 -18.547 1 98.12 118 CYS B N 1
ATOM 2569 C CA . CYS B 1 118 ? -4.535 -6.82 -18.562 1 98.12 118 CYS B CA 1
ATOM 2570 C C . CYS B 1 118 ? -4.387 -7.402 -19.953 1 98.12 118 CYS B C 1
ATOM 2572 O O . CYS B 1 118 ? -3.383 -8.047 -20.266 1 98.12 118 CYS B O 1
ATOM 2574 N N . GLN B 1 119 ? -5.473 -7.316 -20.75 1 96.12 119 GLN B N 1
ATOM 2575 C CA . GLN B 1 119 ? -5.488 -7.973 -22.047 1 96.12 119 GLN B CA 1
ATOM 2576 C C . GLN B 1 119 ? -5.309 -9.484 -21.906 1 96.12 119 GLN B C 1
ATOM 2578 O O . GLN B 1 119 ? -6.102 -10.141 -21.234 1 96.12 119 GLN B O 1
ATOM 2583 N N . ASP B 1 120 ? -4.195 -10.078 -22.438 1 97.25 120 ASP B N 1
ATOM 2584 C CA . ASP B 1 120 ? -4.023 -11.531 -22.406 1 97.25 120 ASP B CA 1
ATOM 2585 C C . ASP B 1 120 ? -3.166 -11.961 -21.219 1 97.25 120 ASP B C 1
ATOM 2587 O O . ASP B 1 120 ? -2.855 -13.141 -21.078 1 97.25 120 ASP B O 1
ATOM 2591 N N . HIS B 1 121 ? -2.84 -11.031 -20.406 1 98.75 121 HIS B N 1
ATOM 2592 C CA . HIS B 1 121 ? -2.025 -11.336 -19.234 1 98.75 121 HIS B CA 1
ATOM 2593 C C . HIS B 1 121 ? -2.887 -11.852 -18.078 1 98.75 121 HIS B C 1
ATOM 2595 O O . HIS B 1 121 ? -4.086 -11.578 -18.031 1 98.75 121 HIS B O 1
ATOM 2601 N N . ILE B 1 122 ? -2.283 -12.555 -17.156 1 98.81 122 ILE B N 1
ATOM 2602 C CA . ILE B 1 122 ? -2.975 -13.18 -16.047 1 98.81 122 ILE B CA 1
ATOM 2603 C C . ILE B 1 122 ? -3.303 -12.133 -14.984 1 98.81 122 ILE B C 1
ATOM 2605 O O . ILE B 1 122 ? -2.451 -11.312 -14.625 1 98.81 122 ILE B O 1
ATOM 2609 N N . LEU B 1 123 ? -4.5 -12.141 -14.523 1 98.94 123 LEU B N 1
ATOM 2610 C CA . LEU B 1 123 ? -4.914 -11.312 -13.391 1 98.94 123 LEU B CA 1
ATOM 2611 C C . LEU B 1 123 ? -5.309 -12.18 -12.203 1 98.94 123 LEU B C 1
ATOM 2613 O O . LEU B 1 123 ? -6.16 -13.062 -12.328 1 98.94 123 LEU B O 1
ATOM 2617 N N . LYS B 1 124 ? -4.691 -11.961 -11.086 1 98.94 124 LYS B N 1
ATOM 2618 C CA . LYS B 1 124 ? -5.031 -12.594 -9.812 1 98.94 124 LYS B CA 1
ATOM 2619 C C . LYS B 1 124 ? -5.594 -11.57 -8.828 1 98.94 124 LYS B C 1
ATOM 2621 O O . LYS B 1 124 ? -5.004 -10.508 -8.625 1 98.94 124 LYS B O 1
ATOM 2626 N N . VAL B 1 125 ? -6.688 -11.859 -8.227 1 99 125 VAL B N 1
ATOM 2627 C CA . VAL B 1 125 ? -7.398 -10.906 -7.375 1 99 125 VAL B CA 1
ATOM 2628 C C . VAL B 1 125 ? -7.195 -11.273 -5.906 1 99 125 VAL B C 1
ATOM 2630 O O . VAL B 1 125 ? -7.73 -12.273 -5.43 1 99 125 VAL B O 1
ATOM 2633 N N . ILE B 1 126 ? -6.465 -10.469 -5.191 1 99 126 ILE B N 1
ATOM 2634 C CA . ILE B 1 126 ? -6.262 -10.641 -3.758 1 99 126 ILE B CA 1
ATOM 2635 C C . ILE B 1 126 ? -7.48 -10.125 -2.996 1 99 126 ILE B C 1
ATOM 2637 O O . ILE B 1 126 ? -7.809 -8.938 -3.072 1 99 126 ILE B O 1
ATOM 2641 N N . VAL B 1 127 ? -8.023 -10.984 -2.254 1 98.94 127 VAL B N 1
ATOM 2642 C CA . VAL B 1 127 ? -9.242 -10.586 -1.558 1 98.94 127 VAL B CA 1
ATOM 2643 C C . VAL B 1 127 ? -8.938 -10.344 -0.082 1 98.94 127 VAL B C 1
ATOM 2645 O O . VAL B 1 127 ? -9.734 -9.742 0.633 1 98.94 127 VAL B O 1
ATOM 2648 N N . GLU B 1 128 ? -7.781 -10.695 0.438 1 98.81 128 GLU B N 1
ATOM 2649 C CA . GLU B 1 128 ? -7.309 -10.516 1.808 1 98.81 128 GLU B CA 1
ATOM 2650 C C . GLU B 1 128 ? -8.234 -11.203 2.805 1 98.81 128 GLU B C 1
ATOM 2652 O O . GLU B 1 128 ? -8.883 -10.547 3.617 1 98.81 128 GLU B O 1
ATOM 2657 N N . THR B 1 129 ? -8.148 -12.43 2.912 1 98.75 129 THR B N 1
ATOM 2658 C CA . THR B 1 129 ? -9.117 -13.273 3.592 1 98.75 129 THR B CA 1
ATOM 2659 C C . THR B 1 129 ? -9.148 -12.969 5.086 1 98.75 129 THR B C 1
ATOM 2661 O O . THR B 1 129 ? -10.203 -13.055 5.719 1 98.75 129 THR B O 1
ATOM 2664 N N . CYS B 1 130 ? -8.016 -12.562 5.691 1 98.5 130 CYS B N 1
ATOM 2665 C CA . CYS B 1 130 ? -7.957 -12.359 7.133 1 98.5 130 CYS B CA 1
ATOM 2666 C C . CYS B 1 130 ? -8.812 -11.172 7.555 1 98.5 130 CYS B C 1
ATOM 2668 O O . CYS B 1 130 ? -9.078 -10.984 8.742 1 98.5 130 CYS B O 1
ATOM 2670 N N . GLN B 1 131 ? -9.312 -10.398 6.566 1 98.69 131 GLN B N 1
ATOM 2671 C CA . GLN B 1 131 ? -10.148 -9.234 6.867 1 98.69 131 GLN B CA 1
ATOM 2672 C C . GLN B 1 131 ? -11.609 -9.516 6.527 1 98.69 131 GLN B C 1
ATOM 2674 O O . GLN B 1 131 ? -12.438 -8.594 6.504 1 98.69 131 GLN B O 1
ATOM 2679 N N . LEU B 1 132 ? -11.93 -10.742 6.184 1 98.88 132 LEU B N 1
ATOM 2680 C CA . LEU B 1 132 ? -13.258 -11.062 5.676 1 98.88 132 LEU B CA 1
ATOM 2681 C C . LEU B 1 132 ? -13.984 -12.023 6.613 1 98.88 132 LEU B C 1
ATOM 2683 O O . LEU B 1 132 ? -13.352 -12.875 7.242 1 98.88 132 LEU B O 1
ATOM 2687 N N . THR B 1 133 ? -15.273 -11.898 6.676 1 98.69 133 THR B N 1
ATOM 2688 C CA . THR B 1 133 ? -16.109 -12.992 7.16 1 98.69 133 THR B CA 1
ATOM 2689 C C . THR B 1 133 ? -16.219 -14.094 6.113 1 98.69 133 THR B C 1
ATOM 2691 O O . THR B 1 133 ? -15.875 -13.883 4.945 1 98.69 133 THR B O 1
ATOM 2694 N N . LYS B 1 134 ? -16.656 -15.258 6.566 1 98.62 134 LYS B N 1
ATOM 2695 C CA . LYS B 1 134 ? -16.859 -16.359 5.629 1 98.62 134 LYS B CA 1
ATOM 2696 C C . LYS B 1 134 ? -17.875 -15.977 4.555 1 98.62 134 LYS B C 1
ATOM 2698 O O . LYS B 1 134 ? -17.703 -16.312 3.381 1 98.62 134 LYS B O 1
ATOM 2703 N N . GLU B 1 135 ? -18.922 -15.258 4.953 1 98.81 135 GLU B N 1
ATOM 2704 C CA . GLU B 1 135 ? -19.953 -14.828 4.016 1 98.81 135 GLU B CA 1
ATOM 2705 C C . GLU B 1 135 ? -19.391 -13.875 2.967 1 98.81 135 GLU B C 1
ATOM 2707 O O . GLU B 1 135 ? -19.719 -13.977 1.783 1 98.81 135 GLU B O 1
ATOM 2712 N N . GLU B 1 136 ? -18.578 -12.977 3.393 1 98.94 136 GLU B N 1
ATOM 2713 C CA . GLU B 1 136 ? -17.922 -12.055 2.465 1 98.94 136 GLU B CA 1
ATOM 2714 C C . GLU B 1 136 ? -17.031 -12.797 1.479 1 98.94 136 GLU B C 1
ATOM 2716 O O . GLU B 1 136 ? -17 -12.477 0.289 1 98.94 136 GLU B O 1
ATOM 2721 N N . LEU B 1 137 ? -16.297 -13.781 1.961 1 98.94 137 LEU B N 1
ATOM 2722 C CA . LEU B 1 137 ? -15.422 -14.547 1.088 1 98.94 137 LEU B CA 1
ATOM 2723 C C . LEU B 1 137 ? -16.234 -15.305 0.038 1 98.94 137 LEU B C 1
ATOM 2725 O O . LEU B 1 137 ? -15.852 -15.336 -1.137 1 98.94 137 LEU B O 1
ATOM 2729 N N . ILE B 1 138 ? -17.312 -15.859 0.474 1 98.94 138 ILE B N 1
ATOM 2730 C CA . ILE B 1 138 ? -18.172 -16.578 -0.451 1 98.94 138 ILE B CA 1
ATOM 2731 C C . ILE B 1 138 ? -18.703 -15.625 -1.52 1 98.94 138 ILE B C 1
ATOM 2733 O O . ILE B 1 138 ? -18.672 -15.938 -2.711 1 98.94 138 ILE B O 1
ATOM 2737 N N . GLU B 1 139 ? -19.156 -14.469 -1.087 1 98.88 139 GLU B N 1
ATOM 2738 C CA . GLU B 1 139 ? -19.641 -13.469 -2.033 1 98.88 139 GLU B CA 1
ATOM 2739 C C . GLU B 1 139 ? -18.547 -13.062 -3.014 1 98.88 139 GLU B C 1
ATOM 2741 O O . GLU B 1 139 ? -18.797 -12.93 -4.215 1 98.88 139 GLU B O 1
ATOM 2746 N N . LEU B 1 140 ? -17.359 -12.914 -2.547 1 98.94 140 LEU B N 1
ATOM 2747 C CA . LEU B 1 140 ? -16.234 -12.484 -3.385 1 98.94 140 LEU B CA 1
ATOM 2748 C C . LEU B 1 140 ? -15.844 -13.578 -4.367 1 98.94 140 LEU B C 1
ATOM 2750 O O . LEU B 1 140 ? -15.375 -13.289 -5.469 1 98.94 140 LEU B O 1
ATOM 2754 N N . CYS B 1 141 ? -16.031 -14.859 -4.004 1 98.94 141 CYS B N 1
ATOM 2755 C CA . CYS B 1 141 ? -15.836 -15.93 -4.977 1 98.94 141 CYS B CA 1
ATOM 2756 C C . CYS B 1 141 ? -16.734 -15.742 -6.191 1 98.94 141 CYS B C 1
ATOM 2758 O O . CYS B 1 141 ? -16.297 -15.906 -7.328 1 98.94 141 CYS B O 1
ATOM 2760 N N . GLY B 1 142 ? -17.969 -15.391 -5.887 1 98.88 142 GLY B N 1
ATOM 2761 C CA . GLY B 1 142 ? -18.875 -15.094 -6.98 1 98.88 142 GLY B CA 1
ATOM 2762 C C . GLY B 1 142 ? -18.469 -13.875 -7.785 1 98.88 142 GLY B C 1
ATOM 2763 O O . GLY B 1 142 ? -18.484 -13.906 -9.016 1 98.88 142 GLY B O 1
ATOM 2764 N N . VAL B 1 143 ? -18.109 -12.797 -7.137 1 98.94 143 VAL B N 1
ATOM 2765 C CA . VAL B 1 143 ? -17.703 -11.539 -7.746 1 98.94 143 VAL B CA 1
ATOM 2766 C C . VAL B 1 143 ? -16.516 -11.773 -8.672 1 98.94 143 VAL B C 1
ATOM 2768 O O . VAL B 1 143 ? -16.516 -11.352 -9.828 1 98.94 143 VAL B O 1
ATOM 2771 N N . VAL B 1 144 ? -15.508 -12.445 -8.172 1 98.94 144 VAL B N 1
ATOM 2772 C CA . VAL B 1 144 ? -14.297 -12.703 -8.945 1 98.94 144 VAL B CA 1
ATOM 2773 C C . VAL B 1 144 ? -14.625 -13.578 -10.148 1 98.94 144 VAL B C 1
ATOM 2775 O O . VAL B 1 144 ? -14.133 -13.344 -11.258 1 98.94 144 VAL B O 1
ATOM 2778 N N . THR B 1 145 ? -15.484 -14.578 -9.961 1 98.88 145 THR B N 1
ATOM 2779 C CA . THR B 1 145 ? -15.906 -15.469 -11.047 1 98.88 145 THR B CA 1
ATOM 2780 C C . THR B 1 145 ? -16.578 -14.672 -12.164 1 98.88 145 THR B C 1
ATOM 2782 O O . THR B 1 145 ? -16.203 -14.805 -13.328 1 98.88 145 THR B O 1
ATOM 2785 N N . ARG B 1 146 ? -17.469 -13.781 -11.781 1 98.56 146 ARG B N 1
ATOM 2786 C CA . ARG B 1 146 ? -18.234 -13.031 -12.758 1 98.56 146 ARG B CA 1
ATOM 2787 C C . ARG B 1 146 ? -17.391 -11.969 -13.438 1 98.56 146 ARG B C 1
ATOM 2789 O O . ARG B 1 146 ? -17.672 -11.547 -14.562 1 98.56 146 ARG B O 1
ATOM 2796 N N . SER B 1 147 ? -16.312 -11.539 -12.828 1 98.38 147 SER B N 1
ATOM 2797 C CA . SER B 1 147 ? -15.508 -10.43 -13.32 1 98.38 147 SER B CA 1
ATOM 2798 C C . SER B 1 147 ? -14.602 -10.875 -14.469 1 98.38 147 SER B C 1
ATOM 2800 O O . SER B 1 147 ? -14.086 -10.047 -15.219 1 98.38 147 SER B O 1
ATOM 2802 N N . GLY B 1 148 ? -14.273 -12.203 -14.539 1 97.81 148 GLY B N 1
ATOM 2803 C CA . GLY B 1 148 ? -13.438 -12.727 -15.609 1 97.81 148 GLY B CA 1
ATOM 2804 C C . GLY B 1 148 ? -11.977 -12.852 -15.211 1 97.81 148 GLY B C 1
ATOM 2805 O O . GLY B 1 148 ? -11.133 -13.211 -16.031 1 97.81 148 GLY B O 1
ATOM 2806 N N . ALA B 1 149 ? -11.617 -12.617 -13.969 1 98.69 149 ALA B N 1
ATOM 2807 C CA . ALA B 1 149 ? -10.242 -12.766 -13.5 1 98.69 149 ALA B CA 1
ATOM 2808 C C . ALA B 1 149 ? -9.789 -14.227 -13.578 1 98.69 149 ALA B C 1
ATOM 2810 O O . ALA B 1 149 ? -10.617 -15.133 -13.609 1 98.69 149 ALA B O 1
ATOM 2811 N N . ASP B 1 150 ? -8.516 -14.422 -13.602 1 98.88 150 ASP B N 1
ATOM 2812 C CA . ASP B 1 150 ? -7.973 -15.758 -13.789 1 98.88 150 ASP B CA 1
ATOM 2813 C C . ASP B 1 150 ? -7.812 -16.484 -12.445 1 98.88 150 ASP B C 1
ATOM 2815 O O . ASP B 1 150 ? -7.895 -17.703 -12.383 1 98.88 150 ASP B O 1
ATOM 2819 N N . PHE B 1 151 ? -7.488 -15.711 -11.406 1 98.94 151 PHE B N 1
ATOM 2820 C CA . PHE B 1 151 ? -7.25 -16.281 -10.086 1 98.94 151 PHE B CA 1
ATOM 2821 C C . PHE B 1 151 ? -7.969 -15.477 -9.016 1 98.94 151 PHE B C 1
ATOM 2823 O O . PHE B 1 151 ? -8.141 -14.266 -9.156 1 98.94 151 PHE B O 1
ATOM 2830 N N . ILE B 1 152 ? -8.383 -16.125 -7.977 1 98.94 152 ILE B N 1
ATOM 2831 C CA . ILE B 1 152 ? -8.617 -15.508 -6.672 1 98.94 152 ILE B CA 1
ATOM 2832 C C . ILE B 1 152 ? -7.465 -15.844 -5.73 1 98.94 152 ILE B C 1
ATOM 2834 O O . ILE B 1 152 ? -6.988 -16.984 -5.707 1 98.94 152 ILE B O 1
ATOM 2838 N N . LYS B 1 153 ? -6.953 -14.875 -5.059 1 98.94 153 LYS B N 1
ATOM 2839 C CA . LYS B 1 153 ? -5.793 -15.023 -4.184 1 98.94 153 LYS B CA 1
ATOM 2840 C C . LYS B 1 153 ? -6.141 -14.672 -2.74 1 98.94 153 LYS B C 1
ATOM 2842 O O . LYS B 1 153 ? -6.863 -13.703 -2.488 1 98.94 153 LYS B O 1
ATOM 2847 N N . THR B 1 154 ? -5.535 -15.305 -1.758 1 98.81 154 THR B N 1
ATOM 2848 C CA . THR B 1 154 ? -5.977 -15.242 -0.369 1 98.81 154 THR B CA 1
ATOM 2849 C C . THR B 1 154 ? -5.488 -13.961 0.298 1 98.81 154 THR B C 1
ATOM 2851 O O . THR B 1 154 ? -6.25 -13.289 0.993 1 98.81 154 THR B O 1
ATOM 2854 N N . SER B 1 155 ? -4.207 -13.633 0.074 1 98.44 155 SER B N 1
ATOM 2855 C CA . SER B 1 155 ? -3.645 -12.664 1.006 1 98.44 155 SER B CA 1
ATOM 2856 C C . SER B 1 155 ? -2.531 -11.852 0.352 1 98.44 155 SER B C 1
ATOM 2858 O O . SER B 1 155 ? -1.923 -12.297 -0.625 1 98.44 155 SER B O 1
ATOM 2860 N N . THR B 1 156 ? -2.266 -10.711 0.937 1 98.31 156 THR B N 1
ATOM 2861 C CA . THR B 1 156 ? -1.156 -9.859 0.521 1 98.31 156 THR B CA 1
ATOM 2862 C C . THR B 1 156 ? 0.135 -10.273 1.224 1 98.31 156 THR B C 1
ATOM 2864 O O . THR B 1 156 ? 1.229 -10.07 0.691 1 98.31 156 THR B O 1
ATOM 2867 N N . GLY B 1 157 ? -0.016 -10.703 2.42 1 96.44 157 GLY B N 1
ATOM 2868 C CA . GLY B 1 157 ? 1.131 -10.922 3.289 1 96.44 157 GLY B CA 1
ATOM 2869 C C . GLY B 1 157 ? 1.471 -9.711 4.141 1 96.44 157 GLY B C 1
ATOM 2870 O O . GLY B 1 157 ? 2.418 -9.75 4.93 1 96.44 157 GLY B O 1
ATOM 2871 N N . PHE B 1 158 ? 0.625 -8.664 4.102 1 97.12 158 PHE B N 1
ATOM 2872 C CA . PHE B 1 158 ? 0.91 -7.414 4.797 1 97.12 158 PHE B CA 1
ATOM 2873 C C . PHE B 1 158 ? -0.193 -7.086 5.797 1 97.12 158 PHE B C 1
ATOM 2875 O O . PHE B 1 158 ? -0.285 -5.957 6.277 1 97.12 158 PHE B O 1
ATOM 2882 N N . SER B 1 159 ? -1.056 -8.008 6.055 1 96.75 159 SER B N 1
ATOM 2883 C CA . SER B 1 159 ? -2.15 -7.832 7.004 1 96.75 159 SER B CA 1
ATOM 2884 C C . SER B 1 159 ? -1.996 -8.758 8.203 1 96.75 159 SER B C 1
ATOM 2886 O O . SER B 1 159 ? -0.877 -9.031 8.648 1 96.75 159 SER B O 1
ATOM 2888 N N . THR B 1 160 ? -3.027 -9.148 8.844 1 95.75 160 THR B N 1
ATOM 2889 C CA . THR B 1 160 ? -2.955 -9.781 10.156 1 95.75 160 THR B CA 1
ATOM 2890 C C . THR B 1 160 ? -2.674 -11.273 10.023 1 95.75 160 THR B C 1
ATOM 2892 O O . THR B 1 160 ? -2.277 -11.922 11 1 95.75 160 THR B O 1
ATOM 2895 N N . ALA B 1 161 ? -2.932 -11.875 8.859 1 95.5 161 ALA B N 1
ATOM 2896 C CA . ALA B 1 161 ? -2.684 -13.297 8.688 1 95.5 161 ALA B CA 1
ATOM 2897 C C . ALA B 1 161 ? -2.602 -13.664 7.203 1 95.5 161 ALA B C 1
ATOM 2899 O O . ALA B 1 161 ? -3.057 -12.906 6.348 1 95.5 161 ALA B O 1
ATOM 2900 N N . GLY B 1 162 ? -1.943 -14.82 6.883 1 95.94 162 GLY B N 1
ATOM 2901 C CA . GLY B 1 162 ? -1.877 -15.359 5.535 1 95.94 162 GLY B CA 1
ATOM 2902 C C . GLY B 1 162 ? -2.951 -16.391 5.258 1 95.94 162 GLY B C 1
ATOM 2903 O O . GLY B 1 162 ? -3.967 -16.453 5.957 1 95.94 162 GLY B O 1
ATOM 2904 N N . ALA B 1 163 ? -2.705 -17.125 4.273 1 96.31 163 ALA B N 1
ATOM 2905 C CA . ALA B 1 163 ? -3.658 -18.141 3.832 1 96.31 163 ALA B CA 1
ATOM 2906 C C . ALA B 1 163 ? -3.904 -19.172 4.926 1 96.31 163 ALA B C 1
ATOM 2908 O O . ALA B 1 163 ? -2.973 -19.578 5.621 1 96.31 163 ALA B O 1
ATOM 2909 N N . THR B 1 164 ? -5.164 -19.578 5.059 1 97.81 164 THR B N 1
ATOM 2910 C CA . THR B 1 164 ? -5.512 -20.75 5.875 1 97.81 164 THR B CA 1
ATOM 2911 C C . THR B 1 164 ? -6.078 -21.859 5.008 1 97.81 164 THR B C 1
ATOM 2913 O O . THR B 1 164 ? -6.574 -21.609 3.906 1 97.81 164 THR B O 1
ATOM 2916 N N . PHE B 1 165 ? -5.969 -23.078 5.52 1 98.19 165 PHE B N 1
ATOM 2917 C CA . PHE B 1 165 ? -6.551 -24.219 4.805 1 98.19 165 PHE B CA 1
ATOM 2918 C C . PHE B 1 165 ? -8.047 -24.031 4.625 1 98.19 165 PHE B C 1
ATOM 2920 O O . PHE B 1 165 ? -8.594 -24.328 3.559 1 98.19 165 PHE B O 1
ATOM 2927 N N . GLU B 1 166 ? -8.688 -23.469 5.59 1 98.31 166 GLU B N 1
ATOM 2928 C CA . GLU B 1 166 ? -10.125 -23.234 5.551 1 98.31 166 GLU B CA 1
ATOM 2929 C C . GLU B 1 166 ? -10.484 -22.25 4.445 1 98.31 166 GLU B C 1
ATOM 2931 O O . GLU B 1 166 ? -11.477 -22.438 3.738 1 98.31 166 GLU B O 1
ATOM 2936 N N . ASP B 1 167 ? -9.727 -21.188 4.273 1 98.44 167 ASP B N 1
ATOM 2937 C CA . ASP B 1 167 ? -9.969 -20.219 3.209 1 98.44 167 ASP B CA 1
ATOM 2938 C C . ASP B 1 167 ? -9.945 -20.891 1.839 1 98.44 167 ASP B C 1
ATOM 2940 O O . ASP B 1 167 ? -10.82 -20.641 1.008 1 98.44 167 ASP B O 1
ATOM 2944 N N . VAL B 1 168 ? -8.969 -21.719 1.623 1 98.81 168 VAL B N 1
ATOM 2945 C CA . VAL B 1 168 ? -8.789 -22.375 0.329 1 98.81 168 VAL B CA 1
ATOM 2946 C C . VAL B 1 168 ? -9.914 -23.359 0.09 1 98.81 168 VAL B C 1
ATOM 2948 O O . VAL B 1 168 ? -10.422 -23.484 -1.028 1 98.81 168 VAL B O 1
ATOM 2951 N N . GLU B 1 169 ? -10.289 -24.016 1.169 1 98.62 169 GLU B N 1
ATOM 2952 C CA . GLU B 1 169 ? -11.43 -24.922 1.055 1 98.62 169 GLU B CA 1
ATOM 2953 C C . GLU B 1 169 ? -12.688 -24.172 0.632 1 98.62 169 GLU B C 1
ATOM 2955 O O . GLU B 1 169 ? -13.43 -24.641 -0.236 1 98.62 169 GLU B O 1
ATOM 2960 N N . VAL B 1 170 ? -12.93 -23.078 1.258 1 98.88 170 VAL B N 1
ATOM 2961 C CA . VAL B 1 170 ? -14.086 -22.266 0.925 1 98.88 170 VAL B CA 1
ATOM 2962 C C . VAL B 1 170 ? -13.984 -21.781 -0.522 1 98.88 170 VAL B C 1
ATOM 2964 O O . VAL B 1 170 ? -14.945 -21.891 -1.285 1 98.88 170 VAL B O 1
ATOM 2967 N N . MET B 1 171 ? -12.844 -21.297 -0.917 1 98.94 171 MET B N 1
ATOM 2968 C CA . MET 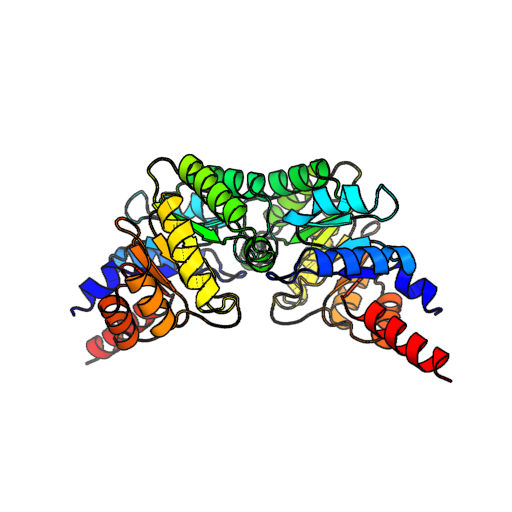B 1 171 ? -12.656 -20.812 -2.285 1 98.94 171 MET B CA 1
ATOM 2969 C C . MET B 1 171 ? -12.875 -21.953 -3.287 1 98.94 171 MET B C 1
ATOM 2971 O O . MET B 1 171 ? -13.555 -21.766 -4.297 1 98.94 171 MET B O 1
ATOM 2975 N N . ALA B 1 172 ? -12.336 -23.125 -3.006 1 98.81 172 ALA B N 1
ATOM 2976 C CA . ALA B 1 172 ? -12.477 -24.266 -3.908 1 98.81 172 ALA B CA 1
ATOM 2977 C C . ALA B 1 172 ? -13.938 -24.641 -4.09 1 98.81 172 ALA B C 1
ATOM 2979 O O . ALA B 1 172 ? -14.344 -25.078 -5.172 1 98.81 172 ALA B O 1
ATOM 2980 N N . LYS B 1 173 ? -14.664 -24.469 -3.072 1 98.69 173 LYS B N 1
ATOM 2981 C CA . LYS B 1 173 ? -16.078 -24.844 -3.088 1 98.69 173 LYS B CA 1
ATOM 2982 C C . LYS B 1 173 ? -16.906 -23.828 -3.869 1 98.69 173 LYS B C 1
ATOM 2984 O O . LYS B 1 173 ? -17.891 -24.188 -4.52 1 98.69 173 LYS B O 1
ATOM 2989 N N . TYR B 1 174 ? -16.516 -22.516 -3.871 1 98.81 174 TYR B N 1
ATOM 2990 C CA . TYR B 1 174 ? -17.484 -21.5 -4.277 1 98.81 174 TYR B CA 1
ATOM 2991 C C . TYR B 1 174 ? -17 -20.734 -5.508 1 98.81 174 TYR B C 1
ATOM 2993 O O . TYR B 1 174 ? -17.781 -20.047 -6.16 1 98.81 174 TYR B O 1
ATOM 3001 N N . VAL B 1 175 ? -15.719 -20.797 -5.828 1 98.5 175 VAL B N 1
ATOM 3002 C CA . VAL B 1 175 ? -15.273 -20.141 -7.051 1 98.5 175 VAL B CA 1
ATOM 3003 C C . VAL B 1 175 ? -15.812 -20.891 -8.266 1 98.5 175 VAL B C 1
ATOM 3005 O O . VAL B 1 175 ? -16 -22.109 -8.211 1 98.5 175 VAL B O 1
ATOM 3008 N N . GLY B 1 176 ? -16.172 -20.141 -9.297 1 97.31 176 GLY B N 1
ATOM 3009 C CA . GLY B 1 176 ? -16.703 -20.75 -10.5 1 97.31 176 GLY B CA 1
ATOM 3010 C C . GLY B 1 176 ? -15.633 -21.375 -11.375 1 97.31 176 GLY B C 1
ATOM 3011 O O . GLY B 1 176 ? -14.438 -21.281 -11.078 1 97.31 176 GLY B O 1
ATOM 3012 N N . GLU B 1 177 ? -16.234 -21.906 -12.492 1 90.69 177 GLU B N 1
ATOM 3013 C CA . GLU B 1 177 ? -15.344 -22.547 -13.445 1 90.69 177 GLU B CA 1
ATOM 3014 C C . GLU B 1 177 ? -14.438 -21.531 -14.125 1 90.69 177 GLU B C 1
ATOM 3016 O O . GLU B 1 177 ? -14.852 -20.391 -14.383 1 90.69 177 GLU B O 1
ATOM 3021 N N . GLY B 1 178 ? -13.164 -21.688 -14.227 1 95.06 178 GLY B N 1
ATOM 3022 C CA . GLY B 1 178 ? -12.258 -20.828 -14.961 1 95.06 178 GLY B CA 1
ATOM 3023 C C . GLY B 1 178 ? -11.359 -20 -14.055 1 95.06 178 GLY B C 1
ATOM 3024 O O . GLY B 1 178 ? -10.453 -19.328 -14.531 1 95.06 178 GLY B O 1
ATOM 3025 N N . VAL B 1 179 ? -11.836 -19.891 -12.781 1 98.56 179 VAL B N 1
ATOM 3026 C CA . VAL B 1 179 ? -11.008 -19.141 -11.844 1 98.56 179 VAL B CA 1
ATOM 3027 C C . VAL B 1 179 ? -10.164 -20.109 -11.016 1 98.56 179 VAL B C 1
ATOM 3029 O O . VAL B 1 179 ? -10.688 -21.031 -10.391 1 98.56 179 VAL B O 1
ATOM 3032 N N . LYS B 1 180 ? -8.938 -19.922 -11.023 1 98.88 180 LYS B N 1
ATOM 3033 C CA . LYS B 1 180 ? -8.016 -20.719 -10.227 1 98.88 180 LYS B CA 1
ATOM 3034 C C . LYS B 1 180 ? -7.742 -20.047 -8.875 1 98.88 180 LYS B C 1
ATOM 3036 O O . LYS B 1 180 ? -8.125 -18.891 -8.656 1 98.88 180 LYS B O 1
ATOM 3041 N N . ILE B 1 181 ? -7.152 -20.828 -7.926 1 98.94 181 ILE B N 1
ATOM 3042 C CA . ILE B 1 181 ? -6.895 -20.328 -6.578 1 98.94 181 ILE B CA 1
ATOM 3043 C C . ILE B 1 181 ? -5.391 -20.188 -6.359 1 98.94 181 ILE B C 1
ATOM 3045 O O . ILE B 1 181 ? -4.621 -21.094 -6.68 1 98.94 181 ILE B O 1
ATOM 3049 N N . LYS B 1 182 ? -4.969 -19.078 -5.895 1 98.94 182 LYS B N 1
ATOM 3050 C CA . LYS B 1 182 ? -3.619 -18.875 -5.375 1 98.94 182 LYS B CA 1
ATOM 3051 C C . LYS B 1 182 ? -3.635 -18.703 -3.857 1 98.94 182 LYS B C 1
ATOM 3053 O O . LYS B 1 182 ? -4.266 -17.781 -3.334 1 98.94 182 LYS B O 1
ATOM 3058 N N . ALA B 1 183 ? -2.963 -19.547 -3.158 1 98.81 183 ALA B N 1
ATOM 3059 C CA . ALA B 1 183 ? -2.748 -19.406 -1.72 1 98.81 183 ALA B CA 1
ATOM 3060 C C . ALA B 1 183 ? -1.445 -18.672 -1.43 1 98.81 183 ALA B C 1
ATOM 3062 O O . ALA B 1 183 ? -0.387 -19.047 -1.945 1 98.81 183 ALA B O 1
ATOM 3063 N N . ALA B 1 184 ? -1.541 -17.641 -0.631 1 97.81 184 ALA B N 1
ATOM 3064 C CA . ALA B 1 184 ? -0.342 -16.859 -0.33 1 97.81 184 ALA B CA 1
ATOM 3065 C C . ALA B 1 184 ? -0.302 -16.469 1.143 1 97.81 184 ALA B C 1
ATOM 3067 O O . ALA B 1 184 ? -1.346 -16.219 1.756 1 97.81 184 ALA B O 1
ATOM 3068 N N . GLY B 1 185 ? 0.916 -16.344 1.66 1 88.19 185 GLY B N 1
ATOM 3069 C CA . GLY B 1 185 ? 1.137 -15.969 3.047 1 88.19 185 GLY B CA 1
ATOM 3070 C C . GLY B 1 185 ? 1.13 -17.156 3.996 1 88.19 185 GLY B C 1
ATOM 3071 O O . GLY B 1 185 ? 0.233 -18 3.938 1 88.19 185 GLY B O 1
ATOM 3072 N N . GLY B 1 186 ? 2.068 -17.328 4.734 1 81.94 186 GLY B N 1
ATOM 3073 C CA . GLY B 1 186 ? 2.08 -18.297 5.82 1 81.94 186 GLY B CA 1
ATOM 3074 C C . GLY B 1 186 ? 2.412 -19.703 5.355 1 81.94 186 GLY B C 1
ATOM 3075 O O . GLY B 1 186 ? 2.23 -20.672 6.102 1 81.94 186 GLY B O 1
ATOM 3076 N N . ILE B 1 187 ? 2.797 -19.828 4.098 1 92.44 187 ILE B N 1
ATOM 3077 C CA . ILE B 1 187 ? 3.209 -21.141 3.609 1 92.44 187 ILE B CA 1
ATOM 3078 C C . ILE B 1 187 ? 4.68 -21.391 3.945 1 92.44 187 ILE B C 1
ATOM 3080 O O . ILE B 1 187 ? 5.566 -20.859 3.277 1 92.44 187 ILE B O 1
ATOM 3084 N N . SER B 1 188 ? 4.875 -22.266 4.926 1 89.69 188 SER B N 1
ATOM 3085 C CA . SER B 1 188 ? 6.207 -22.25 5.523 1 89.69 188 SER B CA 1
ATOM 3086 C C . SER B 1 188 ? 6.879 -23.609 5.41 1 89.69 188 SER B C 1
ATOM 3088 O O . SER B 1 188 ? 8.023 -23.781 5.84 1 89.69 188 SER B O 1
ATOM 3090 N N . SER B 1 189 ? 6.18 -24.641 4.812 1 93.19 189 SER B N 1
ATOM 3091 C CA . SER B 1 189 ? 6.77 -25.969 4.652 1 93.19 189 SER B CA 1
ATOM 3092 C C . SER B 1 189 ? 6.277 -26.641 3.375 1 93.19 189 SER B C 1
ATOM 3094 O O . SER B 1 189 ? 5.277 -26.219 2.789 1 93.19 189 SER B O 1
ATOM 3096 N N . LEU B 1 190 ? 7.016 -27.641 2.982 1 94.69 190 LEU B N 1
ATOM 3097 C CA . LEU B 1 190 ? 6.594 -28.422 1.83 1 94.69 190 LEU B CA 1
ATOM 3098 C C . LEU B 1 190 ? 5.277 -29.141 2.113 1 94.69 190 LEU B C 1
ATOM 3100 O O . LEU B 1 190 ? 4.445 -29.297 1.216 1 94.69 190 LEU B O 1
ATOM 3104 N N . GLU B 1 191 ? 5.133 -29.531 3.359 1 95.38 191 GLU B N 1
ATOM 3105 C CA . GLU B 1 191 ? 3.883 -30.172 3.758 1 95.38 191 GLU B CA 1
ATOM 3106 C C . GLU B 1 191 ? 2.703 -29.219 3.611 1 95.38 191 GLU B C 1
ATOM 3108 O O . GLU B 1 191 ? 1.644 -29.609 3.111 1 95.38 191 GLU B O 1
ATOM 3113 N N . ASP B 1 192 ? 2.875 -27.984 4.078 1 96.12 192 ASP B N 1
ATOM 3114 C CA . ASP B 1 192 ? 1.854 -26.969 3.889 1 96.12 192 ASP B CA 1
ATOM 3115 C C . ASP B 1 192 ? 1.521 -26.781 2.41 1 96.12 192 ASP B C 1
ATOM 3117 O O . ASP B 1 192 ? 0.349 -26.734 2.033 1 96.12 192 ASP B O 1
ATOM 3121 N N . ALA B 1 193 ? 2.578 -26.703 1.63 1 97.25 193 ALA B N 1
ATOM 3122 C CA . ALA B 1 193 ? 2.414 -26.5 0.192 1 97.25 193 ALA B CA 1
ATOM 3123 C C . ALA B 1 193 ? 1.572 -27.625 -0.422 1 97.25 193 ALA B C 1
ATOM 3125 O O . ALA B 1 193 ? 0.612 -27.359 -1.149 1 97.25 193 ALA B O 1
ATOM 3126 N N . GLU B 1 194 ? 1.901 -28.812 -0.101 1 97.38 194 GLU B N 1
ATOM 3127 C CA . GLU B 1 194 ? 1.18 -29.969 -0.619 1 97.38 194 GLU B CA 1
ATOM 3128 C C . GLU B 1 194 ? -0.286 -29.938 -0.194 1 97.38 194 GLU B C 1
ATOM 3130 O O . GLU B 1 194 ? -1.174 -30.266 -0.987 1 97.38 194 GLU B O 1
ATOM 3135 N N . LYS B 1 195 ? -0.467 -29.609 1.026 1 97.62 195 LYS B N 1
ATOM 3136 C CA . LYS B 1 195 ? -1.829 -29.562 1.553 1 97.62 195 LYS B CA 1
ATOM 3137 C C . LYS B 1 195 ? -2.664 -28.5 0.85 1 97.62 195 LYS B C 1
ATOM 3139 O O . LYS B 1 195 ? -3.818 -28.75 0.491 1 97.62 195 LYS B O 1
ATOM 3144 N N . PHE B 1 196 ? -2.123 -27.328 0.628 1 98.5 196 PHE B N 1
ATOM 3145 C CA . PHE B 1 196 ? -2.83 -26.266 -0.093 1 98.5 196 PHE B CA 1
ATOM 3146 C C . PHE B 1 196 ? -3.178 -26.719 -1.507 1 98.5 196 PHE B C 1
ATOM 3148 O O . PHE B 1 196 ? -4.285 -26.469 -1.988 1 98.5 196 PHE B O 1
ATOM 3155 N N . ILE B 1 197 ? -2.262 -27.375 -2.207 1 98.38 197 ILE B N 1
ATOM 3156 C CA . ILE B 1 197 ? -2.49 -27.859 -3.561 1 98.38 197 ILE B CA 1
ATOM 3157 C C . ILE B 1 197 ? -3.609 -28.906 -3.549 1 98.38 197 ILE B C 1
ATOM 3159 O O . ILE B 1 197 ? -4.512 -28.859 -4.387 1 98.38 197 ILE B O 1
ATOM 3163 N N . ALA B 1 198 ? -3.572 -29.75 -2.562 1 98.12 198 ALA B N 1
ATOM 3164 C CA . ALA B 1 198 ? -4.59 -30.797 -2.449 1 98.12 198 ALA B CA 1
ATOM 3165 C C . ALA B 1 198 ? -5.973 -30.188 -2.213 1 98.12 198 ALA B C 1
ATOM 3167 O O . ALA B 1 198 ? -6.98 -30.75 -2.645 1 98.12 198 ALA B O 1
ATOM 3168 N N . LEU B 1 199 ? -5.984 -29.047 -1.576 1 98.12 199 LEU B N 1
ATOM 3169 C CA . LEU B 1 199 ? -7.246 -28.406 -1.233 1 98.12 199 LEU B CA 1
ATOM 3170 C C . LEU B 1 199 ? -7.777 -27.594 -2.41 1 98.12 199 LEU B C 1
ATOM 3172 O O . LEU B 1 199 ? -8.898 -27.078 -2.363 1 98.12 199 LEU B O 1
ATOM 3176 N N . GLY B 1 200 ? -6.918 -27.406 -3.422 1 97.88 200 GLY B N 1
ATOM 3177 C CA . GLY B 1 200 ? -7.457 -26.781 -4.625 1 97.88 200 GLY B CA 1
ATOM 3178 C C . GLY B 1 200 ? -6.613 -25.641 -5.137 1 97.88 200 GLY B C 1
ATOM 3179 O O . GLY B 1 200 ? -6.902 -25.062 -6.191 1 97.88 200 GLY B O 1
ATOM 3180 N N . ALA B 1 201 ? -5.543 -25.281 -4.438 1 98.62 201 ALA B N 1
ATOM 3181 C CA . ALA B 1 201 ? -4.684 -24.188 -4.906 1 98.62 201 ALA B CA 1
ATOM 3182 C C . ALA B 1 201 ? -3.893 -24.609 -6.141 1 98.62 201 ALA B C 1
ATOM 3184 O O . ALA B 1 201 ? -3.26 -25.672 -6.148 1 98.62 201 ALA B O 1
ATOM 3185 N N . SER B 1 202 ? -3.939 -23.766 -7.117 1 98.38 202 SER B N 1
ATOM 3186 C CA . SER B 1 202 ? -3.184 -24 -8.344 1 98.38 202 SER B CA 1
ATOM 3187 C C . SER B 1 202 ? -1.873 -23.219 -8.344 1 98.38 202 SER B C 1
ATOM 3189 O O . SER B 1 202 ? -0.998 -23.469 -9.18 1 98.38 202 SER B O 1
ATOM 3191 N N . ARG B 1 203 ? -1.772 -22.281 -7.504 1 98.81 203 ARG B N 1
ATOM 3192 C CA . ARG B 1 203 ? -0.602 -21.422 -7.355 1 98.81 203 ARG B CA 1
ATOM 3193 C C . ARG B 1 203 ? -0.324 -21.125 -5.883 1 98.81 203 ARG B C 1
ATOM 3195 O O . ARG B 1 203 ? -1.253 -21.016 -5.082 1 98.81 203 ARG B O 1
ATOM 3202 N N . LEU B 1 204 ? 0.952 -21.016 -5.547 1 98.62 204 LEU B N 1
ATOM 3203 C CA . LEU B 1 204 ? 1.382 -20.688 -4.191 1 98.62 204 LEU B CA 1
ATOM 3204 C C . LEU B 1 204 ? 2.27 -19.453 -4.191 1 98.62 204 LEU B C 1
ATOM 3206 O O . LEU B 1 204 ? 3.205 -19.344 -4.988 1 98.62 204 LEU B O 1
ATOM 3210 N N . GLY B 1 205 ? 1.932 -18.469 -3.332 1 98.06 205 GLY B N 1
ATOM 3211 C CA . GLY B 1 205 ? 2.799 -17.328 -3.113 1 98.06 205 GLY B CA 1
ATOM 3212 C C . GLY B 1 205 ? 3.605 -17.422 -1.831 1 98.06 205 GLY B C 1
ATOM 3213 O O . GLY B 1 205 ? 3.049 -17.344 -0.734 1 98.06 205 GLY B O 1
ATOM 3214 N N . THR B 1 206 ? 4.84 -17.547 -1.943 1 95 206 THR B N 1
ATOM 3215 C CA . THR B 1 206 ? 5.684 -17.703 -0.764 1 95 206 THR B CA 1
ATOM 3216 C C . THR B 1 206 ? 7.125 -17.312 -1.076 1 95 206 THR B C 1
ATOM 3218 O O . THR B 1 206 ? 7.559 -17.391 -2.229 1 95 206 THR B O 1
ATOM 3221 N N . SER B 1 207 ? 7.832 -16.938 -0.089 1 90.94 207 SER B N 1
ATOM 3222 C CA . SER B 1 207 ? 9.258 -16.641 -0.178 1 90.94 207 SER B CA 1
ATOM 3223 C C . SER B 1 207 ? 10.094 -17.75 0.458 1 90.94 207 SER B C 1
ATOM 3225 O O . SER B 1 207 ? 11.32 -17.703 0.416 1 90.94 207 SER B O 1
ATOM 3227 N N . ARG B 1 208 ? 9.484 -18.812 0.956 1 90.69 208 ARG B N 1
ATOM 3228 C CA . ARG B 1 208 ? 10.188 -19.672 1.898 1 90.69 208 ARG B CA 1
ATOM 3229 C C . ARG B 1 208 ? 10.5 -21.031 1.269 1 90.69 208 ARG B C 1
ATOM 3231 O O . ARG B 1 208 ? 11.477 -21.688 1.645 1 90.69 208 ARG B O 1
ATOM 3238 N N . ILE B 1 209 ? 9.711 -21.438 0.388 1 90.75 209 ILE B N 1
ATOM 3239 C CA . ILE B 1 209 ? 9.789 -22.812 -0.074 1 90.75 209 ILE B CA 1
ATOM 3240 C C . ILE B 1 209 ? 11.133 -23.062 -0.755 1 90.75 209 ILE B C 1
ATOM 3242 O O . ILE B 1 209 ? 11.797 -24.062 -0.496 1 90.75 209 ILE B O 1
ATOM 3246 N N . ILE B 1 210 ? 11.539 -22.156 -1.58 1 92.06 210 ILE B N 1
ATOM 3247 C CA . ILE B 1 210 ? 12.812 -22.328 -2.273 1 92.06 210 ILE B CA 1
ATOM 3248 C C . ILE B 1 210 ? 13.953 -22.312 -1.263 1 92.06 210 ILE B C 1
ATOM 3250 O O . ILE B 1 210 ? 14.906 -23.094 -1.39 1 92.06 210 ILE B O 1
ATOM 3254 N N . LYS B 1 211 ? 13.82 -21.438 -0.337 1 88.88 211 LYS B N 1
ATOM 3255 C CA . LYS B 1 211 ? 14.844 -21.406 0.704 1 88.88 211 LYS B CA 1
ATOM 3256 C C . LYS B 1 211 ? 14.953 -22.75 1.412 1 88.88 211 LYS B C 1
ATOM 3258 O O . LYS B 1 211 ? 16.062 -23.219 1.702 1 88.88 211 LYS B O 1
ATOM 3263 N N . ILE B 1 212 ? 13.844 -23.359 1.64 1 88.31 212 ILE B N 1
ATOM 3264 C CA . ILE B 1 212 ? 13.789 -24.656 2.299 1 88.31 212 ILE B CA 1
ATOM 3265 C C . ILE B 1 212 ? 14.445 -25.719 1.413 1 88.31 212 ILE B C 1
ATOM 3267 O O . ILE B 1 212 ? 15.258 -26.516 1.888 1 88.31 212 ILE B O 1
ATOM 3271 N N . VAL B 1 213 ? 14.172 -25.688 0.193 1 90.94 213 VAL B N 1
ATOM 3272 C CA . VAL B 1 213 ? 14.695 -26.672 -0.752 1 90.94 213 VAL B CA 1
ATOM 3273 C C . VAL B 1 213 ? 16.203 -26.484 -0.914 1 90.94 213 VAL B C 1
ATOM 3275 O O . VAL B 1 213 ? 16.953 -27.453 -0.958 1 90.94 213 VAL B O 1
ATOM 3278 N N . LYS B 1 214 ? 16.641 -25.266 -0.94 1 88.56 214 LYS B N 1
ATOM 3279 C CA . LYS B 1 214 ? 18.078 -24.969 -1.048 1 88.56 214 LYS B CA 1
ATOM 3280 C C . LYS B 1 214 ? 18.828 -25.469 0.173 1 88.56 214 LYS B C 1
ATOM 3282 O O . LYS B 1 214 ? 19.938 -26 0.045 1 88.56 214 LYS B O 1
ATOM 3287 N N . ASN B 1 215 ? 18.234 -25.266 1.31 1 82.25 215 ASN B N 1
ATOM 3288 C CA . ASN B 1 215 ? 18.891 -25.688 2.543 1 82.25 215 ASN B CA 1
ATOM 3289 C C . ASN B 1 215 ? 18.938 -27.203 2.66 1 82.25 215 ASN B C 1
ATOM 3291 O O . ASN B 1 215 ? 19.875 -27.766 3.229 1 82.25 215 ASN B O 1
ATOM 3295 N N . GLN B 1 216 ? 17.969 -27.859 2.188 1 73.12 216 GLN B N 1
ATOM 3296 C CA . GLN B 1 216 ? 17.969 -29.312 2.162 1 73.12 216 GLN B CA 1
ATOM 3297 C C . GLN B 1 216 ? 19.016 -29.844 1.195 1 73.12 216 GLN B C 1
ATOM 3299 O O . GLN B 1 216 ? 19.672 -30.859 1.476 1 73.12 216 GLN B O 1
ATOM 3304 N N . LYS B 1 217 ? 19.203 -29.25 0.129 1 69.38 217 LYS B N 1
ATOM 3305 C CA . LYS B 1 217 ? 20.203 -29.688 -0.84 1 69.38 217 LYS B CA 1
ATOM 3306 C C . LYS B 1 217 ? 21.625 -29.484 -0.299 1 69.38 217 LYS B C 1
ATOM 3308 O O . LYS B 1 217 ? 22.5 -30.312 -0.526 1 69.38 217 LYS B O 1
ATOM 3313 N N . VAL B 1 218 ? 21.812 -28.453 0.37 1 60.91 218 VAL B N 1
ATOM 3314 C CA . VAL B 1 218 ? 23.125 -28.219 0.967 1 60.91 218 VAL B CA 1
ATOM 3315 C C . VAL B 1 218 ? 23.406 -29.281 2.018 1 60.91 218 VAL B C 1
ATOM 3317 O O . VAL B 1 218 ? 24.531 -29.781 2.117 1 60.91 218 VAL B O 1
ATOM 3320 N N . GLU B 1 219 ? 22.359 -29.609 2.707 1 55.62 219 GLU B N 1
ATOM 3321 C CA . GLU B 1 219 ? 22.562 -30.641 3.723 1 55.62 219 GLU B CA 1
ATOM 3322 C C . GLU B 1 219 ? 22.812 -32 3.084 1 55.62 219 GLU B C 1
ATOM 3324 O O . GLU B 1 219 ? 23.609 -32.781 3.58 1 55.62 219 GLU B O 1
ATOM 3329 N N . GLU B 1 220 ? 22.141 -32.25 2.031 1 55.22 220 GLU B N 1
ATOM 3330 C CA . GLU B 1 220 ? 22.344 -33.531 1.366 1 55.22 220 GLU B CA 1
ATOM 3331 C C . GLU B 1 220 ? 23.688 -33.562 0.64 1 55.22 220 GLU B C 1
ATOM 3333 O O . GLU B 1 220 ? 24.297 -34.625 0.499 1 55.22 220 GLU B O 1
ATOM 3338 N N . GLY B 1 221 ? 24.016 -32.469 0.101 1 49.25 221 GLY B N 1
ATOM 3339 C CA . GLY B 1 221 ? 25.312 -32.469 -0.553 1 49.25 221 GLY B CA 1
ATOM 3340 C C . GLY B 1 221 ? 26.469 -32.562 0.421 1 49.25 221 GLY B C 1
ATOM 3341 O O . GLY B 1 221 ? 27.625 -32.75 0.013 1 49.25 221 GLY B O 1
ATOM 3342 N N . THR B 1 222 ? 26.219 -32.094 1.613 1 47 222 THR B N 1
ATOM 3343 C CA . THR B 1 222 ? 27.297 -32.219 2.598 1 47 222 THR B CA 1
ATOM 3344 C C . THR B 1 222 ? 27.375 -33.625 3.141 1 47 222 THR B C 1
ATOM 3346 O O . THR B 1 222 ? 28.25 -33.938 3.961 1 47 222 THR B O 1
ATOM 3349 N N . TYR B 1 223 ? 26.453 -34.5 2.832 1 37.66 223 TYR B N 1
ATOM 3350 C CA . TYR B 1 223 ? 26.766 -35.875 3.195 1 37.66 223 TYR B CA 1
ATOM 3351 C C . TYR B 1 223 ? 27.438 -36.594 2.037 1 37.66 223 TYR B C 1
ATOM 3353 O O . TYR B 1 223 ? 27.109 -36.344 0.873 1 37.66 223 TYR B O 1
#

Sequence (446 aa):
MEVKDILKTVDHTLLATTATWPEIQTILDDAMAYETASACIPASYVKKAAEYVSGKLAICTVIGFPNGYSTTAAKVFECQDAIKNGADEIDMVINLTDVKNGDFDTVEEEIRQIKAACQDHILKVIVETCQLTKEELIELCGVVTRSGADFIKTSTGFSTAGATFEDVEVMAKYVGEGVKIKAAGGISSLEDAEKFIALGASRLGTSRIIKIVKNQKVEEGTYMEVKDILKTVDHTLLATTATWPEIQTILDDAMAYETASACIPASYVKKAAEYVSGKLAICTVIGFPNGYSTTAAKVFECQDAIKNGADEIDMVINLTDVKNGDFDTVEEEIRQIKAACQDHILKVIVETCQLTKEELIELCGVVTRSGADFIKTSTGFSTAGATFEDVEVMAKYVGEGVKIKAAGGISSLEDAEKFIALGASRLGTSRIIKIVKNQKVEEGTY

pLDDT: mean 96.21, std 8.49, range [36.25, 99.0]

Radius of gyration: 22.32 Å; Cα contacts (8 Å, |Δi|>4): 949; chains: 2; bounding box: 49×62×58 Å

Solvent-accessible surface area (backbone atoms only — not comparable to full-atom values): 22132 Å² total; per-residue (Å²): 131,56,66,64,64,54,33,42,26,22,27,40,37,56,72,61,52,57,52,31,66,72,58,50,48,49,47,49,52,49,26,54,75,56,47,31,51,21,30,30,36,46,43,59,46,32,44,62,48,36,63,71,48,65,80,70,52,46,34,27,28,56,31,38,50,76,48,11,39,54,38,63,70,45,38,35,47,36,46,42,52,41,43,75,35,45,36,46,31,41,38,36,31,52,39,41,28,37,54,67,63,66,36,54,66,60,52,26,51,44,46,31,53,38,42,61,55,43,61,94,39,50,35,29,39,23,69,35,53,71,81,48,55,73,68,54,50,49,52,45,25,46,35,46,41,73,32,65,39,42,24,44,24,32,27,80,60,82,70,95,45,38,43,48,71,67,57,43,42,51,44,55,71,48,38,41,91,77,40,42,32,29,43,14,25,80,48,77,44,71,67,51,49,51,50,43,42,75,47,51,32,64,29,34,37,35,64,40,58,64,56,51,54,53,53,50,48,52,56,56,66,72,99,133,57,66,67,65,55,33,42,28,22,26,39,37,56,74,60,52,59,52,30,66,71,58,50,49,50,47,50,52,50,26,54,76,57,47,30,52,20,30,30,35,46,43,58,46,32,43,62,48,35,62,71,48,65,81,69,53,46,34,26,28,55,30,40,51,76,48,12,39,53,38,64,68,45,38,35,49,35,47,41,51,42,44,74,36,46,36,46,31,40,38,34,30,51,40,41,28,37,55,66,63,67,35,54,65,61,52,26,51,44,47,32,53,39,43,60,54,42,60,92,40,49,35,29,40,23,68,35,51,72,80,48,54,72,67,54,50,50,52,45,24,47,36,44,42,74,32,67,38,43,25,44,25,30,26,81,59,81,68,94,45,39,42,48,72,66,56,43,41,51,45,56,71,48,38,41,90,78,42,42,32,29,42,14,25,78,47,77,43,71,66,50,47,50,51,44,41,73,46,50,32,63,30,35,37,34,62,41,57,65,55,51,53,53,52,50,48,52,55,55,65,70,97